Protein AF-A0A7S2RPR8-F1 (afdb_monomer_lite)

Radius of gyration: 33.52 Å; chains: 1; bounding box: 66×59×139 Å

Sequence (402 aa):
MMNMVLRSASLLLVIGLVGGADHTVGDHYTDLGHGLCRGPGGVNDKPNNMQAVEQTQAACEAACDSRREFDGFVDAKCVGYAYNPDANSGECILYGPKLDGKCSYWTASNEDDCIALGTCNLPNTASSEKECGFCQGKTTAKEEASCTTIGGTWNKNVWTKTGATWADADTPFTGESFPSTLIAGTTNEVDSKYNCYDIDTIDHLARCIGYAVDSSKNCTEAFTTVDVADRIEANCYKGCYFSPAPKGPKNPLVPHVGDIMLPGWSAAMSGECRGGVDFTDKVNGKYSNTAGAN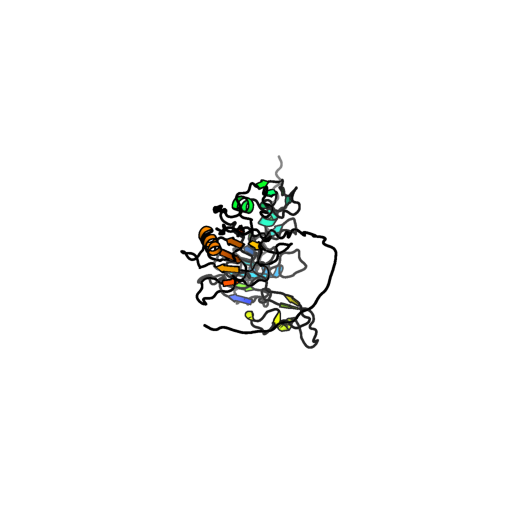GKLTQTECADECIAEENCVGYAHSISWCIVYGRNLHVIADSNSPWVSDNHESTEISGTKVNKAYICVTDPPRTDPPRATKSSTLPVFVVETSEMITTFLAVTVLSFMI

Structure (mmCIF, N/CA/C/O backbone):
data_AF-A0A7S2RPR8-F1
#
_entry.id   AF-A0A7S2RPR8-F1
#
loop_
_atom_site.group_PDB
_atom_site.id
_atom_site.type_symbol
_atom_site.label_atom_id
_atom_site.label_alt_id
_atom_site.label_comp_id
_atom_site.label_asym_id
_atom_site.label_entity_id
_atom_site.label_seq_id
_atom_site.pdbx_PDB_ins_code
_atom_site.Cartn_x
_atom_site.Cartn_y
_atom_site.Cartn_z
_atom_site.occupancy
_atom_site.B_iso_or_equiv
_atom_site.auth_seq_id
_atom_site.auth_comp_id
_atom_site.auth_asym_id
_atom_site.auth_atom_id
_atom_site.pdbx_PDB_model_num
ATOM 1 N N . MET A 1 1 ? -2.797 32.712 -48.978 1.00 40.69 1 MET A N 1
ATOM 2 C CA . MET A 1 1 ? -2.119 31.900 -50.009 1.00 40.69 1 MET A CA 1
ATOM 3 C C . MET A 1 1 ? -0.618 32.067 -49.850 1.00 40.69 1 MET A C 1
ATOM 5 O O . MET A 1 1 ? -0.105 33.096 -50.247 1.00 40.69 1 MET A O 1
ATOM 9 N N . MET A 1 2 ? 0.049 31.099 -49.225 1.00 27.83 2 MET A N 1
ATOM 10 C CA . MET A 1 2 ? 1.364 30.581 -49.622 1.00 27.83 2 MET A CA 1
ATOM 11 C C . MET A 1 2 ? 1.724 29.474 -48.635 1.00 27.83 2 MET A C 1
ATOM 13 O O . MET A 1 2 ? 1.941 29.713 -47.452 1.00 27.83 2 MET A O 1
ATOM 17 N N . ASN A 1 3 ? 1.667 28.251 -49.158 1.00 31.66 3 ASN A N 1
ATOM 18 C CA . ASN A 1 3 ? 2.090 27.017 -48.520 1.00 31.66 3 ASN A CA 1
ATOM 19 C C . ASN A 1 3 ? 3.574 27.097 -48.170 1.00 31.66 3 ASN A C 1
ATOM 21 O O . ASN A 1 3 ? 4.387 27.397 -49.044 1.00 31.66 3 ASN A O 1
ATOM 25 N N . MET A 1 4 ? 3.931 26.709 -46.950 1.00 27.58 4 MET A N 1
ATOM 26 C CA . MET A 1 4 ? 5.289 26.275 -46.650 1.00 27.58 4 MET A CA 1
ATOM 27 C C . MET A 1 4 ? 5.209 24.934 -45.924 1.00 27.58 4 MET A C 1
ATOM 29 O O . MET A 1 4 ? 4.998 24.844 -44.720 1.00 27.58 4 MET A O 1
ATOM 33 N N . VAL A 1 5 ? 5.292 23.881 -46.734 1.00 32.00 5 VAL A N 1
ATOM 34 C CA . VAL A 1 5 ? 5.473 22.493 -46.317 1.00 32.00 5 VAL A CA 1
ATOM 35 C C . VAL A 1 5 ? 6.906 22.374 -45.796 1.00 32.00 5 VAL A C 1
ATOM 37 O O . VAL A 1 5 ? 7.839 22.344 -46.597 1.00 32.00 5 VAL A O 1
ATOM 40 N N . LEU A 1 6 ? 7.099 22.318 -44.476 1.00 28.20 6 LEU A N 1
ATOM 41 C CA . LEU A 1 6 ? 8.344 21.800 -43.910 1.00 28.20 6 LEU A CA 1
ATOM 42 C C . LEU A 1 6 ? 8.233 20.276 -43.873 1.00 28.20 6 LEU A C 1
ATOM 44 O O . LEU A 1 6 ? 7.455 19.706 -43.113 1.00 28.20 6 LEU A O 1
ATOM 48 N N . ARG A 1 7 ? 8.988 19.624 -44.757 1.00 29.86 7 ARG A N 1
ATOM 49 C CA . ARG A 1 7 ? 9.185 18.177 -44.748 1.00 29.86 7 ARG A CA 1
ATOM 50 C C . ARG A 1 7 ? 10.036 17.815 -43.532 1.00 29.86 7 ARG A C 1
ATOM 52 O O . ARG A 1 7 ? 11.182 18.251 -43.448 1.00 29.86 7 ARG A O 1
ATOM 59 N N . SER A 1 8 ? 9.476 17.012 -42.631 1.00 30.67 8 SER A N 1
ATOM 60 C CA . SER A 1 8 ? 10.220 16.296 -41.597 1.00 30.67 8 SER A CA 1
ATOM 61 C C . SER A 1 8 ? 11.326 15.470 -42.248 1.00 30.67 8 SER A C 1
ATOM 63 O O . SER A 1 8 ? 11.059 14.594 -43.070 1.00 30.67 8 SER A O 1
ATOM 65 N N . ALA A 1 9 ? 12.573 15.771 -41.898 1.00 28.44 9 ALA A N 1
ATOM 66 C CA . ALA A 1 9 ? 13.699 14.907 -42.191 1.00 28.44 9 ALA A CA 1
ATOM 67 C C . ALA A 1 9 ? 13.672 13.754 -41.181 1.00 28.44 9 ALA A C 1
ATOM 69 O O . ALA A 1 9 ? 14.063 13.918 -40.029 1.00 28.44 9 ALA A O 1
ATOM 70 N N . SER A 1 10 ? 13.164 12.599 -41.611 1.00 31.64 10 SER A N 1
ATOM 71 C CA . SER A 1 10 ? 13.367 11.328 -40.922 1.00 31.64 10 SER A CA 1
ATOM 72 C C . SER A 1 10 ? 14.864 11.030 -40.900 1.00 31.64 10 SER A C 1
ATOM 74 O O . SER A 1 10 ? 15.454 10.689 -41.926 1.00 31.64 10 SER A O 1
ATOM 76 N N . LEU A 1 11 ? 15.486 11.194 -39.736 1.00 27.16 11 LEU A N 1
ATOM 77 C CA . LEU A 1 11 ? 16.835 10.716 -39.481 1.00 27.16 11 LEU A CA 1
ATOM 78 C C . LEU A 1 11 ? 16.742 9.192 -39.305 1.00 27.16 11 LEU A C 1
ATOM 80 O O . LEU A 1 11 ? 16.480 8.697 -38.215 1.00 27.16 11 LEU A O 1
ATOM 84 N N . LEU A 1 12 ? 16.871 8.451 -40.411 1.00 26.17 12 LEU A N 1
ATOM 85 C CA . LEU A 1 12 ? 17.080 7.005 -40.374 1.00 26.17 12 LEU A CA 1
ATOM 86 C C . LEU A 1 12 ? 18.435 6.742 -39.704 1.00 26.17 12 LEU A C 1
ATOM 88 O O . LEU A 1 12 ? 19.485 6.947 -40.315 1.00 26.17 12 LEU A O 1
ATOM 92 N N . LEU A 1 13 ? 18.412 6.279 -38.456 1.00 30.52 13 LEU A N 1
ATOM 93 C CA . LEU A 1 13 ? 19.562 5.640 -37.835 1.00 30.52 13 LEU A CA 1
ATOM 94 C C . LEU A 1 13 ? 19.678 4.230 -38.428 1.00 30.52 13 LEU A C 1
ATOM 96 O O . LEU A 1 13 ? 18.896 3.338 -38.112 1.00 30.52 13 LEU A O 1
ATOM 100 N N . VAL A 1 14 ? 20.630 4.044 -39.339 1.00 27.36 14 VAL A N 1
ATOM 101 C CA . VAL A 1 14 ? 21.001 2.723 -39.857 1.00 27.36 14 VAL A CA 1
ATOM 102 C C . VAL A 1 14 ? 21.813 2.018 -38.770 1.00 27.36 14 VAL A C 1
ATOM 104 O O . VAL A 1 14 ? 23.011 2.259 -38.638 1.00 27.36 14 VAL A O 1
ATOM 107 N N . ILE A 1 15 ? 21.165 1.165 -37.976 1.00 41.09 15 ILE A N 1
ATOM 108 C CA . ILE A 1 15 ? 21.865 0.203 -37.119 1.00 41.09 15 ILE A CA 1
ATOM 109 C C . ILE A 1 15 ? 22.256 -0.975 -38.015 1.00 41.09 15 ILE A C 1
ATOM 111 O O . ILE A 1 15 ? 21.409 -1.614 -38.639 1.00 41.09 15 ILE A O 1
ATOM 115 N N . GLY A 1 16 ? 23.562 -1.201 -38.145 1.00 29.88 16 GLY A N 1
ATOM 116 C CA . GLY A 1 16 ? 24.117 -2.287 -38.942 1.00 29.88 16 GLY A CA 1
ATOM 117 C C . GLY A 1 16 ? 23.655 -3.649 -38.429 1.00 29.88 16 GLY A C 1
ATOM 118 O O . GLY A 1 16 ? 23.809 -3.964 -37.253 1.00 29.88 16 GLY A O 1
ATOM 119 N N . LEU A 1 17 ? 23.124 -4.463 -39.343 1.00 34.91 17 LEU A N 1
ATOM 120 C CA . LEU A 1 17 ? 22.933 -5.898 -39.160 1.00 34.91 17 LEU A CA 1
ATOM 121 C C . LEU A 1 17 ? 24.295 -6.557 -38.914 1.00 34.91 17 LEU A C 1
ATOM 123 O O . LEU A 1 17 ? 25.077 -6.740 -39.848 1.00 34.91 17 LEU A O 1
ATOM 127 N N . VAL A 1 18 ? 24.561 -6.935 -37.667 1.00 36.47 18 VAL A N 1
ATOM 128 C CA . VAL A 1 18 ? 25.575 -7.940 -37.342 1.00 36.47 18 VAL A CA 1
ATOM 129 C C . VAL A 1 18 ? 24.824 -9.240 -37.076 1.00 36.47 18 VAL A C 1
ATOM 131 O O . VAL A 1 18 ? 23.885 -9.271 -36.284 1.00 36.47 18 VAL A O 1
ATOM 134 N N . GLY A 1 19 ? 25.173 -10.279 -37.837 1.00 27.83 19 GLY A N 1
ATOM 135 C CA . GLY A 1 19 ? 24.543 -11.594 -37.772 1.00 27.83 19 GLY A CA 1
ATOM 136 C C . GLY A 1 19 ? 24.634 -12.229 -36.386 1.00 27.83 19 GLY A C 1
ATOM 137 O O . GLY A 1 19 ? 25.514 -11.887 -35.601 1.00 27.83 19 GLY A O 1
ATOM 138 N N . GLY A 1 20 ? 23.705 -13.156 -36.130 1.00 36.72 20 GLY A N 1
ATOM 139 C CA . GLY A 1 20 ? 23.528 -13.865 -34.865 1.00 36.72 20 GLY A CA 1
ATOM 140 C C . GLY A 1 20 ? 24.839 -14.334 -34.243 1.00 36.72 20 GLY A C 1
ATOM 141 O O . GLY A 1 20 ? 25.445 -15.306 -34.692 1.00 36.72 20 GLY A O 1
ATOM 142 N N . ALA A 1 21 ? 25.239 -13.627 -33.195 1.00 30.95 21 ALA A N 1
ATOM 143 C CA . ALA A 1 21 ? 26.073 -14.140 -32.131 1.00 30.95 21 ALA A CA 1
ATOM 144 C C . ALA A 1 21 ? 25.132 -14.468 -30.967 1.00 30.95 21 ALA A C 1
ATOM 146 O O . ALA A 1 21 ? 24.177 -13.720 -30.742 1.00 30.95 21 ALA A O 1
ATOM 147 N N . ASP A 1 22 ? 25.389 -15.575 -30.267 1.00 36.75 22 ASP A N 1
ATOM 148 C CA . ASP A 1 22 ? 24.849 -15.807 -28.926 1.00 36.75 22 ASP A CA 1
ATOM 149 C C . ASP A 1 22 ? 25.022 -14.514 -28.131 1.00 36.75 22 ASP A C 1
ATOM 151 O O . ASP A 1 22 ? 26.141 -14.068 -27.870 1.00 36.75 22 ASP A O 1
ATOM 155 N N . HIS A 1 23 ? 23.905 -13.860 -27.845 1.00 38.91 23 HIS A N 1
ATOM 156 C CA . HIS A 1 23 ? 23.897 -12.648 -27.064 1.00 38.91 23 HIS A CA 1
ATOM 157 C C . HIS A 1 23 ? 24.102 -13.063 -25.609 1.00 38.91 23 HIS A C 1
ATOM 159 O O . HIS A 1 23 ? 23.178 -13.553 -24.960 1.00 38.91 23 HIS A O 1
ATOM 165 N N . THR A 1 24 ? 25.325 -12.914 -25.103 1.00 47.25 24 THR A N 1
ATOM 166 C CA . THR A 1 24 ? 25.556 -12.877 -23.662 1.00 47.25 24 THR A CA 1
ATOM 167 C C . THR A 1 24 ? 24.772 -11.681 -23.141 1.00 47.25 24 THR A C 1
ATOM 169 O O . THR A 1 24 ? 25.080 -10.550 -23.508 1.00 47.25 24 THR A O 1
ATOM 172 N N . VAL A 1 25 ? 23.736 -11.946 -22.344 1.00 56.50 25 VAL A N 1
ATOM 173 C CA . VAL A 1 25 ? 23.087 -10.952 -21.479 1.00 56.50 25 VAL A CA 1
ATOM 174 C C . VAL A 1 25 ? 24.182 -10.059 -20.890 1.00 56.50 25 VAL A C 1
ATOM 176 O O . VAL A 1 25 ? 25.179 -10.604 -20.406 1.00 56.50 25 VAL A O 1
ATOM 179 N N . GLY A 1 26 ? 24.054 -8.729 -21.001 1.00 59.62 26 GLY A N 1
ATOM 180 C CA . GLY A 1 26 ? 25.095 -7.807 -20.535 1.00 59.62 26 GLY A CA 1
ATOM 181 C C . GLY A 1 26 ? 25.586 -8.169 -19.126 1.00 59.62 26 GLY A C 1
ATOM 182 O O . GLY A 1 26 ? 24.779 -8.566 -18.288 1.00 59.62 26 GLY A O 1
ATOM 183 N N . ASP A 1 27 ? 26.895 -8.041 -18.861 1.00 66.62 27 ASP A N 1
ATOM 184 C CA . ASP A 1 27 ? 27.601 -8.548 -17.658 1.00 66.62 27 ASP A CA 1
ATOM 185 C C . ASP A 1 27 ? 26.998 -8.122 -16.291 1.00 66.62 27 ASP A C 1
ATOM 187 O O . ASP A 1 27 ? 27.447 -8.576 -15.238 1.00 66.62 27 ASP A O 1
ATOM 191 N N . HIS A 1 28 ? 26.005 -7.232 -16.277 1.00 82.19 28 HIS A N 1
ATOM 192 C CA . HIS A 1 28 ? 25.346 -6.672 -15.096 1.00 82.19 28 HIS A CA 1
ATOM 193 C C . HIS A 1 28 ? 23.863 -7.035 -14.943 1.00 82.19 28 HIS A C 1
ATOM 195 O O . HIS A 1 28 ? 23.237 -6.523 -14.020 1.00 82.19 28 HIS A O 1
ATOM 201 N N . TYR A 1 29 ? 23.286 -7.864 -15.812 1.00 91.38 29 TYR A N 1
ATOM 202 C CA . TYR A 1 29 ? 21.922 -8.365 -15.638 1.00 91.38 29 TYR A CA 1
ATOM 203 C C . TYR A 1 29 ? 21.934 -9.794 -15.096 1.00 91.38 29 TYR A C 1
ATOM 205 O O . TYR A 1 29 ? 22.652 -10.664 -15.587 1.00 91.38 29 TYR A O 1
ATOM 213 N N . THR A 1 30 ? 21.078 -10.055 -14.115 1.00 92.75 30 THR A N 1
ATOM 214 C CA . THR A 1 30 ? 20.801 -11.396 -13.606 1.00 92.75 30 THR A CA 1
ATOM 215 C C . THR A 1 30 ? 19.467 -11.879 -14.158 1.00 92.75 30 THR A C 1
ATOM 217 O O . THR A 1 30 ? 18.442 -11.231 -13.953 1.00 92.75 30 THR A O 1
ATOM 220 N N . ASP A 1 31 ? 19.477 -13.020 -14.846 1.00 92.06 31 ASP A N 1
ATOM 221 C CA . ASP A 1 31 ? 18.260 -13.699 -15.300 1.00 92.06 31 ASP A CA 1
ATOM 222 C C . ASP A 1 31 ? 17.522 -14.297 -14.092 1.00 92.06 31 ASP A C 1
ATOM 224 O O . ASP A 1 31 ? 18.045 -15.172 -13.395 1.00 92.06 31 ASP A O 1
ATOM 228 N N . LEU A 1 32 ? 16.313 -13.799 -13.829 1.00 91.19 32 LEU A N 1
ATOM 229 C CA . LEU A 1 32 ? 15.439 -14.292 -12.764 1.00 91.19 32 LEU A CA 1
ATOM 230 C C . LEU A 1 32 ? 14.531 -15.442 -13.231 1.00 91.19 32 LEU A C 1
ATOM 232 O O . LEU A 1 32 ? 13.813 -16.030 -12.420 1.00 91.19 32 LEU A O 1
ATOM 236 N N . GLY A 1 33 ? 14.567 -15.779 -14.520 1.00 88.31 33 GLY A N 1
ATOM 237 C CA . GLY A 1 33 ? 13.785 -16.827 -15.151 1.00 88.31 33 GLY A CA 1
ATOM 238 C C . GLY A 1 33 ? 12.547 -16.316 -15.887 1.00 88.31 33 GLY A C 1
ATOM 239 O O . GLY A 1 33 ? 12.369 -15.125 -16.159 1.00 88.31 33 GLY A O 1
ATOM 240 N N . HIS A 1 34 ? 11.680 -17.269 -16.229 1.00 89.06 34 HIS A N 1
ATOM 241 C CA . HIS A 1 34 ? 10.483 -17.022 -17.024 1.00 89.06 34 HIS A CA 1
ATOM 242 C C . HIS A 1 34 ? 9.440 -16.177 -16.284 1.00 89.06 34 HIS A C 1
ATOM 244 O O . HIS A 1 34 ? 9.278 -16.265 -15.062 1.00 89.06 34 HIS A O 1
ATOM 250 N N . GLY A 1 35 ? 8.686 -15.409 -17.065 1.00 90.56 35 GLY A N 1
ATOM 251 C CA . GLY A 1 35 ? 7.629 -14.525 -16.606 1.00 90.56 35 GLY A CA 1
ATOM 252 C C . GLY A 1 35 ? 8.002 -13.048 -16.663 1.00 90.56 35 GLY A C 1
ATOM 253 O O . GLY A 1 35 ? 9.143 -12.652 -16.892 1.00 90.56 35 GLY A O 1
ATOM 254 N N . LEU A 1 36 ? 6.993 -12.214 -16.437 1.00 93.25 36 LEU A N 1
ATOM 255 C CA . LEU A 1 36 ? 7.174 -10.777 -16.280 1.00 93.25 36 LEU A CA 1
ATOM 256 C C . LEU A 1 36 ? 7.785 -10.474 -14.906 1.00 93.25 36 LEU A C 1
ATOM 258 O O . LEU A 1 36 ? 7.477 -11.161 -13.928 1.00 93.25 36 LEU A O 1
ATOM 262 N N . CYS A 1 37 ? 8.571 -9.401 -14.806 1.00 95.19 37 CYS A N 1
ATOM 263 C CA . CYS A 1 37 ? 9.144 -8.976 -13.530 1.00 95.19 37 CYS A CA 1
ATOM 264 C C . CYS A 1 37 ? 8.063 -8.519 -12.541 1.00 95.19 37 CYS A C 1
ATOM 266 O O . CYS A 1 37 ? 7.033 -7.944 -12.919 1.00 95.19 37 CYS A O 1
ATOM 268 N N . ARG A 1 38 ? 8.291 -8.778 -11.255 1.00 94.44 38 ARG A N 1
ATOM 269 C CA . ARG A 1 38 ? 7.381 -8.462 -10.152 1.00 94.44 38 ARG A CA 1
ATOM 270 C C . ARG A 1 38 ? 8.105 -7.771 -9.013 1.00 94.44 38 ARG A C 1
ATOM 272 O O . ARG A 1 38 ? 9.277 -8.031 -8.767 1.00 94.44 38 ARG A O 1
ATOM 279 N N . GLY A 1 39 ? 7.388 -6.871 -8.352 1.00 93.81 39 GLY A N 1
ATOM 280 C CA . GLY A 1 39 ? 7.885 -6.096 -7.230 1.00 93.81 39 GLY A CA 1
ATOM 281 C C . GLY A 1 39 ? 7.785 -6.844 -5.896 1.00 93.81 39 GLY A C 1
ATOM 282 O O . GLY A 1 39 ? 7.315 -7.986 -5.835 1.00 93.81 39 GLY A O 1
ATOM 283 N N . PRO A 1 40 ? 8.198 -6.198 -4.793 1.00 91.56 40 PRO A N 1
ATOM 284 C CA . PRO A 1 40 ? 8.252 -6.814 -3.464 1.00 91.56 40 PRO A CA 1
ATOM 285 C C . PRO A 1 40 ? 6.896 -7.284 -2.902 1.00 91.56 40 PRO A C 1
ATOM 287 O O . PRO A 1 40 ? 6.852 -7.997 -1.902 1.00 91.56 40 PRO A O 1
ATOM 290 N N . GLY A 1 41 ? 5.770 -6.884 -3.499 1.00 87.62 41 GLY A N 1
ATOM 291 C CA . GLY A 1 41 ? 4.424 -7.355 -3.154 1.00 87.62 41 GLY A CA 1
ATOM 292 C C . GLY A 1 41 ? 4.049 -8.720 -3.740 1.00 87.62 41 GLY A C 1
ATOM 293 O O . GLY A 1 41 ? 2.939 -9.197 -3.498 1.00 87.62 41 GLY A O 1
ATOM 294 N N . GLY A 1 42 ? 4.951 -9.359 -4.488 1.00 86.88 42 GLY A N 1
ATOM 295 C CA . GLY A 1 42 ? 4.760 -10.688 -5.063 1.00 86.88 42 GLY A CA 1
ATOM 296 C C . GLY A 1 42 ? 4.085 -10.665 -6.435 1.00 86.88 42 GLY A C 1
ATOM 297 O O . GLY A 1 42 ? 4.129 -9.678 -7.159 1.00 86.88 42 GLY A O 1
ATOM 298 N N . VAL A 1 43 ? 3.436 -11.770 -6.812 1.00 84.56 43 VAL A N 1
ATOM 299 C CA . VAL A 1 43 ? 3.011 -12.042 -8.205 1.00 84.56 43 VAL A CA 1
ATOM 300 C C . VAL A 1 43 ? 2.034 -11.031 -8.819 1.00 84.56 43 VAL A C 1
ATOM 302 O O . VAL A 1 43 ? 1.934 -10.953 -10.041 1.00 84.56 43 VAL A O 1
ATOM 305 N N . ASN A 1 44 ? 1.323 -10.258 -7.997 1.00 84.25 44 ASN A N 1
ATOM 306 C CA . ASN A 1 44 ? 0.377 -9.231 -8.452 1.00 84.25 44 ASN A CA 1
ATOM 307 C C . ASN A 1 44 ? 0.957 -7.811 -8.390 1.00 84.25 44 ASN A C 1
ATOM 309 O O . ASN A 1 44 ? 0.294 -6.863 -8.803 1.00 84.25 44 ASN A O 1
ATOM 313 N N . ASP A 1 45 ? 2.167 -7.656 -7.857 1.00 90.12 45 ASP A N 1
ATOM 314 C CA . ASP A 1 45 ? 2.836 -6.370 -7.740 1.00 90.12 45 ASP A CA 1
ATOM 315 C C . ASP A 1 45 ? 3.633 -6.085 -9.010 1.00 90.12 45 ASP A C 1
ATOM 317 O O . ASP A 1 45 ? 4.717 -6.628 -9.224 1.00 90.12 45 ASP A O 1
ATOM 321 N N . LYS A 1 46 ? 3.065 -5.265 -9.889 1.00 91.19 46 LYS A N 1
ATOM 322 C CA . LYS A 1 46 ? 3.745 -4.814 -11.100 1.00 91.19 46 LYS A CA 1
ATOM 323 C C . LYS A 1 46 ? 4.679 -3.655 -10.741 1.00 91.19 46 LYS A C 1
ATOM 325 O O . LYS A 1 46 ? 4.202 -2.678 -10.166 1.00 91.19 46 LYS A O 1
ATOM 330 N N . PRO A 1 47 ? 5.979 -3.718 -11.072 1.00 92.81 47 PRO A N 1
ATOM 331 C CA . PRO A 1 47 ? 6.837 -2.553 -10.964 1.00 92.81 47 PRO A CA 1
ATOM 332 C C . PRO A 1 47 ? 6.476 -1.530 -12.043 1.00 92.81 47 PRO A C 1
ATOM 334 O O . PRO A 1 47 ? 6.027 -1.880 -13.140 1.00 92.81 47 PRO A O 1
ATOM 337 N N . ASN A 1 48 ? 6.701 -0.265 -11.718 1.00 92.62 48 ASN A N 1
ATOM 338 C CA . ASN A 1 48 ? 6.600 0.871 -12.608 1.00 92.62 48 ASN A CA 1
ATOM 339 C C . ASN A 1 48 ? 7.426 0.611 -13.855 1.00 92.62 48 ASN A C 1
ATOM 341 O O . ASN A 1 48 ? 8.571 0.156 -13.743 1.00 92.62 48 ASN A O 1
ATOM 345 N N . ASN A 1 49 ? 6.850 0.862 -15.023 1.00 94.75 49 ASN A N 1
ATOM 346 C CA . ASN A 1 49 ? 7.498 0.450 -16.249 1.00 94.75 49 ASN A CA 1
ATOM 347 C C . ASN A 1 49 ? 7.136 1.311 -17.449 1.00 94.75 49 ASN A C 1
ATOM 349 O O . ASN A 1 49 ? 6.242 2.152 -17.417 1.00 94.75 49 ASN A O 1
ATOM 353 N N . MET A 1 50 ? 7.866 1.065 -18.524 1.00 96.00 50 MET A N 1
ATOM 354 C CA . MET A 1 50 ? 7.510 1.511 -19.854 1.00 96.00 50 MET A CA 1
ATOM 355 C C . MET A 1 50 ? 7.802 0.393 -20.848 1.00 96.00 50 MET A C 1
ATOM 357 O O . MET A 1 50 ? 8.768 -0.354 -20.680 1.00 96.00 50 MET A O 1
ATOM 361 N N . GLN A 1 51 ? 6.988 0.283 -21.889 1.00 96.69 51 GLN A N 1
ATOM 362 C CA . GLN A 1 51 ? 7.066 -0.805 -22.858 1.00 96.69 51 GLN A CA 1
ATOM 363 C C . GLN A 1 51 ? 7.192 -0.297 -24.290 1.00 96.69 51 GLN A C 1
ATOM 365 O O . GLN A 1 51 ? 6.595 0.713 -24.657 1.00 96.69 51 GLN A O 1
ATOM 370 N N . ALA A 1 52 ? 7.961 -1.013 -25.102 1.00 96.88 52 ALA A N 1
ATOM 371 C CA . ALA A 1 52 ? 8.085 -0.805 -26.536 1.00 96.88 52 ALA A CA 1
ATOM 372 C C . ALA A 1 52 ? 7.992 -2.150 -27.263 1.00 96.88 52 ALA A C 1
ATOM 374 O O . ALA A 1 52 ? 8.405 -3.187 -26.746 1.00 96.88 52 ALA A O 1
ATOM 375 N N . VAL A 1 53 ? 7.464 -2.117 -28.481 1.00 96.12 53 VAL A N 1
ATOM 376 C CA . VAL A 1 53 ? 7.304 -3.287 -29.356 1.00 96.12 53 VAL A CA 1
ATOM 377 C C . VAL A 1 53 ? 8.297 -3.232 -30.516 1.00 96.12 53 VAL A C 1
ATOM 379 O O . VAL A 1 53 ? 8.965 -2.210 -30.708 1.00 96.12 53 VAL A O 1
ATOM 382 N N . GLU A 1 54 ? 8.393 -4.313 -31.294 1.00 93.81 54 GLU A N 1
ATOM 383 C CA . GLU A 1 54 ? 9.303 -4.418 -32.446 1.00 93.81 54 GLU A CA 1
ATOM 384 C C . GLU A 1 54 ? 10.785 -4.164 -32.085 1.00 93.81 54 GLU A C 1
ATOM 386 O O . GLU A 1 54 ? 11.559 -3.623 -32.878 1.00 93.81 54 GLU A O 1
ATOM 391 N N . GLN A 1 55 ? 11.189 -4.528 -30.865 1.00 94.69 55 GLN A N 1
ATOM 392 C CA . GLN A 1 55 ? 12.548 -4.371 -30.346 1.00 94.69 55 GLN A CA 1
ATOM 393 C C . GLN A 1 55 ? 13.341 -5.677 -30.423 1.00 94.69 55 GLN A C 1
ATOM 395 O O . GLN A 1 55 ? 12.801 -6.769 -30.305 1.00 94.69 55 GLN A O 1
ATOM 400 N N . THR A 1 56 ? 14.664 -5.580 -30.542 1.00 94.50 56 THR A N 1
ATOM 401 C CA . THR A 1 56 ? 15.549 -6.715 -30.243 1.00 94.50 56 THR A CA 1
ATOM 402 C C . THR A 1 56 ? 15.915 -6.715 -28.761 1.00 94.50 56 THR A C 1
ATOM 404 O O . THR A 1 56 ? 15.894 -5.665 -28.117 1.00 94.50 56 THR A O 1
ATOM 407 N N . GLN A 1 57 ? 16.330 -7.863 -28.217 1.00 92.81 57 GLN A N 1
ATOM 408 C CA . GLN A 1 57 ? 16.816 -7.927 -26.832 1.00 92.81 57 GLN A CA 1
ATOM 409 C C . GLN A 1 57 ? 17.979 -6.954 -26.592 1.00 92.81 57 GLN A C 1
ATOM 411 O O . GLN A 1 57 ? 17.963 -6.203 -25.626 1.00 92.81 57 GLN A O 1
ATOM 416 N N . ALA A 1 58 ? 18.934 -6.886 -27.523 1.00 92.06 58 ALA A N 1
ATOM 417 C CA . ALA A 1 58 ? 20.057 -5.954 -27.439 1.00 92.06 58 ALA A CA 1
ATOM 418 C C . ALA A 1 58 ? 19.613 -4.476 -27.456 1.00 92.06 58 ALA A C 1
ATOM 420 O O . ALA A 1 58 ? 20.212 -3.645 -26.780 1.00 92.06 58 ALA A O 1
ATOM 421 N N . ALA A 1 59 ? 18.558 -4.128 -28.205 1.00 92.94 59 ALA A N 1
ATOM 422 C CA . ALA A 1 59 ? 17.987 -2.780 -28.168 1.00 92.94 59 ALA A CA 1
ATOM 423 C C . ALA A 1 59 ? 17.294 -2.492 -26.826 1.00 92.94 59 ALA A C 1
ATOM 425 O O . ALA A 1 59 ? 17.391 -1.376 -26.317 1.00 92.94 59 ALA A O 1
ATOM 426 N N . CYS A 1 60 ? 16.643 -3.502 -26.241 1.00 93.56 60 CYS A N 1
ATOM 427 C CA . CYS A 1 60 ? 16.038 -3.415 -24.915 1.00 93.56 60 CYS A CA 1
ATOM 428 C C . CYS A 1 60 ? 17.095 -3.154 -23.832 1.00 93.56 60 CYS A C 1
ATOM 430 O O . CYS A 1 60 ? 16.971 -2.203 -23.059 1.00 93.56 60 CYS A O 1
ATOM 432 N N . GLU A 1 61 ? 18.182 -3.930 -23.843 1.00 93.25 61 GLU A N 1
ATOM 433 C CA . GLU A 1 61 ? 19.319 -3.735 -22.940 1.00 93.25 61 GLU A CA 1
ATOM 434 C C . GLU A 1 61 ? 19.952 -2.363 -23.121 1.00 93.25 61 GLU A C 1
ATOM 436 O O . GLU A 1 61 ? 20.077 -1.626 -22.151 1.00 93.25 61 GLU A O 1
ATOM 441 N N . ALA A 1 62 ? 20.244 -1.954 -24.358 1.00 91.75 62 ALA A N 1
ATOM 442 C CA . ALA A 1 62 ? 20.818 -0.639 -24.626 1.00 91.75 62 ALA A CA 1
ATOM 443 C C . ALA A 1 62 ? 19.927 0.511 -24.115 1.00 91.75 62 ALA A C 1
ATOM 445 O O . ALA A 1 62 ? 20.434 1.506 -23.593 1.00 91.75 62 ALA A O 1
ATOM 446 N N . ALA A 1 63 ? 18.601 0.386 -24.241 1.00 92.75 63 ALA A N 1
ATOM 447 C CA . ALA A 1 63 ? 17.653 1.383 -23.747 1.00 92.75 63 ALA A CA 1
ATOM 448 C C . ALA A 1 63 ? 17.573 1.426 -22.212 1.00 92.75 63 ALA A C 1
ATOM 450 O O . ALA A 1 63 ? 17.363 2.500 -21.636 1.00 92.75 63 ALA A O 1
ATOM 451 N N . CYS A 1 64 ? 17.738 0.279 -21.553 1.00 93.44 64 CYS A N 1
ATOM 452 C CA . CYS A 1 64 ? 17.842 0.199 -20.102 1.00 93.44 64 CYS A CA 1
ATOM 453 C C . CYS A 1 64 ? 19.187 0.757 -19.615 1.00 93.44 64 CYS A C 1
ATOM 455 O O . CYS A 1 64 ? 19.217 1.592 -18.713 1.00 93.44 64 CYS A O 1
ATOM 457 N N . ASP A 1 65 ? 20.288 0.375 -20.264 1.00 91.12 65 ASP A N 1
ATOM 458 C CA . ASP A 1 65 ? 21.649 0.822 -19.968 1.00 91.12 65 ASP A CA 1
ATOM 459 C C . ASP A 1 65 ? 21.807 2.333 -20.069 1.00 91.12 65 ASP A C 1
ATOM 461 O O . ASP A 1 65 ? 22.399 2.956 -19.186 1.00 91.12 65 ASP A O 1
ATOM 465 N N . SER A 1 66 ? 21.190 2.954 -21.078 1.00 89.56 66 SER A N 1
ATOM 466 C CA . SER A 1 66 ? 21.191 4.411 -21.222 1.00 89.56 66 SER A CA 1
ATOM 467 C C . SER A 1 66 ? 20.452 5.145 -20.092 1.00 89.56 66 SER A C 1
ATOM 469 O O . SER A 1 66 ? 20.424 6.372 -20.090 1.00 89.56 66 SER A O 1
ATOM 471 N N . ARG A 1 67 ? 19.800 4.414 -19.176 1.00 88.88 67 ARG A N 1
ATOM 472 C CA . ARG A 1 67 ? 19.021 4.912 -18.029 1.00 88.88 67 ARG A CA 1
ATOM 473 C C . ARG A 1 67 ? 19.491 4.302 -16.703 1.00 88.88 67 ARG A C 1
ATOM 475 O O . ARG A 1 67 ? 18.737 4.283 -15.733 1.00 88.88 67 ARG A O 1
ATOM 482 N N . ARG A 1 68 ? 20.705 3.745 -16.647 1.00 81.69 68 ARG A N 1
ATOM 483 C CA . ARG A 1 68 ? 21.238 3.117 -15.425 1.00 81.69 68 ARG A CA 1
ATOM 484 C C . ARG A 1 68 ? 21.824 4.098 -14.427 1.00 81.69 68 ARG A C 1
ATOM 486 O O . ARG A 1 68 ? 21.740 3.851 -13.221 1.00 81.69 68 ARG A O 1
ATOM 493 N N . GLU A 1 69 ? 22.472 5.149 -14.919 1.00 67.38 69 GLU A N 1
ATOM 494 C CA . GLU A 1 69 ? 23.199 6.082 -14.062 1.00 67.38 69 GLU A CA 1
ATOM 495 C C . GLU A 1 69 ? 22.222 6.942 -13.247 1.00 67.38 69 GLU A C 1
ATOM 497 O O . GLU A 1 69 ? 21.191 7.399 -13.733 1.00 67.38 69 GLU A O 1
ATOM 502 N N . PHE A 1 70 ? 22.516 7.039 -11.949 1.00 53.66 70 PHE A N 1
ATOM 503 C CA . PHE A 1 70 ? 21.714 7.729 -10.947 1.00 53.66 70 PHE A CA 1
ATOM 504 C C . PHE A 1 70 ? 22.445 9.004 -10.529 1.00 53.66 70 PHE A C 1
ATOM 506 O O . PHE A 1 70 ? 23.373 8.958 -9.721 1.00 53.66 70 PHE A O 1
ATOM 513 N N . ASP A 1 71 ? 22.006 10.142 -11.052 1.00 47.16 71 ASP A N 1
ATOM 514 C CA . ASP A 1 71 ? 22.568 11.462 -10.746 1.00 47.16 71 ASP A CA 1
ATOM 515 C C . ASP A 1 71 ? 21.833 12.131 -9.565 1.00 47.16 71 ASP A C 1
ATOM 517 O O . ASP A 1 71 ? 22.276 13.150 -9.031 1.00 47.16 71 ASP A O 1
ATOM 521 N N . GLY A 1 72 ? 20.697 11.568 -9.130 1.00 49.38 72 GLY A N 1
ATOM 522 C CA . GLY A 1 72 ? 19.892 12.088 -8.027 1.00 49.38 72 GLY A CA 1
ATOM 523 C C . GLY A 1 72 ? 18.442 11.592 -8.012 1.00 49.38 72 GLY A C 1
ATOM 524 O O . GLY A 1 72 ? 18.032 10.738 -8.787 1.00 49.38 72 GLY A O 1
ATOM 525 N N . PHE A 1 73 ? 17.630 12.166 -7.119 1.00 51.28 73 PHE A N 1
ATOM 526 C CA . PHE A 1 73 ? 16.216 11.808 -6.888 1.00 51.28 73 PHE A CA 1
ATOM 527 C C . PHE A 1 73 ? 15.252 12.138 -8.049 1.00 51.28 73 PHE A C 1
ATOM 529 O O . PHE A 1 73 ? 14.039 11.949 -7.913 1.00 51.28 73 PHE A O 1
ATOM 536 N N . VAL A 1 74 ? 15.736 12.702 -9.158 1.00 57.91 74 VAL A N 1
ATOM 537 C CA . VAL A 1 74 ? 14.885 13.421 -10.118 1.00 57.91 74 VAL A CA 1
ATOM 538 C C . VAL A 1 74 ? 14.611 12.620 -11.392 1.00 57.91 74 VAL A C 1
ATOM 540 O O . VAL A 1 74 ? 13.486 12.710 -11.884 1.00 57.91 74 VAL A O 1
ATOM 543 N N . ASP A 1 75 ? 15.528 11.759 -11.827 1.00 68.81 75 ASP A N 1
ATOM 544 C CA . ASP A 1 75 ? 15.491 11.186 -13.177 1.00 68.81 75 ASP A CA 1
ATOM 545 C C . ASP A 1 75 ? 15.037 9.723 -13.235 1.00 68.81 75 ASP A C 1
ATOM 547 O O . ASP A 1 75 ? 14.994 9.009 -12.228 1.00 68.81 75 ASP A O 1
ATOM 551 N N . ALA A 1 76 ? 14.621 9.316 -14.434 1.00 82.50 76 ALA A N 1
ATOM 552 C CA . ALA A 1 76 ? 14.142 7.976 -14.724 1.00 82.50 76 ALA A CA 1
ATOM 553 C C . ALA A 1 76 ? 15.298 6.975 -14.657 1.00 82.50 76 ALA A C 1
ATOM 555 O O . ALA A 1 76 ? 16.330 7.179 -15.295 1.00 82.50 76 ALA A O 1
ATOM 556 N N . LYS A 1 77 ? 15.115 5.892 -13.898 1.00 88.88 77 LYS A N 1
ATOM 557 C CA . LYS A 1 77 ? 16.149 4.871 -13.700 1.00 88.88 77 LYS A CA 1
ATOM 558 C C . LYS A 1 77 ? 15.636 3.515 -14.148 1.00 88.88 77 LYS A C 1
ATOM 560 O O . LYS A 1 77 ? 14.575 3.094 -13.702 1.00 88.88 77 LYS A O 1
ATOM 565 N N . CYS A 1 78 ? 16.416 2.813 -14.961 1.00 93.06 78 CYS A N 1
ATOM 566 C CA . CYS A 1 78 ? 16.182 1.403 -15.232 1.00 93.06 78 CYS A CA 1
ATOM 567 C C . CYS A 1 78 ? 16.827 0.544 -14.136 1.00 93.06 78 CYS A C 1
ATOM 569 O O . CYS A 1 78 ? 18.018 0.689 -13.850 1.00 93.06 78 CYS A O 1
ATOM 571 N N . VAL A 1 79 ? 16.039 -0.333 -13.516 1.00 94.12 79 VAL A N 1
ATOM 572 C CA . VAL A 1 79 ? 16.508 -1.345 -12.548 1.00 94.12 79 VAL A CA 1
ATOM 573 C C . VAL A 1 79 ? 16.532 -2.750 -13.151 1.00 94.12 79 VAL A C 1
ATOM 575 O O . VAL A 1 79 ? 17.093 -3.663 -12.565 1.00 94.12 79 VAL A O 1
ATOM 578 N N . GLY A 1 80 ? 15.966 -2.920 -14.343 1.00 95.50 80 GLY A N 1
ATOM 579 C CA . GLY A 1 80 ? 15.932 -4.182 -15.064 1.00 95.50 80 GLY A CA 1
ATOM 580 C C . GLY A 1 80 ? 14.901 -4.148 -16.181 1.00 95.50 80 GLY A C 1
ATOM 581 O O . GLY A 1 80 ? 14.270 -3.117 -16.433 1.00 95.50 80 GLY A O 1
ATOM 582 N N . TYR A 1 81 ? 14.726 -5.270 -16.865 1.00 96.38 81 TYR A N 1
ATOM 583 C CA . TYR A 1 81 ? 13.818 -5.366 -17.998 1.00 96.38 81 TYR A CA 1
ATOM 584 C C . TYR A 1 81 ? 13.197 -6.756 -18.127 1.00 96.38 81 TYR A C 1
ATOM 586 O O . TYR A 1 81 ? 13.715 -7.736 -17.601 1.00 96.38 81 TYR A O 1
ATOM 594 N N . ALA A 1 82 ? 12.089 -6.848 -18.855 1.00 96.12 82 ALA A N 1
ATOM 595 C CA . ALA A 1 82 ? 11.574 -8.104 -19.374 1.00 96.12 82 ALA A CA 1
ATOM 596 C C . ALA A 1 82 ? 11.546 -8.052 -20.897 1.00 96.12 82 ALA A C 1
ATOM 598 O O . ALA A 1 82 ? 11.276 -7.005 -21.491 1.00 96.12 82 ALA A O 1
ATOM 599 N N . TYR A 1 83 ? 11.821 -9.188 -21.528 1.00 95.75 83 TYR A N 1
ATOM 600 C CA . TYR A 1 83 ? 11.832 -9.294 -22.980 1.00 95.75 83 TYR A CA 1
ATOM 601 C C . TYR A 1 83 ? 11.129 -10.561 -23.450 1.00 95.75 83 TYR A C 1
ATOM 603 O O . TYR A 1 83 ? 11.320 -11.633 -22.873 1.00 95.75 83 TYR A O 1
ATOM 611 N N . ASN A 1 84 ? 10.340 -10.430 -24.515 1.00 94.81 84 ASN A N 1
ATOM 612 C CA . ASN A 1 84 ? 9.706 -11.544 -25.205 1.00 94.81 84 ASN A CA 1
ATOM 613 C C . ASN A 1 84 ? 9.894 -11.390 -26.723 1.00 94.81 84 ASN A C 1
ATOM 615 O O . ASN A 1 84 ? 9.302 -10.486 -27.316 1.00 94.81 84 ASN A O 1
ATOM 619 N N . PRO A 1 85 ? 10.668 -12.276 -27.377 1.00 93.38 85 PRO A N 1
ATOM 620 C CA . PRO A 1 85 ? 10.946 -12.171 -28.809 1.00 93.38 85 PRO A CA 1
ATOM 621 C C . PRO A 1 85 ? 9.715 -12.416 -29.694 1.00 93.38 85 PRO A C 1
ATOM 623 O O . PRO A 1 85 ? 9.682 -11.962 -30.836 1.00 93.38 85 PRO A O 1
ATOM 626 N N . ASP A 1 86 ? 8.711 -13.134 -29.186 1.00 92.31 86 ASP A N 1
ATOM 627 C CA . ASP A 1 86 ? 7.547 -13.563 -29.964 1.00 92.31 86 ASP A CA 1
ATOM 628 C C . ASP A 1 86 ? 6.336 -12.634 -29.785 1.00 92.31 86 ASP A C 1
ATOM 630 O O . ASP A 1 86 ? 5.480 -12.555 -30.670 1.00 92.31 86 ASP A O 1
ATOM 634 N N . ALA A 1 87 ? 6.240 -11.929 -28.654 1.00 89.75 87 ALA A N 1
ATOM 635 C CA . ALA A 1 87 ? 5.187 -10.943 -28.425 1.00 89.75 87 ALA A CA 1
ATOM 636 C C . ALA A 1 87 ? 5.476 -9.670 -29.222 1.00 89.75 87 ALA A C 1
ATOM 638 O O . ALA A 1 87 ? 6.574 -9.133 -29.137 1.00 89.75 87 ALA A O 1
ATOM 639 N N . ASN A 1 88 ? 4.497 -9.195 -30.000 1.00 91.38 88 ASN A N 1
ATOM 640 C CA . ASN A 1 88 ? 4.565 -7.922 -30.731 1.00 91.38 88 ASN A CA 1
ATOM 641 C C . ASN A 1 88 ? 5.889 -7.714 -31.505 1.00 91.38 88 ASN A C 1
ATOM 643 O O . ASN A 1 88 ? 6.438 -6.614 -31.544 1.00 91.38 88 ASN A O 1
ATOM 647 N N . SER A 1 89 ? 6.408 -8.799 -32.097 1.00 92.44 89 SER A N 1
ATOM 648 C CA . SER A 1 89 ? 7.683 -8.834 -32.831 1.00 92.44 89 SER A CA 1
ATOM 649 C C . SER A 1 89 ? 8.908 -8.389 -32.018 1.00 92.44 89 SER A C 1
ATOM 651 O O . SER A 1 89 ? 9.851 -7.839 -32.585 1.00 92.44 89 SER A O 1
ATOM 653 N N . GLY A 1 90 ? 8.896 -8.649 -30.709 1.00 92.81 90 GLY A N 1
ATOM 654 C CA . GLY A 1 90 ? 9.950 -8.285 -29.772 1.00 92.81 90 GLY A CA 1
ATOM 655 C C . GLY A 1 90 ? 9.469 -7.225 -28.792 1.00 92.81 90 GLY A C 1
ATOM 656 O O . GLY A 1 90 ? 9.732 -6.036 -28.964 1.00 92.81 90 GLY A O 1
ATOM 657 N N . GLU A 1 91 ? 8.736 -7.644 -27.767 1.00 95.56 91 GLU A N 1
ATOM 658 C CA . GLU A 1 91 ? 8.275 -6.738 -26.724 1.00 95.56 91 GLU A CA 1
ATOM 659 C C . GLU A 1 91 ? 9.347 -6.578 -25.647 1.00 95.56 91 GLU A C 1
ATOM 661 O O . GLU A 1 91 ? 9.862 -7.556 -25.102 1.00 95.56 91 GLU A O 1
ATOM 666 N N . CYS A 1 92 ? 9.670 -5.323 -25.354 1.00 96.62 92 CYS A N 1
ATOM 667 C CA . CYS A 1 92 ? 10.631 -4.891 -24.355 1.00 96.62 92 CYS A CA 1
ATOM 668 C C . CYS A 1 92 ? 9.911 -4.069 -23.289 1.00 96.62 92 CYS A C 1
ATOM 670 O O . CYS A 1 92 ? 9.278 -3.065 -23.615 1.00 96.62 92 CYS A O 1
ATOM 672 N N . ILE A 1 93 ? 10.051 -4.454 -22.023 1.00 97.31 93 ILE A N 1
ATOM 673 C CA . ILE A 1 93 ? 9.478 -3.739 -20.881 1.00 97.31 93 ILE A CA 1
ATOM 674 C C . ILE A 1 93 ? 10.620 -3.349 -19.954 1.00 97.31 93 ILE A C 1
ATOM 676 O O . ILE A 1 93 ? 11.298 -4.218 -19.418 1.00 97.31 93 ILE A O 1
ATOM 680 N N . LEU A 1 94 ? 10.834 -2.052 -19.758 1.00 97.19 94 LEU A N 1
ATOM 681 C CA . LEU A 1 94 ? 11.845 -1.528 -18.844 1.00 97.19 94 LEU A CA 1
ATOM 682 C C . LEU A 1 94 ? 11.192 -1.185 -17.511 1.00 97.19 94 LEU A C 1
ATOM 684 O O . LEU A 1 94 ? 10.178 -0.491 -17.493 1.00 97.19 94 LEU A O 1
ATOM 688 N N . TYR A 1 95 ? 11.780 -1.641 -16.407 1.00 95.88 95 TYR A N 1
ATOM 689 C CA . TYR A 1 95 ? 11.258 -1.426 -15.058 1.00 95.88 95 TYR A CA 1
ATOM 690 C C . TYR A 1 95 ? 12.112 -0.439 -14.278 1.00 95.88 95 TYR A C 1
ATOM 692 O O . TYR A 1 95 ? 13.340 -0.425 -14.397 1.00 95.88 95 TYR A O 1
ATOM 700 N N . GLY A 1 96 ? 11.455 0.358 -13.440 1.00 91.81 96 GLY A N 1
ATOM 701 C CA . GLY A 1 96 ? 12.109 1.279 -12.524 1.00 91.81 96 GLY A CA 1
ATOM 702 C C . GLY A 1 96 ? 11.371 2.604 -12.339 1.00 91.81 96 GLY A C 1
ATOM 703 O O . GLY A 1 96 ? 10.343 2.866 -12.973 1.00 91.81 96 GLY A O 1
ATOM 704 N N . PRO A 1 97 ? 11.845 3.449 -11.411 1.00 88.56 97 PRO A N 1
ATOM 705 C CA . PRO A 1 97 ? 11.164 4.688 -11.063 1.00 88.56 97 PRO A CA 1
ATOM 706 C C . PRO A 1 97 ? 11.133 5.669 -12.243 1.00 88.56 97 PRO A C 1
ATOM 708 O O . PRO A 1 97 ? 12.151 5.878 -12.905 1.00 88.56 97 PRO A O 1
ATOM 711 N N . LYS A 1 98 ? 9.976 6.320 -12.442 1.00 86.69 98 LYS A N 1
ATOM 712 C CA . LYS A 1 98 ? 9.747 7.416 -13.406 1.00 86.69 98 LYS A CA 1
ATOM 713 C C . LYS A 1 98 ? 9.993 7.068 -14.881 1.00 86.69 98 LYS A C 1
ATOM 715 O O . LYS A 1 98 ? 10.204 7.963 -15.696 1.00 86.69 98 LYS A O 1
ATOM 720 N N . LEU A 1 99 ? 10.013 5.782 -15.232 1.00 91.25 99 LEU A N 1
ATOM 721 C CA . LEU A 1 99 ? 10.089 5.344 -16.631 1.00 91.25 99 LEU A CA 1
ATOM 722 C C . LEU A 1 99 ? 8.767 5.561 -17.377 1.00 91.25 99 LEU A C 1
ATOM 724 O O . LEU A 1 99 ? 8.762 5.828 -18.571 1.00 91.25 99 LEU A O 1
ATOM 728 N N . ASP A 1 100 ? 7.658 5.478 -16.655 1.00 92.38 100 ASP A N 1
ATOM 729 C CA . ASP A 1 100 ? 6.293 5.673 -17.134 1.00 92.38 100 ASP A CA 1
ATOM 730 C C . ASP A 1 100 ? 5.986 7.120 -17.555 1.00 92.38 100 ASP A C 1
ATOM 732 O O . ASP A 1 100 ? 5.056 7.378 -18.320 1.00 92.38 100 ASP A O 1
ATOM 736 N N . GLY A 1 101 ? 6.780 8.067 -17.065 1.00 90.38 101 GLY A N 1
ATOM 737 C CA . GLY A 1 101 ? 6.630 9.483 -17.341 1.00 90.38 101 GLY A CA 1
ATOM 738 C C . GLY A 1 101 ? 7.037 10.333 -16.147 1.00 90.38 101 GLY A C 1
ATOM 739 O O . GLY A 1 101 ? 7.688 9.885 -15.199 1.00 90.38 101 GLY A O 1
ATOM 740 N N . LYS A 1 102 ? 6.670 11.612 -16.199 1.00 89.81 102 LYS A N 1
ATOM 741 C CA . LYS A 1 102 ? 6.963 12.571 -15.133 1.00 89.81 102 LYS A CA 1
ATOM 742 C C . LYS A 1 102 ? 5.838 13.568 -14.932 1.00 89.81 102 LYS A C 1
ATOM 744 O O . LYS A 1 102 ? 5.331 14.177 -15.873 1.00 89.81 102 LYS A O 1
ATOM 749 N N . CYS A 1 103 ? 5.524 13.821 -13.669 1.00 90.19 103 CYS A N 1
ATOM 750 C CA . CYS A 1 103 ? 4.645 14.913 -13.295 1.00 90.19 103 CYS A CA 1
ATOM 751 C C . CYS A 1 103 ? 5.389 16.254 -13.359 1.00 90.19 103 CYS A C 1
ATOM 753 O O . CYS A 1 103 ? 6.561 16.347 -12.988 1.00 90.19 103 CYS A O 1
ATOM 755 N N . SER A 1 104 ? 4.695 17.329 -13.738 1.00 91.56 104 SER A N 1
ATOM 756 C CA . SER A 1 104 ? 5.231 18.695 -13.635 1.00 91.56 104 SER A CA 1
ATOM 757 C C . SER A 1 104 ? 5.495 19.141 -12.189 1.00 91.56 104 SER A C 1
ATOM 759 O O . SER A 1 104 ? 6.189 20.134 -11.968 1.00 91.56 104 SER A O 1
ATOM 761 N N . TYR A 1 105 ? 4.997 18.383 -11.206 1.00 87.25 105 TYR A N 1
ATOM 762 C CA . TYR A 1 105 ? 5.270 18.539 -9.782 1.00 87.25 105 TYR A CA 1
ATOM 763 C C . TYR A 1 105 ? 5.957 17.290 -9.229 1.00 87.25 105 TYR A C 1
ATOM 765 O O . TYR A 1 105 ? 5.423 16.188 -9.295 1.00 87.25 105 TYR A O 1
ATOM 773 N N . TRP A 1 106 ? 7.117 17.478 -8.601 1.00 81.69 106 TRP A N 1
ATOM 774 C CA . TRP A 1 106 ? 7.963 16.394 -8.085 1.00 81.69 106 TRP A CA 1
ATOM 775 C C . TRP A 1 106 ? 7.338 15.574 -6.944 1.00 81.69 106 TRP A C 1
ATOM 777 O O . TRP A 1 106 ? 7.875 14.533 -6.578 1.00 81.69 106 TRP A O 1
ATOM 787 N N . THR A 1 107 ? 6.234 16.042 -6.357 1.00 81.44 107 THR A N 1
ATOM 788 C CA . THR A 1 107 ? 5.557 15.390 -5.229 1.00 81.44 107 THR A CA 1
ATOM 789 C C . THR A 1 107 ? 4.716 14.181 -5.635 1.00 81.44 107 THR A C 1
ATOM 791 O O . THR A 1 107 ? 4.390 13.375 -4.770 1.00 81.44 107 THR A O 1
ATOM 794 N N . ALA A 1 108 ? 4.352 14.048 -6.914 1.00 84.56 108 ALA A N 1
ATOM 795 C CA . ALA A 1 108 ? 3.641 12.884 -7.437 1.00 84.56 108 ALA A CA 1
ATOM 796 C C . ALA A 1 108 ? 4.608 11.967 -8.194 1.00 84.56 108 ALA A C 1
ATOM 798 O O . ALA A 1 108 ? 5.461 12.441 -8.945 1.00 84.56 108 ALA A O 1
ATOM 799 N N . SER A 1 109 ? 4.472 10.656 -7.984 1.00 79.62 109 SER A N 1
ATOM 800 C CA . SER A 1 109 ? 5.362 9.637 -8.569 1.00 79.62 109 SER A CA 1
ATOM 801 C C . SER A 1 109 ? 4.693 8.772 -9.644 1.00 79.62 109 SER A C 1
ATOM 803 O O . SER A 1 109 ? 5.354 7.901 -10.188 1.00 79.62 109 SER A O 1
ATOM 805 N N . ASN A 1 110 ? 3.408 9.001 -9.927 1.00 83.81 110 ASN A N 1
ATOM 806 C CA . ASN A 1 110 ? 2.626 8.335 -10.971 1.00 83.81 110 ASN A CA 1
ATOM 807 C C . ASN A 1 110 ? 1.610 9.319 -11.580 1.00 83.81 110 ASN A C 1
ATOM 809 O O . ASN A 1 110 ? 1.369 10.396 -11.014 1.00 83.81 110 ASN A O 1
ATOM 813 N N . GLU A 1 111 ? 1.028 8.948 -12.722 1.00 86.69 111 GLU A N 1
ATOM 814 C CA . GLU A 1 111 ? 0.073 9.781 -13.458 1.00 86.69 111 GLU A CA 1
ATOM 815 C C . GLU A 1 111 ? -1.171 10.122 -12.626 1.00 86.69 111 GLU A C 1
ATOM 817 O O . GLU A 1 111 ? -1.523 11.299 -12.509 1.00 86.69 111 GLU A O 1
ATOM 822 N N . ASP A 1 112 ? -1.789 9.123 -11.989 1.00 85.31 112 ASP A N 1
ATOM 823 C CA . ASP A 1 112 ? -3.017 9.281 -11.200 1.00 85.31 112 ASP A CA 1
ATOM 824 C C . ASP A 1 112 ? -2.845 10.283 -10.046 1.00 85.31 112 ASP A C 1
ATOM 826 O O . ASP A 1 112 ? -3.664 11.189 -9.856 1.00 85.31 112 ASP A O 1
ATOM 830 N N . ASP A 1 113 ? -1.747 10.172 -9.300 1.00 86.25 113 ASP A N 1
ATOM 831 C CA . ASP A 1 113 ? -1.412 11.105 -8.230 1.00 86.25 113 ASP A CA 1
ATOM 832 C C . ASP A 1 113 ? -1.147 12.502 -8.798 1.00 86.25 113 ASP A C 1
ATOM 834 O O . ASP A 1 113 ? -1.577 13.493 -8.205 1.00 86.25 113 ASP A O 1
ATOM 838 N N . CYS A 1 114 ? -0.493 12.601 -9.962 1.00 89.44 114 CYS A N 1
ATOM 839 C CA . CYS A 1 114 ? -0.202 13.874 -10.617 1.00 89.44 114 CYS A CA 1
ATOM 840 C C . CYS A 1 114 ? -1.485 14.623 -10.988 1.00 89.44 114 CYS A C 1
ATOM 842 O O . CYS A 1 114 ? -1.651 15.789 -10.623 1.00 89.44 114 CYS A O 1
ATOM 844 N N . ILE A 1 115 ? -2.423 13.954 -11.665 1.00 88.94 115 ILE A N 1
ATOM 845 C CA . ILE A 1 115 ? -3.697 14.560 -12.082 1.00 88.94 115 ILE A CA 1
ATOM 846 C C . ILE A 1 115 ? -4.617 14.870 -10.890 1.00 88.94 115 ILE A C 1
ATOM 848 O O . ILE A 1 115 ? -5.497 15.737 -10.992 1.00 88.94 115 ILE A O 1
ATOM 852 N N . ALA A 1 116 ? -4.420 14.180 -9.762 1.00 89.44 116 ALA A N 1
ATOM 853 C CA . ALA A 1 116 ? -5.163 14.382 -8.524 1.00 89.44 116 ALA A CA 1
ATOM 854 C C . ALA A 1 116 ? -4.618 15.531 -7.657 1.00 89.44 116 ALA A C 1
ATOM 856 O O . ALA A 1 116 ? -5.334 15.989 -6.759 1.00 89.44 116 ALA A O 1
ATOM 857 N N . LEU A 1 117 ? -3.402 16.033 -7.926 1.00 91.75 117 LEU A N 1
ATOM 858 C CA . LEU A 1 117 ? -2.784 17.099 -7.135 1.00 91.75 117 LEU A CA 1
ATOM 859 C C . LEU A 1 117 ? -3.678 18.342 -7.035 1.00 91.75 117 LEU A C 1
ATOM 861 O O . LEU A 1 117 ? -4.185 18.899 -8.016 1.00 91.75 117 LEU A O 1
ATOM 865 N N . GLY A 1 118 ? -3.807 18.830 -5.810 1.00 92.94 118 GLY A N 1
ATOM 866 C CA . GLY A 1 118 ? -4.567 20.021 -5.483 1.00 92.94 118 GLY A CA 1
ATOM 867 C C . GLY A 1 118 ? -4.421 20.381 -4.018 1.00 92.94 118 GLY A C 1
ATOM 868 O O . GLY A 1 118 ? -3.663 19.763 -3.272 1.00 92.94 118 GLY A O 1
ATOM 869 N N . THR A 1 119 ? -5.146 21.414 -3.615 1.00 93.81 119 THR A N 1
ATOM 870 C CA . THR A 1 119 ? -5.231 21.836 -2.220 1.00 93.81 119 THR A CA 1
ATOM 871 C C . THR A 1 119 ? -6.681 22.034 -1.826 1.00 93.81 119 THR A C 1
ATOM 873 O O . THR A 1 119 ? -7.511 22.478 -2.622 1.00 93.81 119 THR A O 1
ATOM 876 N N . CYS A 1 120 ? -6.999 21.704 -0.581 1.00 96.19 120 CYS A N 1
ATOM 877 C CA . CYS A 1 120 ? -8.310 21.976 -0.021 1.00 96.19 120 CYS A CA 1
ATOM 878 C C . CYS A 1 120 ? -8.295 23.309 0.724 1.00 96.19 120 CYS A C 1
ATOM 880 O O . CYS A 1 120 ? -7.358 23.590 1.473 1.00 96.19 120 CYS A O 1
ATOM 882 N N . ASN A 1 121 ? -9.351 24.111 0.582 1.00 94.19 121 ASN A N 1
ATOM 883 C CA . ASN A 1 121 ? -9.494 25.319 1.392 1.00 94.19 121 ASN A CA 1
ATOM 884 C C . ASN A 1 121 ? -9.583 24.987 2.896 1.00 94.19 121 ASN A C 1
ATOM 886 O O . ASN A 1 121 ? -8.943 25.665 3.694 1.00 94.19 121 ASN A O 1
ATOM 890 N N . LEU A 1 122 ? -10.324 23.937 3.278 1.00 90.94 122 LEU A N 1
ATOM 891 C CA . 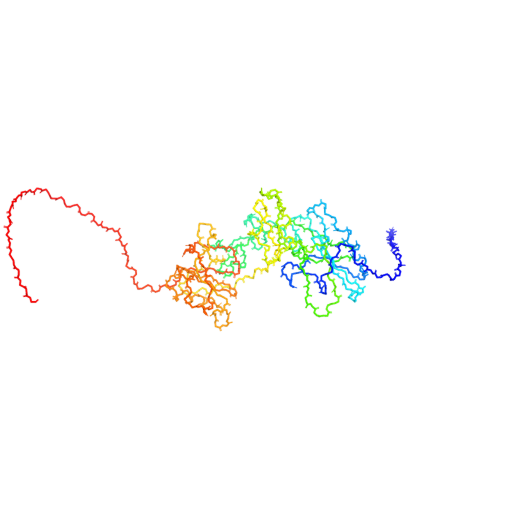LEU A 1 122 ? -10.402 23.389 4.637 1.00 90.94 122 LEU A CA 1
ATOM 892 C C . LEU A 1 122 ? -10.814 21.898 4.605 1.00 90.94 122 LEU A C 1
ATOM 894 O O . LEU A 1 122 ? -11.786 21.569 3.934 1.00 90.94 122 LEU A O 1
ATOM 898 N N . PRO A 1 123 ? -10.187 21.000 5.381 1.00 89.94 123 PRO A N 1
ATOM 899 C CA . PRO A 1 123 ? -8.976 21.229 6.159 1.00 89.94 123 PRO A CA 1
ATOM 900 C C . PRO A 1 123 ? -7.756 21.371 5.237 1.00 89.94 123 PRO A C 1
ATOM 902 O O . PRO A 1 123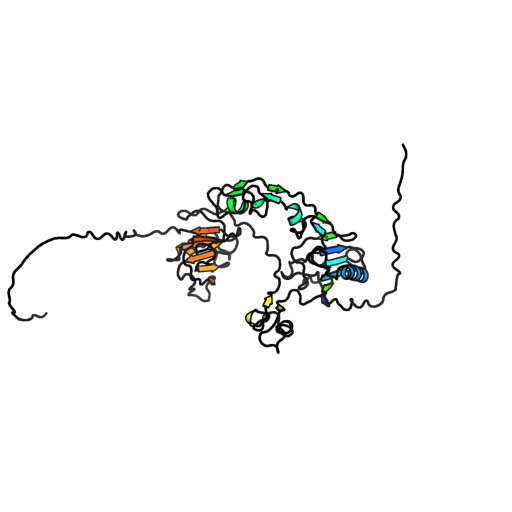 ? -7.637 20.675 4.235 1.00 89.94 123 PRO A O 1
ATOM 905 N N . ASN A 1 124 ? -6.811 22.240 5.603 1.00 90.31 124 ASN A N 1
ATOM 906 C CA . ASN A 1 124 ? -5.559 22.427 4.852 1.00 90.31 124 ASN A CA 1
ATOM 907 C C . ASN A 1 124 ? -4.606 21.217 4.938 1.00 90.31 124 ASN A C 1
ATOM 909 O O . ASN A 1 124 ? -3.572 21.200 4.280 1.00 90.31 124 ASN A O 1
ATOM 913 N N . THR A 1 125 ? -4.955 20.217 5.750 1.00 88.81 125 THR A N 1
ATOM 914 C CA . THR A 1 125 ? -4.255 18.937 5.876 1.00 88.81 125 THR A CA 1
ATOM 915 C C . THR A 1 125 ? -4.785 17.861 4.927 1.00 88.81 125 THR A C 1
ATOM 917 O O . THR A 1 125 ? -4.251 16.757 4.942 1.00 88.81 125 THR A O 1
ATOM 920 N N . ALA A 1 126 ? -5.856 18.124 4.165 1.00 90.75 126 ALA A N 1
ATOM 921 C CA . ALA A 1 126 ? -6.392 17.158 3.208 1.00 90.75 126 ALA A CA 1
ATOM 922 C C . ALA A 1 126 ? -5.360 16.872 2.109 1.00 90.75 126 ALA A C 1
ATOM 924 O O . ALA A 1 126 ? -4.872 17.793 1.453 1.00 90.75 126 ALA A O 1
ATOM 925 N N . SER A 1 127 ? -5.059 15.592 1.906 1.00 88.19 127 SER A N 1
ATOM 926 C CA . SER A 1 127 ? -4.074 15.115 0.930 1.00 88.19 127 SER A CA 1
ATOM 927 C C . SER A 1 127 ? -4.698 14.705 -0.407 1.00 88.19 127 SER A C 1
ATOM 929 O O . SER A 1 127 ? -3.991 14.516 -1.392 1.00 88.19 127 SER A O 1
ATOM 931 N N . SER A 1 128 ? -6.028 14.606 -0.465 1.00 89.69 128 SER A N 1
ATOM 932 C CA . SER A 1 128 ? -6.784 14.280 -1.675 1.00 89.69 128 SER A CA 1
ATOM 933 C C . SER A 1 128 ? -8.137 14.992 -1.705 1.00 89.69 128 SER A C 1
ATOM 935 O O . SER A 1 128 ? -8.662 15.408 -0.669 1.00 89.69 128 SER A O 1
ATOM 937 N N . GLU A 1 129 ? -8.759 15.068 -2.886 1.00 92.00 129 GLU A N 1
ATOM 938 C CA . GLU A 1 129 ? -10.104 15.643 -3.040 1.00 92.00 129 GLU A CA 1
ATOM 939 C C . GLU A 1 129 ? -11.146 14.941 -2.149 1.00 92.00 129 GLU A C 1
ATOM 941 O O . GLU A 1 129 ? -12.049 15.587 -1.619 1.00 92.00 129 GLU A O 1
ATOM 946 N N . LYS A 1 130 ? -10.998 13.629 -1.923 1.00 90.25 130 LYS A N 1
ATOM 947 C CA . LYS A 1 130 ? -11.912 12.828 -1.088 1.00 90.25 130 LYS A CA 1
ATOM 948 C C . LYS A 1 130 ? -11.861 13.215 0.390 1.00 90.25 130 LYS A C 1
ATOM 950 O O . LYS A 1 130 ? -12.834 12.994 1.106 1.00 90.25 130 LYS A O 1
ATOM 955 N N . GLU A 1 131 ? -10.747 13.792 0.832 1.00 92.44 131 GLU A N 1
ATOM 956 C CA . GLU A 1 131 ? -10.548 14.314 2.187 1.00 92.44 131 GLU A CA 1
ATOM 957 C C . GLU A 1 131 ? -10.933 15.798 2.302 1.00 92.44 131 GLU A C 1
ATOM 959 O O . GLU A 1 131 ? -10.931 16.365 3.396 1.00 92.44 131 GLU A O 1
ATOM 964 N N . CYS A 1 132 ? -11.282 16.448 1.185 1.00 95.62 132 CYS A N 1
ATOM 965 C CA . CYS A 1 132 ? -11.602 17.868 1.152 1.00 95.62 132 CYS A CA 1
ATOM 966 C C . CYS A 1 132 ? -13.040 18.136 1.605 1.00 95.62 132 CYS A C 1
ATOM 968 O O . CYS A 1 132 ? -13.970 18.315 0.813 1.00 95.62 132 CYS A O 1
ATOM 970 N N . GLY A 1 133 ? -13.225 18.143 2.918 1.00 94.81 133 GLY A N 1
ATOM 971 C CA . GLY A 1 133 ? -14.518 18.326 3.554 1.00 94.81 133 GLY A CA 1
ATOM 972 C C . GLY A 1 133 ? -14.478 17.926 5.018 1.00 94.81 133 GLY A C 1
ATOM 973 O O . GLY A 1 133 ? -13.414 17.784 5.621 1.00 94.81 133 GLY A O 1
ATOM 974 N N . PHE A 1 134 ? -15.655 17.751 5.606 1.00 94.06 134 PHE A N 1
ATOM 975 C CA . PHE A 1 134 ? -15.781 17.196 6.948 1.00 94.06 134 PHE A CA 1
ATOM 976 C C . PHE A 1 134 ? -17.094 16.434 7.115 1.00 94.06 134 PHE A C 1
ATOM 978 O O . PHE A 1 134 ? -18.127 16.789 6.545 1.00 94.06 134 PHE A O 1
ATOM 985 N N . CYS A 1 135 ? -17.066 15.405 7.958 1.00 94.00 135 CYS A N 1
ATOM 986 C CA . CYS A 1 135 ? -18.256 14.653 8.330 1.00 94.00 135 CYS A CA 1
ATOM 987 C C . CYS A 1 135 ? -18.949 15.315 9.531 1.00 94.00 135 CYS A C 1
ATOM 989 O O . CYS A 1 135 ? -18.352 15.465 10.604 1.00 94.00 135 CYS A O 1
ATOM 991 N N . GLN A 1 136 ? -20.204 15.740 9.368 1.00 92.44 136 GLN A N 1
ATOM 992 C CA . GLN A 1 136 ? -20.928 16.471 10.412 1.00 92.44 136 GLN A CA 1
ATOM 993 C C . GLN A 1 136 ? -21.109 15.617 11.673 1.00 92.44 136 GLN A C 1
ATOM 995 O O . GLN A 1 136 ? -21.688 14.535 11.623 1.00 92.44 136 GLN A O 1
ATOM 1000 N N . GLY A 1 137 ? -20.617 16.111 12.813 1.00 84.06 137 GLY A N 1
ATOM 1001 C CA . GLY A 1 137 ? -20.752 15.437 14.110 1.00 84.06 137 GLY A CA 1
ATOM 1002 C C . GLY A 1 137 ? -19.943 14.142 14.263 1.00 84.06 137 GLY A C 1
ATOM 1003 O O . GLY A 1 137 ? -20.047 13.502 15.303 1.00 84.06 137 GLY A O 1
ATOM 1004 N N . LYS A 1 138 ? -19.133 13.751 13.267 1.00 86.00 138 LYS A N 1
ATOM 1005 C CA . LYS A 1 138 ? -18.378 12.487 13.258 1.00 86.00 138 LYS A CA 1
ATOM 1006 C C . LYS A 1 138 ? -16.934 12.715 12.800 1.00 86.00 138 LYS A C 1
ATOM 1008 O O . LYS A 1 138 ? -16.552 12.414 11.674 1.00 86.00 138 LYS A O 1
ATOM 1013 N N . THR A 1 139 ? -16.112 13.267 13.688 1.00 82.44 139 THR A N 1
ATOM 1014 C CA . THR A 1 139 ? -14.748 13.755 13.389 1.00 82.44 139 THR A CA 1
ATOM 1015 C C . THR A 1 139 ? -13.725 12.665 13.035 1.00 82.44 139 THR A C 1
ATOM 1017 O O . THR A 1 139 ? -12.631 12.991 12.555 1.00 82.44 139 THR A O 1
ATOM 1020 N N . THR A 1 140 ? -14.067 11.393 13.257 1.00 83.75 140 THR A N 1
ATOM 1021 C CA . THR A 1 140 ? -13.239 10.216 12.949 1.00 83.75 140 THR A CA 1
ATOM 1022 C C . THR A 1 140 ? -13.262 9.844 11.464 1.00 83.75 140 THR A C 1
ATOM 1024 O O . THR A 1 140 ? -12.276 9.313 10.955 1.00 83.75 140 THR A O 1
ATOM 1027 N N . ALA A 1 141 ? -14.323 10.197 10.729 1.00 89.19 141 ALA A N 1
ATOM 1028 C CA . ALA A 1 141 ? -14.378 10.040 9.278 1.00 89.19 141 ALA A CA 1
ATOM 1029 C C . ALA A 1 141 ? -13.651 11.198 8.576 1.00 89.19 141 ALA A C 1
ATOM 1031 O O . ALA A 1 141 ? -14.102 12.345 8.607 1.00 89.19 141 ALA A O 1
ATOM 1032 N N . LYS A 1 142 ? -12.515 10.886 7.940 1.00 89.56 142 LYS A N 1
ATOM 1033 C CA . LYS A 1 142 ? -11.661 11.859 7.232 1.00 89.56 142 LYS A CA 1
ATOM 1034 C C . LYS A 1 142 ? -11.915 11.955 5.727 1.00 89.56 142 LYS A C 1
ATOM 1036 O O . LYS A 1 142 ? -11.375 12.850 5.096 1.00 89.56 142 LYS A O 1
ATOM 1041 N N . GLU A 1 143 ? -12.744 11.079 5.172 1.00 91.38 143 GLU A N 1
ATOM 1042 C CA . GLU A 1 143 ? -13.118 11.066 3.754 1.00 91.38 143 GLU A CA 1
ATOM 1043 C C . GLU A 1 143 ? -14.619 10.776 3.587 1.00 91.38 143 GLU A C 1
ATOM 1045 O O . GLU A 1 143 ? -15.256 10.179 4.462 1.00 91.38 143 GLU A O 1
ATOM 1050 N N . GLU A 1 144 ? -15.177 11.173 2.441 1.00 91.81 144 GLU A N 1
ATOM 1051 C CA . GLU A 1 144 ? -16.606 11.051 2.110 1.00 91.81 144 GLU A CA 1
ATOM 1052 C C . GLU A 1 144 ? -17.155 9.622 2.259 1.00 91.81 144 GLU A C 1
ATOM 1054 O O . GLU A 1 144 ? -18.204 9.410 2.875 1.00 91.81 144 GLU A O 1
ATOM 1059 N N . ALA A 1 145 ? -16.426 8.628 1.742 1.00 90.50 145 ALA A N 1
ATOM 1060 C CA . ALA A 1 145 ? -16.836 7.226 1.812 1.00 90.50 145 ALA A CA 1
ATOM 1061 C C . ALA A 1 145 ? -16.927 6.746 3.268 1.00 90.50 145 ALA A C 1
ATOM 1063 O O . ALA A 1 145 ? -17.960 6.230 3.685 1.00 90.50 145 ALA A O 1
ATOM 1064 N N . SER A 1 146 ? -15.891 7.016 4.066 1.00 91.00 146 SER A N 1
ATOM 1065 C CA . SER A 1 146 ? -15.881 6.704 5.498 1.00 91.00 146 SER A CA 1
ATOM 1066 C C . SER A 1 146 ? -17.015 7.392 6.266 1.00 91.00 146 SER A C 1
ATOM 1068 O O . SER A 1 146 ? -17.586 6.799 7.175 1.00 91.00 146 SER A O 1
ATOM 1070 N N . CYS A 1 147 ? -17.365 8.632 5.903 1.00 93.25 147 CYS A N 1
ATOM 1071 C CA . CYS A 1 147 ? -18.479 9.360 6.514 1.00 93.25 147 CYS A CA 1
ATOM 1072 C C . CYS A 1 147 ? -19.820 8.679 6.226 1.00 93.25 147 CYS A C 1
ATOM 1074 O O . CYS A 1 147 ? -20.622 8.471 7.137 1.00 93.25 147 CYS A O 1
ATOM 1076 N N . THR A 1 148 ? -20.018 8.273 4.971 1.00 90.75 148 THR A N 1
ATOM 1077 C CA . THR A 1 148 ? -21.216 7.554 4.523 1.00 90.75 148 THR A CA 1
ATOM 1078 C C . THR A 1 148 ? -21.346 6.208 5.232 1.00 90.75 148 THR A C 1
ATOM 1080 O O . THR A 1 148 ? -22.425 5.872 5.714 1.00 90.75 148 THR A O 1
ATOM 1083 N N . THR A 1 149 ? -20.240 5.466 5.366 1.00 90.44 149 THR A N 1
ATOM 1084 C CA . THR A 1 149 ? -20.192 4.174 6.062 1.00 90.44 149 THR A CA 1
ATOM 1085 C C . THR A 1 149 ? -20.741 4.259 7.485 1.00 90.44 149 THR A C 1
ATOM 1087 O O . THR A 1 149 ? -21.454 3.365 7.913 1.00 90.44 149 THR A O 1
ATOM 1090 N N . ILE A 1 150 ? -20.476 5.335 8.222 1.00 91.75 150 ILE A N 1
ATOM 1091 C CA . ILE A 1 150 ? -20.965 5.494 9.602 1.00 91.75 150 ILE A CA 1
ATOM 1092 C C . ILE A 1 150 ? -22.275 6.294 9.693 1.00 91.75 150 ILE A C 1
ATOM 1094 O O . ILE A 1 150 ? -22.584 6.857 10.747 1.00 91.75 150 ILE A O 1
ATOM 1098 N N . GLY A 1 151 ? -23.024 6.403 8.590 1.00 89.12 151 GLY A N 1
ATOM 1099 C CA . GLY A 1 151 ? -24.310 7.104 8.522 1.00 89.12 151 GLY A CA 1
ATOM 1100 C C . GLY A 1 151 ? -24.216 8.621 8.715 1.00 89.12 151 GLY A C 1
ATOM 1101 O O . GLY A 1 151 ? -25.162 9.242 9.193 1.00 89.12 151 GLY A O 1
ATOM 1102 N N . GLY A 1 152 ? -23.058 9.219 8.433 1.00 90.88 152 GLY A N 1
ATOM 1103 C CA . GLY A 1 152 ? -22.841 10.660 8.519 1.00 90.88 152 GLY A CA 1
ATOM 1104 C C . GLY A 1 152 ? -23.167 11.407 7.225 1.00 90.88 152 GLY A C 1
ATOM 1105 O O . GLY A 1 152 ? -23.289 10.819 6.153 1.00 90.88 152 GLY A O 1
ATOM 1106 N N . THR A 1 153 ? -23.239 12.735 7.332 1.00 94.19 153 THR A N 1
ATOM 1107 C CA . THR A 1 153 ? -23.374 13.644 6.184 1.00 94.19 153 THR A CA 1
ATOM 1108 C C . THR A 1 153 ? -22.036 14.316 5.895 1.00 94.19 153 THR A C 1
ATOM 1110 O O . THR A 1 153 ? -21.487 15.015 6.756 1.00 94.19 153 THR A O 1
ATOM 1113 N N . TRP A 1 154 ? -21.516 14.122 4.682 1.00 95.06 154 TRP A N 1
ATOM 1114 C CA . TRP A 1 154 ? -20.284 14.763 4.230 1.00 95.06 154 TRP A CA 1
ATOM 1115 C C . TRP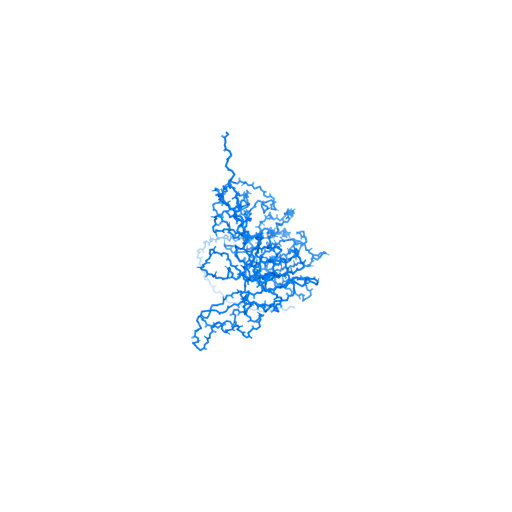 A 1 154 ? -20.557 16.184 3.732 1.00 95.06 154 TRP A C 1
ATOM 1117 O O . TRP A 1 154 ? -21.356 16.394 2.822 1.00 95.06 154 TRP A O 1
ATOM 1127 N N . ASN A 1 155 ? -19.868 17.165 4.308 1.00 95.00 155 ASN A N 1
ATOM 1128 C CA . ASN A 1 155 ? -19.869 18.539 3.821 1.00 95.00 155 ASN A CA 1
ATOM 1129 C C . ASN A 1 155 ? -18.628 18.738 2.953 1.00 95.00 155 ASN A C 1
ATOM 1131 O O . ASN A 1 155 ? -17.522 18.892 3.477 1.00 95.00 155 ASN A O 1
ATOM 1135 N N . LYS A 1 156 ? -18.816 18.697 1.629 1.00 95.38 156 LYS A N 1
ATOM 1136 C CA . LYS A 1 156 ? -17.733 18.882 0.659 1.00 95.38 156 LYS A CA 1
ATOM 1137 C C . LYS A 1 156 ? -17.227 20.324 0.699 1.00 95.38 156 LYS A C 1
ATOM 1139 O O . LYS A 1 156 ? -18.010 21.269 0.639 1.00 95.38 156 LYS A O 1
ATOM 1144 N N . ASN A 1 157 ? -15.911 20.468 0.764 1.00 96.12 157 ASN A N 1
ATOM 1145 C CA . ASN A 1 157 ? -15.210 21.739 0.671 1.00 96.12 157 ASN A CA 1
ATOM 1146 C C . ASN A 1 157 ? -14.582 21.908 -0.725 1.00 96.12 157 ASN A C 1
ATOM 1148 O O . ASN A 1 157 ? -14.751 21.068 -1.612 1.00 96.12 157 ASN A O 1
ATOM 1152 N N . VAL A 1 158 ? -13.925 23.043 -0.969 1.00 95.81 158 VAL A N 1
ATOM 1153 C CA . VAL A 1 158 ? -13.424 23.390 -2.305 1.00 95.81 158 VAL A CA 1
ATOM 1154 C C . VAL A 1 158 ? -12.016 22.835 -2.486 1.00 95.81 158 VAL A C 1
ATOM 1156 O O . VAL A 1 158 ? -11.061 23.337 -1.889 1.00 95.81 158 VAL A O 1
ATOM 1159 N N . TRP A 1 159 ? -11.895 21.829 -3.353 1.00 95.88 159 TRP A N 1
ATOM 1160 C CA . TRP A 1 159 ? -10.614 21.340 -3.852 1.00 95.88 159 TRP A CA 1
ATOM 1161 C C . TRP A 1 159 ? -10.179 22.168 -5.059 1.00 95.88 159 TRP A C 1
ATOM 1163 O O . TRP A 1 159 ? -10.859 22.201 -6.086 1.00 95.88 159 TRP A O 1
ATOM 1173 N N . THR A 1 160 ? -9.042 22.841 -4.942 1.00 95.00 160 THR A N 1
ATOM 1174 C CA . THR A 1 160 ? -8.433 23.601 -6.032 1.00 95.00 160 THR A CA 1
ATOM 1175 C C . THR A 1 160 ? -7.337 22.752 -6.649 1.00 95.00 160 THR A C 1
ATOM 1177 O O . THR A 1 160 ? -6.293 22.545 -6.030 1.00 95.00 160 THR A O 1
ATOM 1180 N N . LYS A 1 161 ? -7.571 22.245 -7.864 1.00 93.38 161 LYS A N 1
ATOM 1181 C CA . LYS A 1 161 ? -6.551 21.496 -8.605 1.00 93.38 161 LYS A CA 1
ATOM 1182 C C . LYS A 1 161 ? -5.333 22.378 -8.856 1.00 93.38 161 LYS A C 1
ATOM 1184 O O . LYS A 1 161 ? -5.477 23.540 -9.229 1.00 93.38 161 LYS A O 1
ATOM 1189 N N . THR A 1 162 ? -4.145 21.801 -8.720 1.00 91.31 162 THR A N 1
ATOM 1190 C CA . THR A 1 162 ? -2.884 22.515 -8.967 1.00 91.31 162 THR A CA 1
ATOM 1191 C C . THR A 1 162 ? -2.673 22.807 -10.459 1.00 91.31 162 THR A C 1
ATOM 1193 O O . THR A 1 162 ? -1.897 23.686 -10.816 1.00 91.31 162 THR A O 1
ATOM 1196 N N . GLY A 1 163 ? -3.375 22.088 -11.345 1.00 90.12 163 GLY A N 1
ATOM 1197 C CA . GLY A 1 163 ? -3.125 22.144 -12.788 1.00 90.12 163 GLY A CA 1
ATOM 1198 C C . GLY A 1 163 ? -1.833 21.426 -13.180 1.00 90.12 163 GLY A C 1
ATOM 1199 O O . GLY A 1 163 ? -1.222 21.771 -14.188 1.00 90.12 163 GLY A O 1
ATOM 1200 N N . ALA A 1 164 ? -1.404 20.458 -12.364 1.00 92.50 164 ALA A N 1
ATOM 1201 C CA . ALA A 1 164 ? -0.287 19.587 -12.681 1.00 92.50 164 ALA A CA 1
ATOM 1202 C C . ALA A 1 164 ? -0.563 18.814 -13.979 1.00 92.50 164 ALA A C 1
ATOM 1204 O O . ALA A 1 164 ? -1.707 18.496 -14.307 1.00 92.50 164 ALA A O 1
ATOM 1205 N N . THR A 1 165 ? 0.500 18.541 -14.724 1.00 91.81 165 THR A N 1
ATOM 1206 C CA . THR A 1 165 ? 0.456 17.888 -16.031 1.00 91.81 165 THR A CA 1
ATOM 1207 C C . THR A 1 165 ? 1.407 16.710 -16.013 1.00 91.81 165 THR A C 1
ATOM 1209 O O . THR A 1 165 ? 2.541 16.849 -15.547 1.00 91.81 165 THR A O 1
ATOM 1212 N N . TRP A 1 166 ? 0.958 15.585 -16.549 1.00 92.25 166 TRP A N 1
ATOM 1213 C CA . TRP A 1 166 ? 1.802 14.429 -16.794 1.00 92.25 166 TRP A CA 1
ATOM 1214 C C . TRP A 1 166 ? 2.467 14.555 -18.166 1.00 92.25 166 TRP A C 1
ATOM 1216 O O . TRP A 1 166 ? 1.832 14.981 -19.130 1.00 92.25 166 TRP A O 1
ATOM 1226 N N . ALA A 1 167 ? 3.758 14.254 -18.229 1.00 92.06 167 ALA A N 1
ATOM 1227 C CA . ALA A 1 167 ? 4.484 14.063 -19.472 1.00 92.06 167 ALA A CA 1
ATOM 1228 C C . ALA A 1 167 ? 4.794 12.573 -19.607 1.00 92.06 167 ALA A C 1
ATOM 1230 O O . ALA A 1 167 ? 5.438 12.013 -18.719 1.00 92.06 167 ALA A O 1
ATOM 1231 N N . ASP A 1 168 ? 4.336 11.974 -20.702 1.00 91.50 168 ASP A N 1
ATOM 1232 C CA . ASP A 1 168 ? 4.481 10.545 -20.975 1.00 91.50 168 ASP A CA 1
ATOM 1233 C C . ASP A 1 168 ? 5.948 10.111 -21.107 1.00 91.50 168 ASP A C 1
ATOM 1235 O O . ASP A 1 168 ? 6.859 10.935 -21.259 1.00 91.50 168 ASP A O 1
ATOM 1239 N N . ALA A 1 169 ? 6.158 8.795 -21.073 1.00 91.19 169 ALA A N 1
ATOM 1240 C CA . ALA A 1 169 ? 7.429 8.162 -21.399 1.00 91.19 169 ALA A CA 1
ATOM 1241 C C . ALA A 1 169 ? 7.976 8.603 -22.773 1.00 91.19 169 ALA A C 1
ATOM 1243 O O . ALA A 1 169 ? 7.234 8.927 -23.707 1.00 91.19 169 ALA A O 1
ATOM 1244 N N . ASP A 1 170 ? 9.303 8.579 -22.914 1.00 87.19 170 ASP A N 1
ATOM 1245 C CA . ASP A 1 170 ? 9.959 8.921 -24.174 1.00 87.19 170 ASP A CA 1
ATOM 1246 C C . ASP A 1 170 ? 9.601 7.912 -25.278 1.00 87.19 170 ASP A C 1
ATOM 1248 O O . ASP A 1 170 ? 9.713 6.698 -25.102 1.00 87.19 170 ASP A O 1
ATOM 1252 N N . THR A 1 171 ? 9.271 8.406 -26.473 1.00 88.06 171 THR A N 1
ATOM 1253 C CA . THR A 1 171 ? 9.096 7.565 -27.670 1.00 88.06 171 THR A CA 1
ATOM 1254 C C . THR A 1 171 ? 10.361 6.724 -27.933 1.00 88.06 171 THR A C 1
ATOM 1256 O O . THR A 1 171 ? 11.464 7.274 -27.871 1.00 88.06 171 THR A O 1
ATOM 1259 N N . PRO A 1 172 ? 10.252 5.423 -28.276 1.00 92.75 172 PRO A N 1
ATOM 1260 C CA . PRO A 1 172 ? 9.050 4.675 -28.677 1.00 92.75 172 PRO A CA 1
ATOM 1261 C C . PRO A 1 172 ? 8.271 4.016 -27.532 1.00 92.75 172 PRO A C 1
ATOM 1263 O O . PRO A 1 172 ? 7.361 3.234 -27.800 1.00 92.75 172 PRO A O 1
ATOM 1266 N N . PHE A 1 173 ? 8.624 4.289 -26.279 1.00 95.19 173 PHE A N 1
ATOM 1267 C CA . PHE A 1 173 ? 8.007 3.628 -25.142 1.00 95.19 173 PHE A CA 1
ATOM 1268 C C . PHE A 1 173 ? 6.635 4.220 -24.807 1.00 95.19 173 PHE A C 1
ATOM 1270 O O . PHE A 1 173 ? 6.369 5.401 -25.019 1.00 95.19 173 PHE A O 1
ATOM 1277 N N . THR A 1 174 ? 5.766 3.375 -24.259 1.00 95.50 174 THR A N 1
ATOM 1278 C CA . THR A 1 174 ? 4.518 3.758 -23.595 1.00 95.50 174 THR A CA 1
ATOM 1279 C C . THR A 1 174 ? 4.646 3.421 -22.118 1.00 95.50 174 THR A C 1
ATOM 1281 O O . THR A 1 174 ? 4.991 2.291 -21.780 1.00 95.50 174 THR A O 1
ATOM 1284 N N . GLY A 1 175 ? 4.408 4.399 -21.249 1.00 93.00 175 GLY A N 1
ATOM 1285 C CA . GLY A 1 175 ? 4.513 4.232 -19.805 1.00 93.00 175 GLY A CA 1
ATOM 1286 C C . GLY A 1 175 ? 3.304 3.543 -19.183 1.00 93.00 175 GLY A C 1
ATOM 1287 O O . GLY A 1 175 ? 2.174 3.785 -19.599 1.00 93.00 175 GLY A O 1
ATOM 1288 N N . GLU A 1 176 ? 3.540 2.730 -18.157 1.00 91.62 176 GLU A N 1
ATOM 1289 C CA . GLU A 1 176 ? 2.502 2.232 -17.258 1.00 91.62 176 GLU A CA 1
ATOM 1290 C C . GLU A 1 176 ? 2.901 2.501 -15.801 1.00 91.62 176 GLU A C 1
ATOM 1292 O O . GLU A 1 176 ? 3.876 1.945 -15.279 1.00 91.62 176 GLU A O 1
ATOM 1297 N N . SER A 1 177 ? 2.118 3.356 -15.140 1.00 88.75 177 SER A N 1
ATOM 1298 C CA . SER A 1 177 ? 2.366 3.757 -13.760 1.00 88.75 177 SER A CA 1
ATOM 1299 C C . SER A 1 1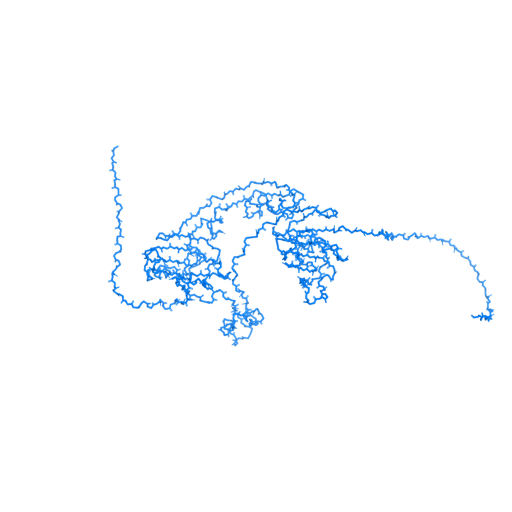77 ? 2.028 2.654 -12.761 1.00 88.75 177 SER A C 1
ATOM 1301 O O . SER A 1 177 ? 0.873 2.236 -12.644 1.00 88.75 177 SER A O 1
ATOM 1303 N N . PHE A 1 178 ? 3.006 2.270 -11.939 1.00 87.56 178 PHE A N 1
ATOM 1304 C CA . PHE A 1 178 ? 2.766 1.428 -10.766 1.00 87.56 178 PHE A CA 1
ATOM 1305 C C . PHE A 1 178 ? 3.568 1.905 -9.545 1.00 87.56 178 PHE A C 1
ATOM 1307 O O . PHE A 1 178 ? 4.624 2.512 -9.699 1.00 87.56 178 PHE A O 1
ATOM 1314 N N . PRO A 1 179 ? 3.112 1.641 -8.304 1.00 84.81 179 PRO A N 1
ATOM 1315 C CA . PRO A 1 179 ? 3.788 2.173 -7.116 1.00 84.81 179 PRO A CA 1
ATOM 1316 C C . PRO A 1 179 ? 5.154 1.544 -6.815 1.00 84.81 179 PRO A C 1
ATOM 1318 O O . PRO A 1 179 ? 6.012 2.196 -6.219 1.00 84.81 179 PRO A O 1
ATOM 1321 N N . SER A 1 180 ? 5.347 0.269 -7.159 1.00 89.25 180 SER A N 1
ATOM 1322 C CA . SER A 1 180 ? 6.618 -0.424 -6.937 1.00 89.25 180 SER A CA 1
ATOM 1323 C C . SER A 1 180 ? 7.652 0.023 -7.955 1.00 89.25 180 SER A C 1
ATOM 1325 O O . SER A 1 180 ? 7.335 0.190 -9.121 1.00 89.25 180 SER A O 1
ATOM 1327 N N . THR A 1 181 ? 8.906 0.183 -7.547 1.00 90.50 181 THR A N 1
ATOM 1328 C CA . THR A 1 181 ? 9.982 0.674 -8.431 1.00 90.50 181 THR A CA 1
ATOM 1329 C C . THR A 1 181 ? 11.184 -0.263 -8.501 1.00 90.50 181 THR A C 1
ATOM 1331 O O . THR A 1 181 ? 12.155 0.054 -9.180 1.00 90.50 181 THR A O 1
ATOM 1334 N N . LEU A 1 182 ? 11.112 -1.403 -7.809 1.00 92.94 182 LEU A N 1
ATOM 1335 C CA . LEU A 1 182 ? 12.159 -2.421 -7.723 1.00 92.94 182 LEU A CA 1
ATOM 1336 C C . LEU A 1 182 ? 11.648 -3.741 -8.300 1.00 92.94 182 LEU A C 1
ATOM 1338 O O . LEU A 1 182 ? 10.437 -3.994 -8.295 1.00 92.94 182 LEU A O 1
ATOM 1342 N N . ILE A 1 183 ? 12.575 -4.590 -8.733 1.00 94.94 183 ILE A N 1
ATOM 1343 C CA . ILE A 1 183 ? 12.304 -5.978 -9.102 1.00 94.94 183 ILE A CA 1
ATOM 1344 C C . ILE A 1 183 ? 12.650 -6.862 -7.896 1.00 94.94 183 ILE A C 1
ATOM 1346 O O . ILE A 1 183 ? 13.627 -6.639 -7.194 1.00 94.94 183 ILE A O 1
ATOM 1350 N N . ALA A 1 184 ? 11.795 -7.838 -7.606 1.00 93.69 184 ALA A N 1
ATOM 1351 C CA . ALA A 1 184 ? 11.967 -8.783 -6.501 1.00 93.69 184 ALA A CA 1
ATOM 1352 C C . ALA A 1 184 ? 11.658 -10.235 -6.898 1.00 93.69 184 ALA A C 1
ATOM 1354 O O . ALA A 1 184 ? 11.717 -11.140 -6.068 1.00 93.69 184 ALA A O 1
ATOM 1355 N N . GLY A 1 185 ? 11.275 -10.471 -8.153 1.00 92.19 185 GLY A N 1
ATOM 1356 C CA . GLY A 1 185 ? 10.953 -11.798 -8.657 1.00 92.19 185 GLY A CA 1
ATOM 1357 C C . GLY A 1 185 ? 10.219 -11.748 -9.988 1.00 92.19 185 GLY A C 1
ATOM 1358 O O . GLY A 1 185 ? 10.190 -10.720 -10.665 1.00 92.19 185 GLY A O 1
ATOM 1359 N N . THR A 1 186 ? 9.593 -12.866 -10.345 1.00 91.69 186 THR A N 1
ATOM 1360 C CA . THR A 1 186 ? 8.835 -13.022 -11.589 1.00 91.69 186 THR A CA 1
ATOM 1361 C C . THR A 1 186 ? 7.441 -13.582 -11.321 1.00 91.69 186 THR A C 1
ATOM 1363 O O . THR A 1 186 ? 7.106 -14.013 -10.212 1.00 91.69 186 THR A O 1
ATOM 1366 N N . THR A 1 187 ? 6.587 -13.575 -12.339 1.00 85.50 187 THR A N 1
ATOM 1367 C CA . THR A 1 187 ? 5.386 -14.412 -12.330 1.00 85.50 187 THR A CA 1
ATOM 1368 C C . THR A 1 187 ? 5.689 -15.850 -12.692 1.00 85.50 187 THR A C 1
ATOM 1370 O O . THR A 1 187 ? 6.247 -16.112 -13.752 1.00 85.50 187 THR A O 1
ATOM 1373 N N . ASN A 1 188 ? 5.136 -16.781 -11.917 1.00 69.31 188 ASN A N 1
ATOM 1374 C CA . ASN A 1 188 ? 5.055 -18.196 -12.283 1.00 69.31 188 ASN A CA 1
ATOM 1375 C C . ASN A 1 188 ? 3.942 -18.448 -13.322 1.00 69.31 188 ASN A C 1
ATOM 1377 O O . ASN A 1 188 ? 3.044 -19.261 -13.106 1.00 69.31 188 ASN A O 1
ATOM 1381 N N . GLU A 1 189 ? 3.960 -17.710 -14.430 1.00 69.31 189 GLU A N 1
ATOM 1382 C CA . GLU A 1 189 ? 3.073 -17.951 -15.565 1.00 69.31 189 GLU A CA 1
ATOM 1383 C C . GLU A 1 189 ? 3.674 -19.072 -16.411 1.00 69.31 189 GLU A C 1
ATOM 1385 O O . GLU A 1 189 ? 4.609 -18.867 -17.186 1.00 69.31 189 GLU A O 1
ATOM 1390 N N . VAL A 1 190 ? 3.141 -20.280 -16.219 1.00 54.84 190 VAL A N 1
ATOM 1391 C CA . VAL A 1 190 ? 3.432 -21.434 -17.073 1.00 54.84 190 VAL A CA 1
ATOM 1392 C C . VAL A 1 190 ? 3.102 -21.018 -18.511 1.00 54.84 190 VAL A C 1
ATOM 1394 O O . VAL A 1 190 ? 1.998 -20.543 -18.760 1.00 54.84 190 VAL A O 1
ATOM 1397 N N . ASP A 1 191 ? 4.069 -21.135 -19.420 1.00 62.38 191 ASP A N 1
ATOM 1398 C CA . ASP A 1 191 ? 4.008 -20.725 -20.838 1.00 62.38 191 ASP A CA 1
ATOM 1399 C C . ASP A 1 191 ? 4.266 -19.240 -21.152 1.00 62.38 191 ASP A C 1
ATOM 1401 O O . ASP A 1 191 ? 4.197 -18.835 -22.319 1.00 62.38 191 ASP A O 1
ATOM 1405 N N . SER A 1 192 ? 4.637 -18.421 -20.164 1.00 77.75 192 SER A N 1
ATOM 1406 C CA . SER A 1 192 ? 5.130 -17.072 -20.451 1.00 77.75 192 SER A CA 1
ATOM 1407 C C . SER A 1 192 ? 6.480 -17.141 -21.168 1.00 77.75 192 SER A C 1
ATOM 1409 O O . SER A 1 192 ? 7.441 -17.715 -20.659 1.00 77.75 192 SER A O 1
ATOM 1411 N N . LYS A 1 193 ? 6.558 -16.544 -22.362 1.00 88.19 193 LYS A N 1
ATOM 1412 C CA . LYS A 1 193 ? 7.808 -16.405 -23.130 1.00 88.19 193 LYS A CA 1
ATOM 1413 C C . LYS A 1 193 ? 8.612 -15.158 -22.760 1.00 88.19 193 LYS A C 1
ATOM 1415 O O . LYS A 1 193 ? 9.609 -14.860 -23.412 1.00 88.19 193 LYS A O 1
ATOM 1420 N N . TYR A 1 194 ? 8.164 -14.418 -21.748 1.00 92.81 194 TYR A N 1
ATOM 1421 C CA . TYR A 1 194 ? 8.971 -13.357 -21.162 1.00 92.81 194 TYR A CA 1
ATOM 1422 C C . TYR A 1 194 ? 10.067 -13.976 -20.305 1.00 92.81 194 TYR A C 1
ATOM 1424 O O . TYR A 1 194 ? 9.809 -14.940 -19.585 1.00 92.81 194 TYR A O 1
ATOM 1432 N N . ASN A 1 195 ? 11.251 -13.380 -20.350 1.00 93.31 195 ASN A N 1
ATOM 1433 C CA . ASN A 1 195 ? 12.276 -13.555 -19.328 1.00 93.31 195 ASN A CA 1
ATOM 1434 C C . ASN A 1 195 ? 12.489 -12.226 -18.616 1.00 93.31 195 ASN A C 1
ATOM 1436 O O . ASN A 1 195 ? 12.485 -11.176 -19.265 1.00 93.31 195 ASN A O 1
ATOM 1440 N N . CYS A 1 196 ? 12.670 -12.286 -17.300 1.00 94.75 196 CYS A N 1
ATOM 1441 C CA . CYS A 1 196 ? 12.928 -11.126 -16.462 1.00 94.75 196 CYS A CA 1
ATOM 1442 C C . CYS A 1 196 ? 14.413 -11.031 -16.110 1.00 94.75 196 CYS A C 1
ATOM 1444 O O . CYS A 1 196 ? 15.021 -12.006 -15.671 1.00 94.75 196 CYS A O 1
ATOM 1446 N N . TYR A 1 197 ? 14.960 -9.830 -16.235 1.00 95.31 197 TYR A N 1
ATOM 1447 C CA . TYR A 1 197 ? 16.354 -9.513 -15.979 1.00 95.31 197 TYR A CA 1
ATOM 1448 C C . TYR A 1 197 ? 16.446 -8.368 -14.976 1.00 95.31 197 TYR A C 1
ATOM 1450 O O . TYR A 1 197 ? 15.864 -7.303 -15.186 1.00 95.31 197 TYR A O 1
ATOM 1458 N N . ASP A 1 198 ? 17.197 -8.576 -13.901 1.00 94.69 198 ASP A N 1
ATOM 1459 C CA . ASP A 1 198 ? 17.375 -7.617 -12.810 1.00 94.69 198 ASP A CA 1
ATOM 1460 C C . ASP A 1 198 ? 18.835 -7.161 -12.728 1.00 94.69 198 ASP A C 1
ATOM 1462 O O . ASP A 1 198 ? 19.755 -7.967 -12.868 1.00 94.69 198 ASP A O 1
ATOM 1466 N N . ILE A 1 199 ? 19.056 -5.865 -12.528 1.00 92.88 199 ILE A N 1
ATOM 1467 C CA . ILE A 1 199 ? 20.394 -5.286 -12.371 1.00 92.88 199 ILE A CA 1
ATOM 1468 C C . ILE A 1 199 ? 20.910 -5.474 -10.937 1.00 92.88 199 ILE A C 1
ATOM 1470 O O . ILE A 1 199 ? 22.114 -5.637 -10.741 1.00 92.88 199 ILE A O 1
ATOM 1474 N N . ASP A 1 200 ? 20.031 -5.431 -9.931 1.00 90.19 200 ASP A N 1
ATOM 1475 C CA . ASP A 1 200 ? 20.402 -5.517 -8.516 1.00 90.19 200 ASP A CA 1
ATOM 1476 C C . ASP A 1 200 ? 19.454 -6.447 -7.755 1.00 90.19 200 ASP A C 1
ATOM 1478 O O . ASP A 1 200 ? 18.484 -6.034 -7.126 1.00 90.19 200 ASP A O 1
ATOM 1482 N N . THR A 1 201 ? 19.815 -7.728 -7.715 1.00 89.56 201 THR A N 1
ATOM 1483 C CA . THR A 1 201 ? 18.994 -8.774 -7.095 1.00 89.56 201 THR A CA 1
ATOM 1484 C C . THR A 1 201 ? 18.912 -8.697 -5.568 1.00 89.56 201 THR A C 1
ATOM 1486 O O . THR A 1 201 ? 18.419 -9.636 -4.940 1.00 89.56 201 THR A O 1
ATOM 1489 N N . ILE A 1 202 ? 19.469 -7.665 -4.926 1.00 87.81 202 ILE A N 1
ATOM 1490 C CA . ILE A 1 202 ? 19.445 -7.515 -3.467 1.00 87.81 202 ILE A CA 1
ATOM 1491 C C . ILE A 1 202 ? 18.814 -6.200 -2.995 1.00 87.81 202 ILE A C 1
ATOM 1493 O O . ILE A 1 202 ? 18.693 -6.006 -1.781 1.00 87.81 202 ILE A O 1
ATOM 1497 N N . ASP A 1 203 ? 18.396 -5.308 -3.895 1.00 87.62 203 ASP A N 1
ATOM 1498 C CA . ASP A 1 203 ? 17.823 -4.001 -3.544 1.00 87.62 203 ASP A CA 1
ATOM 1499 C C . ASP A 1 203 ? 16.453 -4.094 -2.839 1.00 87.62 203 ASP A C 1
ATOM 1501 O O . ASP A 1 203 ? 16.103 -3.240 -2.018 1.00 87.62 203 ASP A O 1
ATOM 1505 N N . HIS A 1 204 ? 15.724 -5.181 -3.081 1.00 89.94 204 HIS A N 1
ATOM 1506 C CA . HIS A 1 204 ? 14.461 -5.530 -2.443 1.00 89.94 204 HIS A CA 1
ATOM 1507 C C . HIS A 1 204 ? 14.639 -6.292 -1.115 1.00 89.94 204 HIS A C 1
ATOM 1509 O O . HIS A 1 204 ? 13.651 -6.587 -0.438 1.00 89.94 204 HIS A O 1
ATOM 1515 N N . LEU A 1 205 ? 15.873 -6.613 -0.710 1.00 91.38 205 LEU A N 1
ATOM 1516 C CA . LEU A 1 205 ? 16.162 -7.307 0.548 1.00 91.38 205 LEU A CA 1
ATOM 1517 C C . LEU A 1 205 ? 16.414 -6.324 1.697 1.00 91.38 205 LEU A C 1
ATOM 1519 O O . LEU A 1 205 ? 16.812 -5.175 1.510 1.00 91.38 205 LEU A O 1
ATOM 1523 N N . ALA A 1 206 ? 16.231 -6.795 2.933 1.00 92.12 206 ALA A N 1
ATOM 1524 C CA . ALA A 1 206 ? 16.625 -6.029 4.110 1.00 92.12 206 ALA A CA 1
ATOM 1525 C C . ALA A 1 206 ? 18.153 -5.851 4.157 1.00 92.12 206 ALA A C 1
ATOM 1527 O O . ALA A 1 206 ? 18.921 -6.736 3.756 1.00 92.12 206 ALA A O 1
ATOM 1528 N N . ARG A 1 207 ? 18.593 -4.697 4.670 1.00 91.12 207 ARG A N 1
ATOM 1529 C CA . ARG A 1 207 ? 19.998 -4.274 4.697 1.00 91.12 207 ARG A CA 1
ATOM 1530 C C . ARG A 1 207 ? 20.431 -3.896 6.107 1.00 91.12 207 ARG A C 1
ATOM 1532 O O . ARG A 1 207 ? 19.654 -3.372 6.898 1.00 91.12 207 ARG A O 1
ATOM 1539 N N . CYS A 1 208 ? 21.708 -4.110 6.385 1.00 91.81 208 CYS A N 1
ATOM 1540 C CA . CYS A 1 208 ? 22.393 -3.596 7.562 1.00 91.81 208 CYS A CA 1
ATOM 1541 C C . CYS A 1 208 ? 23.487 -2.650 7.046 1.00 91.81 208 CYS A C 1
ATOM 1543 O O . CYS A 1 208 ? 24.305 -3.036 6.214 1.00 91.81 208 CYS A O 1
ATOM 1545 N N . ILE A 1 209 ? 23.444 -1.374 7.428 1.00 91.38 209 ILE A N 1
ATOM 1546 C CA . ILE A 1 209 ? 24.311 -0.323 6.862 1.00 91.38 209 ILE A CA 1
ATOM 1547 C C . ILE A 1 209 ? 24.917 0.549 7.966 1.00 91.38 209 ILE A C 1
ATOM 1549 O O . ILE A 1 209 ? 24.489 0.494 9.114 1.00 91.38 209 ILE A O 1
ATOM 1553 N N . GLY A 1 210 ? 25.913 1.369 7.631 1.00 90.38 210 GLY A N 1
ATOM 1554 C CA . GLY A 1 210 ? 26.561 2.280 8.580 1.00 90.38 210 GLY A CA 1
ATOM 1555 C C . GLY A 1 210 ? 27.826 1.694 9.209 1.00 90.38 210 GLY A C 1
ATOM 1556 O O . GLY A 1 210 ? 28.588 1.012 8.527 1.00 90.38 210 GLY A O 1
ATOM 1557 N N . TYR A 1 211 ? 28.057 1.989 10.493 1.00 91.19 211 TYR A N 1
ATOM 1558 C CA . TYR A 1 211 ? 29.292 1.644 11.204 1.00 91.19 211 TYR A CA 1
ATOM 1559 C C . TYR A 1 211 ? 29.008 0.793 12.441 1.00 91.19 211 TYR A C 1
ATOM 1561 O O . TYR A 1 211 ? 28.287 1.216 13.342 1.00 91.19 211 TYR A O 1
ATOM 1569 N N . ALA A 1 212 ? 29.612 -0.390 12.515 1.00 90.75 212 ALA A N 1
ATOM 1570 C CA . ALA A 1 212 ? 29.501 -1.236 13.692 1.00 90.75 212 ALA A CA 1
ATOM 1571 C C . ALA A 1 212 ? 30.296 -0.642 14.868 1.00 90.75 212 ALA A C 1
ATOM 1573 O O . ALA A 1 212 ? 31.322 0.012 14.683 1.00 90.75 212 ALA A O 1
ATOM 1574 N N . VAL A 1 213 ? 29.840 -0.905 16.097 1.00 90.62 213 VAL A N 1
ATOM 1575 C CA . VAL A 1 213 ? 30.601 -0.560 17.315 1.00 90.62 213 VAL A CA 1
ATOM 1576 C C . VAL A 1 213 ? 31.899 -1.367 17.392 1.00 90.62 213 VAL A C 1
ATOM 1578 O O . VAL A 1 213 ? 32.922 -0.870 17.856 1.00 90.62 213 VAL A O 1
ATOM 1581 N N . ASP A 1 214 ? 31.849 -2.619 16.945 1.00 89.19 214 ASP A N 1
ATOM 1582 C CA . ASP A 1 214 ? 33.023 -3.461 16.759 1.00 89.19 214 ASP A CA 1
ATOM 1583 C C . ASP A 1 214 ? 33.618 -3.174 15.378 1.00 89.19 214 ASP A C 1
ATOM 1585 O O . ASP A 1 214 ? 33.041 -3.555 14.361 1.00 89.19 214 ASP A O 1
ATOM 1589 N N . SER A 1 215 ? 34.769 -2.505 15.343 1.00 85.88 215 SER A N 1
ATOM 1590 C CA . SER A 1 215 ? 35.433 -2.095 14.102 1.00 85.88 215 SER A CA 1
ATOM 1591 C C . SER A 1 215 ? 35.946 -3.260 13.250 1.00 85.88 215 SER A C 1
ATOM 1593 O O . SER A 1 215 ? 36.349 -3.033 12.112 1.00 85.88 215 SER A O 1
ATOM 1595 N N . SER A 1 216 ? 35.932 -4.494 13.769 1.00 86.56 216 SER A N 1
ATOM 1596 C CA . SER A 1 216 ? 36.223 -5.696 12.980 1.00 86.56 216 SER A CA 1
ATOM 1597 C C . SER A 1 216 ? 35.034 -6.175 12.141 1.00 86.56 216 SER A C 1
ATOM 1599 O O . SER A 1 216 ? 35.200 -7.057 11.300 1.00 86.56 216 SER A O 1
ATOM 1601 N N . LYS A 1 217 ? 33.839 -5.604 12.349 1.00 87.50 217 LYS A N 1
ATOM 1602 C CA . LYS A 1 217 ? 32.612 -5.982 11.646 1.00 87.50 217 LYS A CA 1
ATOM 1603 C C . LYS A 1 217 ? 32.224 -4.948 10.602 1.00 87.50 217 LYS A C 1
ATOM 1605 O O . LYS A 1 217 ? 32.146 -3.754 10.886 1.00 87.50 217 LYS A O 1
ATOM 1610 N N . ASN A 1 218 ? 31.876 -5.430 9.416 1.00 88.19 218 ASN A N 1
ATOM 1611 C CA . ASN A 1 218 ? 31.305 -4.611 8.361 1.00 88.19 218 ASN A CA 1
ATOM 1612 C C . ASN A 1 218 ? 29.775 -4.752 8.357 1.00 88.19 218 ASN A C 1
ATOM 1614 O O . ASN A 1 218 ? 29.247 -5.856 8.227 1.00 88.19 218 ASN A O 1
ATOM 1618 N N . CYS A 1 219 ? 29.049 -3.638 8.496 1.00 89.31 219 CYS A N 1
ATOM 1619 C CA . CYS A 1 219 ? 27.585 -3.652 8.502 1.00 89.31 219 CYS A CA 1
ATOM 1620 C C . CYS A 1 219 ? 27.010 -4.251 7.216 1.00 89.31 219 CYS A C 1
ATOM 1622 O O . CYS A 1 219 ? 26.066 -5.034 7.290 1.00 89.31 219 CYS A O 1
ATOM 1624 N N . THR A 1 220 ? 27.601 -3.946 6.055 1.00 83.44 220 THR A N 1
ATOM 1625 C CA . THR A 1 220 ? 27.090 -4.441 4.768 1.00 83.44 220 THR A CA 1
ATOM 1626 C C . THR A 1 220 ? 27.304 -5.941 4.584 1.00 83.44 220 THR A C 1
ATOM 1628 O O . THR A 1 220 ? 26.592 -6.554 3.796 1.00 83.44 220 THR A O 1
ATOM 1631 N N . GLU A 1 221 ? 28.220 -6.547 5.344 1.00 85.88 221 GLU A N 1
ATOM 1632 C CA . GLU A 1 221 ? 28.471 -7.992 5.359 1.00 85.88 221 GLU A CA 1
ATOM 1633 C C . GLU A 1 221 ? 27.582 -8.746 6.351 1.00 85.88 221 GLU A C 1
ATOM 1635 O O . GLU A 1 221 ? 27.491 -9.966 6.276 1.00 85.88 221 GLU A O 1
ATOM 1640 N N . ALA A 1 222 ? 26.874 -8.049 7.248 1.00 82.62 222 ALA A N 1
ATOM 1641 C CA . ALA A 1 222 ? 26.049 -8.706 8.263 1.00 82.62 222 ALA A CA 1
ATOM 1642 C C . ALA A 1 222 ? 24.978 -9.628 7.657 1.00 82.62 222 ALA A C 1
ATOM 1644 O O . ALA A 1 222 ? 24.566 -10.583 8.307 1.00 82.62 222 ALA A O 1
ATOM 1645 N N . PHE A 1 223 ? 24.543 -9.353 6.422 1.00 86.75 223 PHE A N 1
ATOM 1646 C CA . PHE A 1 223 ? 23.509 -10.119 5.728 1.00 86.75 223 PHE A CA 1
ATOM 1647 C C . PHE A 1 223 ? 23.980 -10.834 4.456 1.00 86.75 223 PHE A C 1
ATOM 1649 O O . PHE A 1 223 ? 23.162 -11.483 3.811 1.00 86.75 223 PHE A O 1
ATOM 1656 N N . THR A 1 224 ? 25.257 -10.765 4.069 1.00 78.25 224 THR A N 1
ATOM 1657 C CA . THR A 1 224 ? 25.719 -11.324 2.778 1.00 78.25 224 THR A CA 1
ATOM 1658 C C . THR A 1 224 ? 25.550 -12.837 2.674 1.00 78.25 224 THR A C 1
ATOM 1660 O O . THR A 1 224 ? 25.283 -13.339 1.588 1.00 78.25 224 THR A O 1
ATOM 1663 N N . THR A 1 225 ? 25.650 -13.555 3.792 1.00 75.00 225 THR A N 1
ATOM 1664 C CA . THR A 1 225 ? 25.494 -15.019 3.869 1.00 75.00 225 THR A CA 1
ATOM 1665 C C . THR A 1 225 ? 24.255 -15.453 4.647 1.00 75.00 225 THR A C 1
ATOM 1667 O O . THR A 1 225 ? 24.098 -16.632 4.955 1.00 75.00 225 THR A O 1
ATOM 1670 N N . VAL A 1 226 ? 23.395 -14.499 5.000 1.00 79.88 226 VAL A N 1
ATOM 1671 C CA . VAL A 1 226 ? 22.211 -14.739 5.821 1.00 79.88 226 VAL A CA 1
ATOM 1672 C C . VAL A 1 226 ? 21.013 -14.938 4.906 1.00 79.88 226 VAL A C 1
ATOM 1674 O O . VAL A 1 226 ? 20.738 -14.093 4.041 1.00 79.88 226 VAL A O 1
ATOM 1677 N N . ASP A 1 227 ? 20.305 -16.046 5.122 1.00 85.25 227 ASP A N 1
ATOM 1678 C CA . ASP A 1 227 ? 19.055 -16.351 4.434 1.00 85.25 227 ASP A CA 1
ATOM 1679 C C . ASP A 1 227 ? 18.067 -15.194 4.586 1.00 85.25 227 ASP A C 1
ATOM 1681 O O . ASP A 1 227 ? 18.026 -14.511 5.610 1.00 85.25 227 ASP A O 1
ATOM 1685 N N . VAL A 1 228 ? 17.235 -14.969 3.567 1.00 84.19 228 VAL A N 1
ATOM 1686 C CA . VAL A 1 228 ? 16.296 -13.833 3.529 1.00 84.19 228 VAL A CA 1
ATOM 1687 C C . VAL A 1 228 ? 15.415 -13.771 4.784 1.00 84.19 228 VAL A C 1
ATOM 1689 O O . VAL A 1 228 ? 15.171 -12.682 5.302 1.00 84.19 228 VAL A O 1
ATOM 1692 N N . ALA A 1 229 ? 14.995 -14.927 5.308 1.00 85.06 229 ALA A N 1
ATOM 1693 C CA . ALA A 1 229 ? 14.187 -15.031 6.524 1.00 85.06 229 ALA A CA 1
ATOM 1694 C C . ALA A 1 229 ? 14.907 -14.522 7.789 1.00 85.06 229 ALA A C 1
ATOM 1696 O O . ALA A 1 229 ? 14.257 -14.025 8.707 1.00 85.06 229 ALA A O 1
ATOM 1697 N N . ASP A 1 230 ? 16.237 -14.592 7.811 1.00 86.88 230 ASP A N 1
ATOM 1698 C CA . ASP A 1 230 ? 17.079 -14.226 8.949 1.00 86.88 230 ASP A CA 1
ATOM 1699 C C . ASP A 1 230 ? 17.650 -12.802 8.835 1.00 86.88 230 ASP A C 1
ATOM 1701 O O . ASP A 1 230 ? 18.353 -12.331 9.734 1.00 86.88 230 ASP A O 1
ATOM 1705 N N . ARG A 1 231 ? 17.321 -12.058 7.772 1.00 90.38 231 ARG A N 1
ATOM 1706 C CA . ARG A 1 231 ? 17.684 -10.638 7.617 1.00 90.38 231 ARG A CA 1
ATOM 1707 C C . ARG A 1 231 ? 16.767 -9.727 8.438 1.00 90.38 231 ARG A C 1
ATOM 1709 O O . ARG A 1 231 ? 16.066 -8.862 7.913 1.00 90.38 231 ARG A O 1
ATOM 1716 N N . ILE A 1 232 ? 16.767 -9.939 9.748 1.00 90.81 232 ILE A N 1
ATOM 1717 C CA . ILE A 1 232 ? 15.960 -9.217 10.735 1.00 90.81 232 ILE A CA 1
ATOM 1718 C C . ILE A 1 232 ? 16.814 -8.242 11.548 1.00 90.81 232 ILE A C 1
ATOM 1720 O O . ILE A 1 232 ? 18.029 -8.399 11.655 1.00 90.81 232 ILE A O 1
ATOM 1724 N N . GLU A 1 233 ? 16.170 -7.256 12.175 1.00 91.69 233 GLU A N 1
ATOM 1725 C CA . GLU A 1 233 ? 16.844 -6.227 12.979 1.00 91.69 233 GLU A CA 1
ATOM 1726 C C . GLU A 1 233 ? 17.768 -6.821 14.050 1.00 91.69 233 GLU A C 1
ATOM 1728 O O . GLU A 1 233 ? 18.902 -6.371 14.201 1.00 91.69 233 GLU A O 1
ATOM 1733 N N . ALA A 1 234 ? 17.326 -7.888 14.725 1.00 89.31 234 ALA A N 1
ATOM 1734 C CA . ALA A 1 234 ? 18.099 -8.571 15.764 1.00 89.31 234 ALA A CA 1
ATOM 1735 C C . ALA A 1 234 ? 19.439 -9.150 15.269 1.00 89.31 234 ALA A C 1
ATOM 1737 O O . ALA A 1 234 ? 20.363 -9.314 16.065 1.00 89.31 234 ALA A O 1
ATOM 1738 N N . ASN A 1 235 ? 19.552 -9.430 13.967 1.00 89.75 235 ASN A N 1
ATOM 1739 C CA . ASN A 1 235 ? 20.750 -9.992 13.347 1.00 89.75 235 ASN A CA 1
ATOM 1740 C C . ASN A 1 235 ? 21.663 -8.918 12.729 1.00 89.75 235 ASN A C 1
ATOM 1742 O O . ASN A 1 235 ? 22.768 -9.230 12.288 1.00 89.75 235 ASN A O 1
ATOM 1746 N N . CYS A 1 236 ? 21.251 -7.647 12.723 1.00 91.88 236 CYS A N 1
ATOM 1747 C CA . CYS A 1 236 ? 22.113 -6.536 12.326 1.00 91.88 236 CYS A CA 1
ATOM 1748 C C . CYS A 1 236 ? 23.069 -6.178 13.478 1.00 91.88 236 CYS A C 1
ATOM 1750 O O . CYS A 1 236 ? 22.675 -6.109 14.645 1.00 91.88 236 CYS A O 1
ATOM 1752 N N . TYR A 1 237 ? 24.358 -5.982 13.179 1.00 91.62 237 TYR A N 1
ATOM 1753 C CA . TYR A 1 237 ? 25.349 -5.754 14.232 1.00 91.62 237 TYR A CA 1
ATOM 1754 C C . TYR A 1 237 ? 25.078 -4.464 15.009 1.00 91.62 237 TYR A C 1
ATOM 1756 O O . TYR A 1 237 ? 24.680 -3.440 14.459 1.00 91.62 237 TYR A O 1
ATOM 1764 N N . LYS A 1 238 ? 25.385 -4.482 16.309 1.00 91.62 238 LYS A N 1
ATOM 1765 C CA . LYS A 1 238 ? 25.269 -3.298 17.164 1.00 91.62 238 LYS A CA 1
ATOM 1766 C C . LYS A 1 238 ? 26.083 -2.126 16.594 1.00 91.62 238 LYS A C 1
ATOM 1768 O O . LYS A 1 238 ? 27.279 -2.267 16.340 1.00 91.62 238 LYS A O 1
ATOM 1773 N N . GLY A 1 239 ? 25.441 -0.967 16.455 1.00 89.88 239 GLY A N 1
ATOM 1774 C CA . GLY A 1 239 ? 26.010 0.244 15.845 1.00 89.88 239 GLY A CA 1
ATOM 1775 C C . GLY A 1 239 ? 25.599 0.442 14.389 1.00 89.88 239 GLY A C 1
ATOM 1776 O O . GLY A 1 239 ? 25.491 1.581 13.942 1.00 89.88 239 GLY A O 1
ATOM 1777 N N . CYS A 1 240 ? 25.288 -0.643 13.683 1.00 94.19 240 CYS A N 1
ATOM 1778 C CA . CYS A 1 240 ? 24.715 -0.561 12.353 1.00 94.19 240 CYS A CA 1
ATOM 1779 C C . CYS A 1 240 ? 23.248 -0.115 12.409 1.00 94.19 240 CYS A C 1
ATOM 1781 O O . CYS A 1 240 ? 22.556 -0.279 13.416 1.00 94.19 240 CYS A O 1
ATOM 1783 N N . TYR A 1 241 ? 22.774 0.424 11.292 1.00 93.94 241 TYR A N 1
ATOM 1784 C CA . TYR A 1 241 ? 21.381 0.756 11.048 1.00 93.94 241 TYR A CA 1
ATOM 1785 C C . TYR A 1 241 ? 20.720 -0.354 10.232 1.00 93.94 241 TYR A C 1
ATOM 1787 O O . TYR A 1 241 ? 21.170 -0.683 9.130 1.00 93.94 241 TYR A O 1
ATOM 1795 N N . PHE A 1 242 ? 19.643 -0.917 10.772 1.00 94.44 242 PHE A N 1
ATOM 1796 C CA . PHE A 1 242 ? 18.795 -1.854 10.052 1.00 94.44 242 PHE A CA 1
ATOM 1797 C C . PHE A 1 242 ? 17.824 -1.093 9.145 1.00 94.44 242 PHE A C 1
ATOM 1799 O O . PHE A 1 242 ? 17.029 -0.280 9.613 1.00 94.44 242 PHE A O 1
ATOM 1806 N N . SER A 1 243 ? 17.868 -1.392 7.849 1.00 92.69 243 SER A N 1
ATOM 1807 C CA . SER A 1 243 ? 16.874 -0.954 6.875 1.00 92.69 243 SER A CA 1
ATOM 1808 C C . SER A 1 243 ? 16.009 -2.156 6.490 1.00 92.69 243 SER A C 1
ATOM 1810 O O . SER A 1 243 ? 16.539 -3.107 5.906 1.00 92.69 243 SER A O 1
ATOM 1812 N N . PRO A 1 244 ? 14.697 -2.149 6.787 1.00 92.25 244 PRO A N 1
ATOM 1813 C CA . PRO A 1 244 ? 13.818 -3.251 6.416 1.00 92.25 244 PRO A CA 1
ATOM 1814 C C . PRO A 1 244 ? 13.713 -3.385 4.894 1.00 92.25 244 PRO A C 1
ATOM 1816 O O . PRO A 1 244 ? 13.892 -2.410 4.162 1.00 92.25 244 PRO A O 1
ATOM 1819 N N . ALA A 1 245 ? 13.374 -4.590 4.432 1.00 91.12 245 ALA A N 1
ATOM 1820 C CA . ALA A 1 245 ? 13.035 -4.831 3.035 1.00 91.12 245 ALA A CA 1
ATOM 1821 C C . ALA A 1 245 ? 11.858 -3.928 2.603 1.00 91.12 245 ALA A C 1
ATOM 1823 O O . ALA A 1 245 ? 10.889 -3.791 3.371 1.00 91.12 245 ALA A O 1
ATOM 1824 N N . PRO A 1 246 ? 11.905 -3.329 1.399 1.00 89.88 246 PRO A N 1
ATOM 1825 C CA . PRO A 1 246 ? 10.754 -2.669 0.800 1.00 89.88 246 PRO A CA 1
ATOM 1826 C C . PRO A 1 246 ? 9.546 -3.609 0.764 1.00 89.88 246 PRO A C 1
ATOM 1828 O O . PRO A 1 246 ? 9.669 -4.808 0.526 1.00 89.88 246 PRO A O 1
ATOM 1831 N N . LYS A 1 247 ? 8.359 -3.065 1.022 1.00 87.25 247 LYS A N 1
ATOM 1832 C CA . LYS A 1 247 ? 7.099 -3.807 0.918 1.00 87.25 247 LYS A CA 1
ATOM 1833 C C . LYS A 1 247 ? 6.389 -3.362 -0.346 1.00 87.25 247 LYS A C 1
ATOM 1835 O O . LYS A 1 247 ? 6.430 -2.175 -0.665 1.00 87.25 247 LYS A O 1
ATOM 1840 N N . GLY A 1 248 ? 5.708 -4.289 -1.012 1.00 81.56 248 GLY A N 1
ATOM 1841 C CA . GLY A 1 248 ? 4.836 -3.929 -2.124 1.00 81.56 248 GLY A CA 1
ATOM 1842 C C . GLY A 1 248 ? 3.747 -2.933 -1.708 1.00 81.56 248 GLY A C 1
ATOM 1843 O O . GLY A 1 248 ? 3.493 -2.740 -0.506 1.00 81.56 248 GLY A O 1
ATOM 1844 N N . PRO A 1 249 ? 3.081 -2.301 -2.688 1.00 75.06 249 PRO A N 1
ATOM 1845 C CA . PRO A 1 249 ? 1.983 -1.394 -2.435 1.00 75.06 249 PRO A CA 1
ATOM 1846 C C . PRO A 1 249 ? 0.948 -2.072 -1.550 1.00 75.06 249 PRO A C 1
ATOM 1848 O O . PRO A 1 249 ? 0.544 -3.217 -1.759 1.00 75.06 249 PRO A O 1
ATOM 1851 N N . LYS A 1 250 ? 0.495 -1.342 -0.532 1.00 67.56 250 LYS A N 1
ATOM 1852 C CA . LYS A 1 250 ? -0.673 -1.781 0.221 1.00 67.56 250 LYS A CA 1
ATOM 1853 C C . LYS A 1 250 ? -1.854 -1.758 -0.735 1.00 67.56 250 LYS A C 1
ATOM 1855 O O . LYS A 1 250 ? -2.102 -0.728 -1.359 1.00 67.56 250 LYS A O 1
ATOM 1860 N N . ASN A 1 251 ? -2.598 -2.860 -0.797 1.00 65.12 251 ASN A N 1
ATOM 1861 C CA . ASN A 1 251 ? -3.883 -2.867 -1.486 1.00 65.12 251 ASN A CA 1
ATOM 1862 C C . ASN A 1 251 ? -4.700 -1.656 -1.018 1.00 65.12 251 ASN A C 1
ATOM 1864 O O . ASN A 1 251 ? -4.762 -1.412 0.198 1.00 65.12 251 ASN A O 1
ATOM 1868 N N . PRO A 1 252 ? -5.301 -0.890 -1.945 1.00 67.25 252 PRO A N 1
ATOM 1869 C CA . PRO A 1 252 ? -6.119 0.242 -1.565 1.00 67.25 252 PRO A CA 1
ATOM 1870 C C . PRO A 1 252 ? -7.191 -0.253 -0.601 1.00 67.25 252 PRO A C 1
ATOM 1872 O O . PRO A 1 252 ? -7.886 -1.237 -0.864 1.00 67.25 252 PRO A O 1
ATOM 1875 N N . LEU A 1 253 ? -7.284 0.405 0.554 1.00 74.50 253 LEU A N 1
ATOM 1876 C CA . LEU A 1 253 ? -8.279 0.046 1.552 1.00 74.50 253 LEU A CA 1
ATOM 1877 C C . LEU A 1 253 ? -9.662 0.173 0.905 1.00 74.50 253 LEU A C 1
ATOM 1879 O O . LEU A 1 253 ? -10.016 1.221 0.363 1.00 74.50 253 LEU A O 1
ATOM 1883 N N . VAL A 1 254 ? -10.442 -0.898 0.937 1.00 81.94 254 VAL A N 1
ATOM 1884 C CA . VAL A 1 254 ? -11.833 -0.846 0.491 1.00 81.94 254 VAL A CA 1
ATOM 1885 C C . VAL A 1 254 ? -12.652 -0.281 1.650 1.00 81.94 254 VAL A C 1
ATOM 1887 O O . VAL A 1 254 ? -12.504 -0.786 2.766 1.00 81.94 254 VAL A O 1
ATOM 1890 N N . PRO A 1 255 ? -13.475 0.764 1.433 1.00 83.56 255 PRO A N 1
ATOM 1891 C CA . PRO A 1 255 ? -14.370 1.258 2.467 1.00 83.56 255 PRO A CA 1
ATOM 1892 C C . PRO A 1 255 ? -15.239 0.133 3.029 1.00 83.56 255 PRO A C 1
ATOM 1894 O O . PRO A 1 255 ? -15.752 -0.709 2.290 1.00 83.56 255 PRO A O 1
ATOM 1897 N N . HIS A 1 256 ? -15.394 0.124 4.345 1.00 89.44 256 HIS A N 1
ATOM 1898 C CA . HIS A 1 256 ? -16.258 -0.813 5.033 1.00 89.44 256 HIS A CA 1
ATOM 1899 C C . HIS A 1 256 ? -17.726 -0.606 4.627 1.00 89.44 256 HIS A C 1
ATOM 1901 O O . HIS A 1 256 ? -18.152 0.517 4.334 1.00 89.44 256 HIS A O 1
ATOM 1907 N N . VAL A 1 257 ? -18.514 -1.685 4.630 1.00 87.44 257 VAL A N 1
ATOM 1908 C CA . VAL A 1 257 ? -19.969 -1.600 4.428 1.00 87.44 257 VAL A CA 1
ATOM 1909 C C . VAL A 1 257 ? -20.618 -0.754 5.526 1.00 87.44 257 VAL A C 1
ATOM 1911 O O . VAL A 1 257 ? -20.081 -0.645 6.624 1.00 87.44 257 VAL A O 1
ATOM 1914 N N . GLY A 1 258 ? -21.764 -0.136 5.246 1.00 89.31 258 GLY A N 1
ATOM 1915 C CA . GLY A 1 258 ? -22.418 0.753 6.210 1.00 89.31 258 GLY A CA 1
ATOM 1916 C C . GLY A 1 258 ? -22.645 0.110 7.586 1.00 89.31 258 GLY A C 1
ATOM 1917 O O . GLY A 1 258 ? -22.953 -1.080 7.668 1.00 89.31 258 GLY A O 1
ATOM 1918 N N . ASP A 1 259 ? -22.490 0.901 8.648 1.00 92.00 259 ASP A N 1
ATOM 1919 C CA . ASP A 1 259 ? -22.914 0.563 10.008 1.00 92.00 259 ASP A CA 1
ATOM 1920 C C . ASP A 1 259 ? -24.395 0.169 9.991 1.00 92.00 259 ASP A C 1
ATOM 1922 O O . ASP A 1 259 ? -25.240 0.904 9.471 1.00 92.00 259 ASP A O 1
ATOM 1926 N N . ILE A 1 260 ? -24.705 -1.004 10.541 1.00 93.25 260 ILE A N 1
ATOM 1927 C CA . ILE A 1 260 ? -26.080 -1.515 10.612 1.00 93.25 260 ILE A CA 1
ATOM 1928 C C . ILE A 1 260 ? -26.877 -0.930 11.788 1.00 93.25 260 ILE A C 1
ATOM 1930 O O . ILE A 1 260 ? -28.063 -1.228 11.907 1.00 93.25 260 ILE A O 1
ATOM 1934 N N . MET A 1 261 ? -26.250 -0.104 12.636 1.00 91.12 261 MET A N 1
ATOM 1935 C CA . MET A 1 261 ? -26.879 0.610 13.754 1.00 91.12 261 MET A CA 1
ATOM 1936 C C . MET A 1 261 ? -27.634 -0.331 14.702 1.00 91.12 261 MET A C 1
ATOM 1938 O O . MET A 1 261 ? -28.842 -0.196 14.920 1.00 91.12 261 MET A O 1
ATOM 1942 N N . LEU A 1 262 ? -26.918 -1.318 15.249 1.00 92.25 262 LEU A N 1
ATOM 1943 C CA . LEU A 1 262 ? -27.510 -2.308 16.148 1.00 92.25 262 LEU A CA 1
ATOM 1944 C C . LEU A 1 262 ? -28.193 -1.639 17.358 1.00 92.25 262 LEU A C 1
ATOM 1946 O O . LEU A 1 262 ? -27.606 -0.751 17.983 1.00 92.25 262 LEU A O 1
ATOM 1950 N N . PRO A 1 263 ? -29.409 -2.071 17.742 1.00 91.00 263 PRO A N 1
ATOM 1951 C CA . PRO A 1 263 ? -30.118 -1.487 18.874 1.00 91.00 263 PRO A CA 1
ATOM 1952 C C . PRO A 1 263 ? -29.312 -1.538 20.176 1.00 91.00 263 PRO A C 1
ATOM 1954 O O . PRO A 1 263 ? -28.796 -2.585 20.560 1.00 91.00 263 PRO A O 1
ATOM 1957 N N . GLY A 1 264 ? -29.253 -0.405 20.877 1.00 90.62 264 GLY A N 1
ATOM 1958 C CA . GLY A 1 264 ? -28.593 -0.287 22.179 1.00 90.62 264 GLY A CA 1
ATOM 1959 C C . GLY A 1 264 ? -27.073 -0.115 22.130 1.00 90.62 264 GLY A C 1
ATOM 1960 O O . GLY A 1 264 ? -26.483 0.099 23.182 1.00 90.62 264 GLY A O 1
ATOM 1961 N N . TRP A 1 265 ? -26.466 -0.150 20.942 1.00 93.94 265 TRP A N 1
ATOM 1962 C CA . TRP A 1 265 ? -25.065 0.207 20.731 1.00 93.94 265 TRP A CA 1
ATOM 1963 C C . TRP A 1 265 ? -24.902 1.698 20.441 1.00 93.94 265 TRP A C 1
ATOM 1965 O O . TRP A 1 265 ? -25.798 2.343 19.885 1.00 93.94 265 TRP A O 1
ATOM 1975 N N . SER A 1 266 ? -23.731 2.242 20.768 1.00 92.12 266 SER A N 1
ATOM 1976 C CA . SER A 1 266 ? -23.346 3.575 20.305 1.00 92.12 266 SER A CA 1
ATOM 1977 C C . SER A 1 266 ? -23.170 3.602 18.786 1.00 92.12 266 SER A C 1
ATOM 1979 O O . SER A 1 266 ? -22.840 2.599 18.156 1.00 92.12 266 SER A O 1
ATOM 1981 N N . ALA A 1 267 ? -23.373 4.775 18.182 1.00 89.75 267 ALA A N 1
ATOM 1982 C CA . ALA A 1 267 ? -23.153 4.951 16.750 1.00 89.75 267 ALA A CA 1
ATOM 1983 C C . ALA A 1 267 ? -21.694 4.639 16.382 1.00 89.75 267 ALA A C 1
ATOM 1985 O O . ALA A 1 267 ? -20.776 5.087 17.075 1.00 89.75 267 ALA A O 1
ATOM 1986 N N . ALA A 1 268 ? -21.476 3.947 15.261 1.00 92.94 268 ALA A N 1
ATOM 1987 C CA . ALA A 1 268 ? -20.128 3.592 14.848 1.00 92.94 268 ALA A CA 1
ATOM 1988 C C . ALA A 1 268 ? -19.237 4.821 14.591 1.00 92.94 268 ALA A C 1
ATOM 1990 O O . ALA A 1 268 ? -19.663 5.860 14.065 1.00 92.94 268 ALA A O 1
ATOM 1991 N N . MET A 1 269 ? -17.957 4.658 14.914 1.00 94.06 269 MET A N 1
ATOM 1992 C CA . MET A 1 269 ? -16.853 5.520 14.515 1.00 94.06 269 MET A CA 1
ATOM 1993 C C . MET A 1 269 ? -16.125 4.903 13.316 1.00 94.06 269 MET A C 1
ATOM 1995 O O . MET A 1 269 ? -15.992 3.685 13.217 1.00 94.06 269 MET A O 1
ATOM 1999 N N . SER A 1 270 ? -15.626 5.738 12.403 1.00 93.00 270 SER A N 1
ATOM 2000 C CA . SER A 1 270 ? -14.832 5.263 11.265 1.00 93.00 270 SER A CA 1
ATOM 2001 C C . SER A 1 270 ? -13.402 4.981 11.715 1.00 93.00 270 SER A C 1
ATOM 2003 O O . SER A 1 270 ? -12.731 5.891 12.202 1.00 93.00 270 SER A O 1
ATOM 2005 N N . GLY A 1 271 ? -12.896 3.776 11.467 1.00 92.00 271 GLY A N 1
ATOM 2006 C CA . GLY A 1 271 ? -11.544 3.381 11.849 1.00 92.00 271 GLY A CA 1
ATOM 2007 C C . GLY A 1 271 ? -11.488 2.155 12.748 1.00 92.00 271 GLY A C 1
ATOM 2008 O O . GLY A 1 271 ? -12.500 1.619 13.191 1.00 92.00 271 GLY A O 1
ATOM 2009 N N . GLU A 1 272 ? -10.264 1.719 13.033 1.00 92.50 272 GLU A N 1
ATOM 2010 C CA . GLU A 1 272 ? -10.019 0.667 14.019 1.00 92.50 272 GLU A CA 1
ATOM 2011 C C . GLU A 1 272 ? -10.076 1.255 15.432 1.00 92.50 272 GLU A C 1
ATOM 2013 O O . GLU A 1 272 ? -9.507 2.325 15.669 1.00 92.50 272 GLU A O 1
ATOM 2018 N N . CYS A 1 273 ? -10.687 0.544 16.384 1.00 96.00 273 CYS A N 1
ATOM 2019 C CA . CYS A 1 273 ? -10.750 0.992 17.774 1.00 96.00 273 CYS A CA 1
ATOM 2020 C C . CYS A 1 273 ? -9.354 1.130 18.392 1.00 96.00 273 CYS A C 1
ATOM 2022 O O . CYS A 1 273 ? -8.470 0.287 18.180 1.00 96.00 273 CYS A O 1
ATOM 2024 N N . ARG A 1 274 ? -9.154 2.201 19.162 1.00 96.00 274 ARG A N 1
ATOM 2025 C CA . ARG A 1 274 ? -7.908 2.505 19.868 1.00 96.00 274 ARG A CA 1
ATOM 2026 C C . ARG A 1 274 ? -8.172 3.138 21.230 1.00 96.00 274 ARG A C 1
ATOM 2028 O O . ARG A 1 274 ? -9.203 3.774 21.443 1.00 96.00 274 ARG A O 1
ATOM 2035 N N . GLY A 1 275 ? -7.217 2.940 22.129 1.00 93.50 275 GLY A N 1
ATOM 2036 C CA . GLY A 1 275 ? -7.158 3.561 23.444 1.00 93.50 275 GLY A CA 1
ATOM 2037 C C . GLY A 1 275 ? -6.127 4.690 23.503 1.00 93.50 275 GLY A C 1
ATOM 2038 O O . GLY A 1 275 ? -5.447 4.997 22.517 1.00 93.50 275 GLY A O 1
ATOM 2039 N N . GLY A 1 276 ? -5.991 5.279 24.690 1.00 91.12 276 GLY A N 1
ATOM 2040 C CA . GLY A 1 276 ? -5.025 6.344 24.963 1.00 91.12 276 GLY A CA 1
ATOM 2041 C C . GLY A 1 276 ? -5.491 7.728 24.506 1.00 91.12 276 GLY A C 1
ATOM 2042 O O . GLY A 1 276 ? -6.515 7.880 23.837 1.00 91.12 276 GLY A O 1
ATOM 2043 N N . VAL A 1 277 ? -4.741 8.760 24.894 1.00 87.44 277 VAL A N 1
ATOM 2044 C CA . VAL A 1 277 ? -5.068 10.166 24.582 1.00 87.44 277 VAL A CA 1
ATOM 2045 C C . VAL A 1 277 ? -4.893 10.503 23.099 1.00 87.44 277 VAL A C 1
ATOM 2047 O O . VAL A 1 277 ? -5.628 11.336 22.577 1.00 87.44 277 VAL A O 1
ATOM 2050 N N . ASP A 1 278 ? -3.986 9.799 22.418 1.00 87.56 278 ASP A N 1
ATOM 2051 C CA . ASP A 1 278 ? -3.634 10.032 21.011 1.00 87.56 278 ASP A CA 1
ATOM 2052 C C . ASP A 1 278 ? -4.191 8.951 20.065 1.00 87.56 278 ASP A C 1
ATOM 2054 O O . ASP A 1 278 ? -3.863 8.921 18.878 1.00 87.56 278 ASP A O 1
ATOM 2058 N N . PHE A 1 279 ? -5.028 8.040 20.577 1.00 92.12 279 PHE A N 1
ATOM 2059 C CA . PHE A 1 279 ? -5.615 6.924 19.820 1.00 92.12 279 PHE A CA 1
ATOM 2060 C C . PHE A 1 279 ? -4.567 6.016 19.153 1.00 92.12 279 PHE A C 1
ATOM 2062 O O . PHE A 1 279 ? -4.790 5.459 18.075 1.00 92.12 279 PHE A O 1
ATOM 2069 N N . THR A 1 280 ? -3.404 5.860 19.782 1.00 89.56 280 THR A N 1
ATOM 2070 C CA . THR A 1 280 ? -2.321 4.996 19.295 1.00 89.56 280 THR A CA 1
ATOM 2071 C C . THR A 1 280 ? -2.324 3.622 19.944 1.00 89.56 280 THR A C 1
ATOM 2073 O O . THR A 1 280 ? -1.859 2.660 19.324 1.00 89.56 280 THR A O 1
ATOM 2076 N N . ASP A 1 281 ? -2.878 3.508 21.151 1.00 94.12 281 ASP A N 1
ATOM 2077 C CA . ASP A 1 281 ? -2.781 2.292 21.947 1.00 94.12 281 ASP A CA 1
ATOM 2078 C C . ASP A 1 281 ? -3.732 1.240 21.395 1.00 94.12 281 ASP A C 1
ATOM 2080 O O . ASP A 1 281 ? -4.935 1.470 21.230 1.00 94.12 281 ASP A O 1
ATOM 2084 N N . LYS A 1 282 ? -3.195 0.058 21.098 1.00 95.12 282 LYS A N 1
ATOM 2085 C CA . LYS A 1 282 ? -4.040 -1.090 20.793 1.00 95.12 282 LYS A CA 1
ATOM 2086 C C . LYS A 1 282 ? -4.799 -1.491 22.055 1.00 95.12 282 LYS A C 1
ATOM 2088 O O . LYS A 1 282 ? -4.214 -1.559 23.134 1.00 95.12 282 LYS A O 1
ATOM 2093 N N . VAL A 1 283 ? -6.093 -1.741 21.904 1.00 96.50 283 VAL A N 1
ATOM 2094 C CA . VAL A 1 283 ? -6.947 -2.191 23.003 1.00 96.50 283 VAL A CA 1
ATOM 2095 C C . VAL A 1 283 ? -6.879 -3.709 23.075 1.00 96.50 283 VAL A C 1
ATOM 2097 O O . VAL A 1 283 ? -6.886 -4.384 22.049 1.00 96.50 283 VAL A O 1
ATOM 2100 N N . ASN A 1 284 ? -6.802 -4.235 24.288 1.00 97.00 284 ASN A N 1
ATOM 2101 C CA . ASN A 1 284 ? -6.772 -5.654 24.574 1.00 97.00 284 ASN A CA 1
ATOM 2102 C C . ASN A 1 284 ? -7.999 -6.364 24.005 1.00 97.00 284 ASN A C 1
ATOM 2104 O O . ASN A 1 284 ? -9.121 -5.876 24.167 1.00 97.00 284 ASN A O 1
ATOM 2108 N N . GLY A 1 285 ? -7.807 -7.538 23.411 1.00 96.06 285 GLY A N 1
ATOM 2109 C CA . GLY A 1 285 ? -8.915 -8.238 22.786 1.00 96.06 285 GLY A CA 1
ATOM 2110 C C . GLY A 1 285 ? -8.561 -9.582 22.174 1.00 96.06 285 GLY A C 1
ATOM 2111 O O . GLY A 1 285 ? -7.500 -10.157 22.414 1.00 96.06 285 GLY A O 1
ATOM 2112 N N . LYS A 1 286 ? -9.489 -10.060 21.355 1.00 95.94 286 LYS A N 1
ATOM 2113 C CA . LYS A 1 286 ? -9.333 -11.214 20.472 1.00 95.94 286 LYS A CA 1
ATOM 2114 C C . LYS A 1 286 ? -9.838 -10.839 19.086 1.00 95.94 286 LYS A C 1
ATOM 2116 O O . LYS A 1 286 ? -10.758 -10.030 18.962 1.00 95.94 286 LYS A O 1
ATOM 2121 N N . TYR A 1 287 ? -9.274 -11.433 18.043 1.00 95.75 287 TYR A N 1
ATOM 2122 C CA . TYR A 1 287 ? -9.751 -11.220 16.678 1.00 95.75 287 TYR A CA 1
ATOM 2123 C C . TYR A 1 287 ? -9.915 -12.523 15.915 1.00 95.75 287 TYR A C 1
ATOM 2125 O O . TYR A 1 287 ? -9.264 -13.522 16.206 1.00 95.75 287 TYR A O 1
ATOM 2133 N N . SER A 1 288 ? -10.794 -12.514 14.921 1.00 94.62 288 SER A N 1
ATOM 2134 C CA . SER A 1 288 ? -10.972 -13.633 14.010 1.00 94.62 288 SER A CA 1
ATOM 2135 C C . SER A 1 288 ? -11.387 -13.144 12.631 1.00 94.62 288 SER A C 1
ATOM 2137 O O . SER A 1 288 ? -12.120 -12.165 12.480 1.00 94.62 288 SER A O 1
ATOM 2139 N N . ASN A 1 289 ? -10.928 -13.866 11.618 1.00 92.50 289 ASN A N 1
ATOM 2140 C CA . ASN A 1 289 ? -11.412 -13.784 10.248 1.00 92.50 289 ASN A CA 1
ATOM 2141 C C . ASN A 1 289 ? -12.046 -15.089 9.770 1.00 92.50 289 ASN A C 1
ATOM 2143 O O . ASN A 1 289 ? -12.190 -15.255 8.566 1.00 92.50 289 ASN A O 1
ATOM 2147 N N . THR A 1 290 ? -12.353 -16.016 10.682 1.00 92.31 290 THR A N 1
ATOM 2148 C CA . THR A 1 290 ? -12.852 -17.361 10.355 1.00 92.31 290 THR A CA 1
ATOM 2149 C C . THR A 1 290 ? -13.968 -17.857 11.271 1.00 92.31 290 THR A C 1
ATOM 2151 O O . THR A 1 290 ? -14.632 -18.821 10.911 1.00 92.31 290 THR A O 1
ATOM 2154 N N . ALA A 1 291 ? -14.232 -17.205 12.411 1.00 89.94 291 ALA A N 1
ATOM 2155 C CA . ALA A 1 291 ? -15.197 -17.704 13.398 1.00 89.94 291 ALA A CA 1
ATOM 2156 C C . ALA A 1 291 ? -16.680 -17.562 12.996 1.00 89.94 291 ALA A C 1
ATOM 2158 O O . ALA A 1 291 ? -17.539 -18.119 13.670 1.00 89.94 291 ALA A O 1
ATOM 2159 N N . GLY A 1 292 ? -17.000 -16.830 11.924 1.00 85.31 292 GLY A N 1
ATOM 2160 C CA . GLY A 1 292 ? -18.390 -16.658 11.479 1.00 85.31 292 GLY A CA 1
ATOM 2161 C C . GLY A 1 292 ? -18.937 -17.878 10.741 1.00 85.31 292 GLY A C 1
ATOM 2162 O O . GLY A 1 292 ? -18.171 -18.690 10.219 1.00 85.31 292 GLY A O 1
ATOM 2163 N N . ALA A 1 293 ? -20.264 -17.982 10.620 1.00 81.31 293 ALA A N 1
ATOM 2164 C CA . ALA A 1 293 ? -20.929 -19.168 10.063 1.00 81.31 293 ALA A CA 1
ATOM 2165 C C . ALA A 1 293 ? -20.494 -19.525 8.624 1.00 81.31 293 ALA A C 1
ATOM 2167 O O . ALA A 1 293 ? -20.544 -20.687 8.227 1.00 81.31 293 ALA A O 1
ATOM 2168 N N . ASN A 1 294 ? -20.026 -18.535 7.855 1.00 77.44 294 ASN A N 1
ATOM 2169 C CA . ASN A 1 294 ? -19.502 -18.696 6.492 1.00 77.44 294 ASN A CA 1
ATOM 2170 C C . ASN A 1 294 ? -17.989 -18.431 6.396 1.00 77.44 294 ASN A C 1
ATOM 2172 O O . ASN A 1 294 ? -17.483 -18.028 5.349 1.00 77.44 294 ASN A O 1
ATOM 2176 N N . GLY A 1 295 ? -17.267 -18.580 7.506 1.00 80.19 295 GLY A N 1
ATOM 2177 C CA . GLY A 1 295 ? -15.840 -18.288 7.585 1.00 80.19 295 GLY A CA 1
ATOM 2178 C C . GLY A 1 295 ? -15.507 -16.798 7.651 1.00 80.19 295 GLY A C 1
ATOM 2179 O O . GLY A 1 295 ? -14.347 -16.460 7.503 1.00 80.19 295 GLY A O 1
ATOM 2180 N N . LYS A 1 296 ? -16.482 -15.902 7.851 1.00 87.62 296 LYS A N 1
ATOM 2181 C CA . LYS A 1 296 ? -16.304 -14.474 8.179 1.00 87.62 296 LYS A CA 1
ATOM 2182 C C . LYS A 1 296 ? -17.473 -14.044 9.051 1.00 87.62 296 LYS A C 1
ATOM 2184 O O . LYS A 1 296 ? -18.594 -14.461 8.770 1.00 87.62 296 LYS A O 1
ATOM 2189 N N . LEU A 1 297 ? -17.216 -13.234 10.074 1.00 92.38 297 LEU A N 1
ATOM 2190 C CA . LEU A 1 297 ? -18.286 -12.686 10.902 1.00 92.38 297 LEU A CA 1
ATOM 2191 C C . LEU A 1 297 ? -18.904 -11.478 10.199 1.00 92.38 297 LEU A C 1
ATOM 2193 O O . LEU A 1 297 ? -18.199 -10.687 9.579 1.00 92.38 297 LEU A O 1
ATOM 2197 N N . THR A 1 298 ? -20.217 -11.357 10.314 1.00 93.88 298 THR A N 1
ATOM 2198 C CA . THR A 1 298 ? -20.991 -10.145 10.047 1.00 93.88 298 THR A CA 1
ATOM 2199 C C . THR A 1 298 ? -20.887 -9.167 11.222 1.00 93.88 298 THR A C 1
ATOM 2201 O O . THR A 1 298 ? -20.452 -9.533 12.315 1.00 93.88 298 THR A O 1
ATOM 2204 N N . GLN A 1 299 ? -21.344 -7.920 11.037 1.00 94.12 299 GLN A N 1
ATOM 2205 C CA . GLN A 1 299 ? -21.419 -6.942 12.134 1.00 94.12 299 GLN A CA 1
ATOM 2206 C C . GLN A 1 299 ? -22.279 -7.459 13.296 1.00 94.12 299 GLN A C 1
ATOM 2208 O O . GLN A 1 299 ? -21.906 -7.287 14.451 1.00 94.12 299 GLN A O 1
ATOM 2213 N N . THR A 1 300 ? -23.392 -8.136 12.991 1.00 94.50 300 THR A N 1
ATOM 2214 C CA . THR A 1 300 ? -24.260 -8.764 13.995 1.00 94.50 300 THR A CA 1
ATOM 2215 C C . THR A 1 300 ? -23.531 -9.866 14.753 1.00 94.50 300 THR A C 1
ATOM 2217 O O . THR A 1 300 ? -23.458 -9.793 15.971 1.00 94.50 300 THR A O 1
ATOM 2220 N N . GLU A 1 301 ? -22.910 -10.823 14.056 1.00 95.00 301 GLU A N 1
ATOM 2221 C CA . GLU A 1 301 ? -22.158 -11.903 14.718 1.00 95.00 301 GLU A CA 1
ATOM 2222 C C . GLU A 1 301 ? -20.999 -11.350 15.564 1.00 95.00 301 GLU A C 1
ATOM 2224 O O . GLU A 1 301 ? -20.741 -11.832 16.660 1.00 95.00 301 GLU A O 1
ATOM 2229 N N . CYS A 1 302 ? -20.317 -10.301 15.097 1.00 95.56 302 CYS A N 1
ATOM 2230 C CA . CYS A 1 302 ? -19.236 -9.664 15.847 1.00 95.56 302 CYS A CA 1
ATOM 2231 C C . CYS A 1 302 ? -19.730 -8.965 17.126 1.00 95.56 302 CYS A C 1
ATOM 2233 O O . CYS A 1 302 ? -19.085 -9.028 18.175 1.00 95.56 302 CYS A O 1
ATOM 2235 N N . ALA A 1 303 ? -20.891 -8.315 17.051 1.00 95.81 303 ALA A N 1
ATOM 2236 C CA . ALA A 1 303 ? -21.543 -7.713 18.204 1.00 95.81 303 ALA A CA 1
ATOM 2237 C C . ALA A 1 303 ? -22.042 -8.771 19.199 1.00 95.81 303 ALA A C 1
ATOM 2239 O O . ALA A 1 303 ? -21.859 -8.594 20.403 1.00 95.81 303 ALA A O 1
ATOM 2240 N N . ASP A 1 304 ? -22.613 -9.874 18.713 1.00 94.62 304 ASP A N 1
ATOM 2241 C CA . ASP A 1 304 ? -23.074 -10.993 19.541 1.00 94.62 304 ASP A CA 1
ATOM 2242 C C . ASP A 1 304 ? -21.907 -11.629 20.311 1.00 94.62 304 ASP A C 1
ATOM 2244 O O . ASP A 1 304 ? -22.020 -11.896 21.507 1.00 94.62 304 ASP A O 1
ATOM 2248 N N . GLU A 1 305 ? -20.749 -11.777 19.666 1.00 94.25 305 GLU A N 1
ATOM 2249 C CA . GLU A 1 305 ? -19.513 -12.244 20.305 1.00 94.25 305 GLU A CA 1
ATOM 2250 C C . GLU A 1 305 ? -19.016 -11.290 21.394 1.00 94.25 305 GLU A C 1
ATOM 2252 O O . GLU A 1 305 ? -18.536 -11.729 22.435 1.00 94.25 305 GLU A O 1
ATOM 2257 N N . CYS A 1 306 ? -19.164 -9.979 21.202 1.00 95.56 306 CYS A N 1
ATOM 2258 C CA . CYS A 1 306 ? -18.880 -9.015 22.261 1.00 95.56 306 CYS A CA 1
ATOM 2259 C C . CYS A 1 306 ? -19.887 -9.112 23.415 1.00 95.56 306 CYS A C 1
ATOM 2261 O O . CYS A 1 306 ? -19.492 -9.048 24.574 1.00 95.56 306 CYS A O 1
ATOM 2263 N N . ILE A 1 307 ? -21.178 -9.298 23.132 1.00 94.81 307 ILE A N 1
ATOM 2264 C CA . ILE A 1 307 ? -22.217 -9.437 24.166 1.00 94.81 307 ILE A CA 1
ATOM 2265 C C . ILE A 1 307 ? -22.015 -10.714 24.993 1.00 94.81 307 ILE A C 1
ATOM 2267 O O . ILE A 1 307 ? -22.278 -10.711 26.196 1.00 94.81 307 ILE A O 1
ATOM 2271 N N . ALA A 1 308 ? -21.526 -11.790 24.373 1.00 92.56 308 ALA A N 1
ATOM 2272 C CA . ALA A 1 308 ? -21.198 -13.037 25.060 1.00 92.56 308 ALA A CA 1
ATOM 2273 C C . ALA A 1 308 ? -20.032 -12.890 26.059 1.00 92.56 308 ALA A C 1
ATOM 2275 O O . ALA A 1 308 ? -19.903 -13.695 26.981 1.00 92.56 308 ALA A O 1
ATOM 2276 N N . GLU A 1 309 ? -19.200 -11.860 25.898 1.00 91.81 309 GLU A N 1
ATOM 2277 C CA . GLU A 1 309 ? -18.017 -11.608 26.713 1.00 91.81 309 GLU A CA 1
ATOM 2278 C C . GLU A 1 309 ? -18.304 -10.584 27.822 1.00 91.81 309 GLU A C 1
ATOM 2280 O O . GLU A 1 309 ? -18.474 -9.389 27.575 1.00 91.81 309 GLU A O 1
ATOM 2285 N N . GLU A 1 310 ? -18.272 -11.026 29.084 1.00 89.81 310 GLU A N 1
ATOM 2286 C CA . GLU A 1 310 ? -18.611 -10.201 30.261 1.00 89.81 310 GLU A CA 1
ATOM 2287 C C . GLU A 1 310 ? -17.820 -8.878 30.328 1.00 89.81 310 GLU A C 1
ATOM 2289 O O . GLU A 1 310 ? -18.328 -7.830 30.741 1.00 89.81 310 GLU A O 1
ATOM 2294 N N . ASN A 1 311 ? -16.560 -8.913 29.893 1.00 92.25 311 ASN A N 1
ATOM 2295 C CA . ASN A 1 311 ? -15.645 -7.777 29.951 1.00 92.25 311 ASN A CA 1
ATOM 2296 C C . ASN A 1 311 ? -15.566 -6.977 28.647 1.00 92.25 311 ASN A C 1
ATOM 2298 O O . ASN A 1 311 ? -14.682 -6.123 28.529 1.00 92.25 311 ASN A O 1
ATOM 2302 N N . CYS A 1 312 ? -16.452 -7.225 27.679 1.00 95.06 312 CYS A N 1
ATOM 2303 C CA . CYS A 1 312 ? -16.387 -6.527 26.405 1.00 95.06 312 CYS A CA 1
ATOM 2304 C C . CYS A 1 312 ? -16.737 -5.041 26.532 1.00 95.06 312 CYS A C 1
ATOM 2306 O O . CYS A 1 312 ? -17.713 -4.665 27.185 1.00 95.06 312 CYS A O 1
ATOM 2308 N N . VAL A 1 313 ? -15.943 -4.187 25.891 1.00 96.12 313 VAL A N 1
ATOM 2309 C CA . VAL A 1 313 ? -16.130 -2.727 25.851 1.00 96.12 313 VAL A CA 1
ATOM 2310 C C . VAL A 1 313 ? -16.506 -2.217 24.456 1.00 96.12 313 VAL A C 1
ATOM 2312 O O . VAL A 1 313 ? -16.892 -1.059 24.307 1.00 96.12 313 VAL A O 1
ATOM 2315 N N . GLY A 1 314 ? -16.415 -3.072 23.438 1.00 97.06 314 GLY A N 1
ATOM 2316 C CA . GLY A 1 314 ? -16.758 -2.751 22.059 1.00 97.06 314 GLY A CA 1
ATOM 2317 C C . GLY A 1 314 ? -16.166 -3.745 21.067 1.00 97.06 314 GLY A C 1
ATOM 2318 O O . GLY A 1 314 ? -15.425 -4.656 21.442 1.00 97.06 314 GLY A O 1
ATOM 2319 N N . TYR A 1 315 ? -16.456 -3.541 19.787 1.00 97.19 315 TYR A N 1
ATOM 2320 C CA . TYR A 1 315 ? -15.887 -4.328 18.698 1.00 97.19 315 TYR A CA 1
ATOM 2321 C C . TYR A 1 315 ? -15.433 -3.439 17.538 1.00 97.19 315 TYR A C 1
ATOM 2323 O O . TYR A 1 315 ? -15.925 -2.326 17.346 1.00 97.19 315 TYR A O 1
ATOM 2331 N N . ALA A 1 316 ? -14.496 -3.947 16.743 1.00 96.88 316 ALA A N 1
ATOM 2332 C CA . ALA A 1 316 ? -14.209 -3.423 15.416 1.00 96.88 316 ALA A CA 1
ATOM 2333 C C . ALA A 1 316 ? -14.531 -4.478 14.366 1.00 96.88 316 ALA A C 1
ATOM 2335 O O . ALA A 1 316 ? -14.311 -5.672 14.567 1.00 96.88 316 ALA A O 1
ATOM 2336 N N . HIS A 1 317 ? -15.033 -4.019 13.228 1.00 95.75 317 HIS A N 1
ATOM 2337 C CA . HIS A 1 317 ? -15.451 -4.891 12.144 1.00 95.75 317 HIS A CA 1
ATOM 2338 C C . HIS A 1 317 ? -14.939 -4.354 10.807 1.00 95.75 317 HIS A C 1
ATOM 2340 O O . HIS A 1 317 ? -15.038 -3.159 10.531 1.00 95.75 317 HIS A O 1
ATOM 2346 N N . SER A 1 318 ? -14.386 -5.246 9.986 1.00 91.81 318 SER A N 1
ATOM 2347 C CA . SER A 1 318 ? -14.003 -4.994 8.594 1.00 91.81 318 SER A CA 1
ATOM 2348 C C . SER A 1 318 ? -14.713 -5.959 7.645 1.00 91.81 318 SER A C 1
ATOM 2350 O O . SER A 1 318 ? -15.498 -6.798 8.061 1.00 91.81 318 SER A O 1
ATOM 2352 N N . ILE A 1 319 ? -14.379 -5.918 6.353 1.00 85.31 319 ILE A N 1
ATOM 2353 C CA . ILE A 1 319 ? -14.912 -6.859 5.351 1.00 85.31 319 ILE A CA 1
ATOM 2354 C C . ILE A 1 319 ? -14.636 -8.329 5.717 1.00 85.31 319 ILE A C 1
ATOM 2356 O O . ILE A 1 319 ? -15.318 -9.227 5.227 1.00 85.31 319 ILE A O 1
ATOM 2360 N N . SER A 1 320 ? -13.578 -8.617 6.482 1.00 84.94 320 SER A N 1
ATOM 2361 C CA . SER A 1 320 ? -13.196 -10.005 6.797 1.00 84.94 320 SER A CA 1
ATOM 2362 C C . SER A 1 320 ? -12.743 -10.242 8.228 1.00 84.94 320 SER A C 1
ATOM 2364 O O . SER A 1 320 ? -12.499 -11.388 8.566 1.00 84.94 320 SER A O 1
ATOM 2366 N N . TRP A 1 321 ? -12.622 -9.208 9.054 1.00 91.88 321 TRP A N 1
ATOM 2367 C CA . TRP A 1 321 ? -12.133 -9.332 10.425 1.00 91.88 321 TRP A CA 1
ATOM 2368 C C . TRP A 1 321 ? -13.165 -8.801 11.404 1.00 91.88 321 TRP A C 1
ATOM 2370 O O . TRP A 1 321 ? -13.660 -7.690 11.222 1.00 91.88 321 TRP A O 1
ATOM 2380 N N . CYS A 1 322 ? -13.405 -9.568 12.458 1.00 95.81 322 CYS A N 1
ATOM 2381 C CA . CYS A 1 322 ? -14.039 -9.114 13.682 1.00 95.81 322 CYS A CA 1
ATOM 2382 C C . CYS A 1 322 ? -12.991 -9.066 14.791 1.00 95.81 322 CYS A C 1
ATOM 2384 O O . CYS A 1 322 ? -12.178 -9.984 14.926 1.00 95.81 322 CYS A O 1
ATOM 2386 N N . ILE A 1 323 ? -13.015 -7.999 15.579 1.00 96.88 323 ILE A N 1
ATOM 2387 C CA . ILE A 1 323 ? -12.154 -7.810 16.740 1.00 96.88 323 ILE A CA 1
ATOM 2388 C C . ILE A 1 323 ? -13.054 -7.452 17.913 1.00 96.88 323 ILE A C 1
ATOM 2390 O O . ILE A 1 323 ? -13.803 -6.484 17.829 1.00 96.88 323 ILE A O 1
ATOM 2394 N N . VAL A 1 324 ? -12.966 -8.211 18.999 1.00 96.94 324 VAL A N 1
ATOM 2395 C CA . VAL A 1 324 ? -13.719 -7.981 20.234 1.00 96.94 324 VAL A CA 1
ATOM 2396 C C . VAL A 1 324 ? -12.751 -7.464 21.289 1.00 96.94 324 VAL A C 1
ATOM 2398 O O . VAL A 1 324 ? -11.732 -8.102 21.566 1.00 96.94 324 VAL A O 1
ATOM 2401 N N . TYR A 1 325 ? -13.061 -6.309 21.873 1.00 97.50 325 TYR A N 1
ATOM 2402 C CA . TYR A 1 325 ? -12.186 -5.618 22.816 1.00 97.50 325 TYR A CA 1
ATOM 2403 C C . TYR A 1 325 ? -12.707 -5.717 24.237 1.00 97.50 325 TYR A C 1
ATOM 2405 O O . TYR A 1 325 ? -13.900 -5.566 24.486 1.00 97.50 325 TYR A O 1
ATOM 2413 N N . GLY A 1 326 ? -11.807 -5.901 25.193 1.00 94.12 326 GLY A N 1
ATOM 2414 C CA . GLY A 1 326 ? -12.172 -5.968 26.599 1.00 94.12 326 GLY A CA 1
ATOM 2415 C C . GLY A 1 326 ? -11.052 -6.488 27.477 1.00 94.12 326 GLY A C 1
ATOM 2416 O O . GLY A 1 326 ? -10.057 -7.053 27.014 1.00 94.12 326 GLY A O 1
ATOM 2417 N N . ARG A 1 327 ? -11.212 -6.317 28.788 1.00 93.56 327 ARG A N 1
ATOM 2418 C CA . ARG A 1 327 ? -10.233 -6.798 29.767 1.00 93.56 327 ARG A CA 1
ATOM 2419 C C . ARG A 1 327 ? -10.148 -8.325 29.733 1.00 93.56 327 ARG A C 1
ATOM 2421 O O . ARG A 1 327 ? -11.167 -8.999 29.800 1.00 93.56 327 ARG A O 1
ATOM 2428 N N . ASN A 1 328 ? -8.925 -8.854 29.669 1.00 91.81 328 ASN A N 1
ATOM 2429 C CA . ASN A 1 328 ? -8.618 -10.292 29.645 1.00 91.81 328 ASN A CA 1
ATOM 2430 C C . ASN A 1 328 ? -9.208 -11.089 28.464 1.00 91.81 328 ASN A C 1
ATOM 2432 O O . ASN A 1 328 ? -9.069 -12.306 28.448 1.00 91.81 328 ASN A O 1
ATOM 2436 N N . LEU A 1 329 ? -9.789 -10.443 27.445 1.00 92.69 329 LEU A N 1
ATOM 2437 C CA . LEU A 1 329 ? -10.365 -11.152 26.290 1.00 92.69 329 LEU A CA 1
ATOM 2438 C C . LEU A 1 329 ? -9.322 -11.773 25.349 1.00 92.69 329 LEU A C 1
ATOM 2440 O O . LEU A 1 329 ? -9.663 -12.611 24.522 1.00 92.69 329 LEU A O 1
ATOM 2444 N N . HIS A 1 330 ? -8.048 -11.404 25.491 1.00 92.00 330 HIS A N 1
ATOM 2445 C CA . HIS A 1 330 ? -6.941 -12.043 24.778 1.00 92.00 330 HIS A CA 1
ATOM 2446 C C . HIS A 1 330 ? -6.688 -13.481 25.243 1.00 92.00 330 HIS A C 1
ATOM 2448 O O . HIS A 1 330 ? -5.982 -14.225 24.562 1.00 92.00 330 HIS A O 1
ATOM 2454 N N . VAL A 1 331 ? -7.191 -13.872 26.418 1.00 89.81 331 VAL A N 1
ATOM 2455 C CA . VAL A 1 331 ? -6.992 -15.215 26.960 1.00 89.81 331 VAL A CA 1
ATOM 2456 C C . VAL A 1 331 ? -7.952 -16.165 26.256 1.00 89.81 331 VAL A C 1
ATOM 2458 O O . VAL A 1 331 ? -9.149 -16.173 26.523 1.00 89.81 331 VAL A O 1
ATOM 2461 N N . ILE A 1 332 ? -7.413 -16.984 25.359 1.00 83.75 332 ILE A N 1
ATOM 2462 C CA . ILE A 1 332 ? -8.182 -17.967 24.599 1.00 83.75 332 ILE A CA 1
ATOM 2463 C C . ILE A 1 332 ? -7.938 -19.338 25.220 1.00 83.75 332 ILE A C 1
ATOM 2465 O O . ILE A 1 332 ? -6.821 -19.850 25.197 1.00 83.75 332 ILE A O 1
ATOM 2469 N N . ALA A 1 333 ? -8.984 -19.908 25.819 1.00 74.69 333 ALA A N 1
ATOM 2470 C CA . ALA A 1 333 ? -8.885 -21.146 26.590 1.00 74.69 333 ALA A CA 1
ATOM 2471 C C . ALA A 1 333 ? -8.712 -22.410 25.725 1.00 74.69 333 ALA A C 1
ATOM 2473 O O . ALA A 1 333 ? -8.185 -23.407 26.213 1.00 74.69 333 ALA A O 1
ATOM 2474 N N . ASP A 1 334 ? -9.150 -22.377 24.463 1.00 79.50 334 ASP A N 1
ATOM 2475 C CA . ASP A 1 334 ? -9.106 -23.515 23.538 1.00 79.50 334 ASP A CA 1
ATOM 2476 C C . ASP A 1 334 ? -8.067 -23.285 22.432 1.00 79.50 334 ASP A C 1
ATOM 2478 O O . ASP A 1 334 ? -8.155 -22.318 21.674 1.00 79.50 334 ASP A O 1
ATOM 2482 N N . SER A 1 335 ? -7.102 -24.200 22.305 1.00 76.19 335 SER A N 1
ATOM 2483 C CA . SER A 1 335 ? -6.090 -24.169 21.243 1.00 76.19 335 SER A CA 1
ATOM 2484 C C . SER A 1 335 ? -6.667 -24.373 19.838 1.00 76.19 335 SER A C 1
ATOM 2486 O O . SER A 1 335 ? -5.994 -24.052 18.865 1.00 76.19 335 SER A O 1
ATOM 2488 N N . ASN A 1 336 ? -7.887 -24.908 19.725 1.00 83.88 336 ASN A N 1
ATOM 2489 C CA . ASN A 1 336 ? -8.617 -25.063 18.464 1.00 83.88 336 ASN A CA 1
ATOM 2490 C C . ASN A 1 336 ? -9.603 -23.917 18.198 1.00 83.88 336 ASN A C 1
ATOM 2492 O O . ASN A 1 336 ? -10.380 -23.982 17.244 1.00 83.88 336 ASN A O 1
ATOM 2496 N N . SER A 1 337 ? -9.600 -22.880 19.037 1.00 86.88 337 SER A N 1
ATOM 2497 C CA . SER A 1 337 ? -10.459 -21.720 18.841 1.00 86.88 337 SER A CA 1
ATOM 2498 C C . SER A 1 337 ? -10.148 -21.027 17.505 1.00 86.88 337 SER A C 1
ATOM 2500 O O . SER A 1 337 ? -8.976 -20.819 17.183 1.00 86.88 337 SER A O 1
ATOM 2502 N N . PRO A 1 338 ? -11.167 -20.589 16.741 1.00 90.81 338 PRO A N 1
ATOM 2503 C CA . PRO A 1 338 ? -10.974 -19.775 15.536 1.00 90.81 338 PRO A CA 1
ATOM 2504 C C . PRO A 1 338 ? -10.551 -18.326 15.852 1.00 90.81 338 PRO A C 1
ATOM 2506 O O . PRO A 1 338 ? -10.406 -17.503 14.944 1.00 90.81 338 PRO A O 1
ATOM 2509 N N . TRP A 1 339 ? -10.400 -17.987 17.133 1.00 93.81 339 TRP A N 1
ATOM 2510 C CA . TRP A 1 339 ? -9.956 -16.684 17.607 1.00 93.81 339 TRP A CA 1
ATOM 2511 C C . TRP A 1 339 ? -8.448 -16.653 17.834 1.00 93.81 339 TRP A C 1
ATOM 2513 O O . TRP A 1 339 ? -7.836 -17.635 18.250 1.00 93.81 339 TRP A O 1
ATOM 2523 N N . VAL A 1 340 ? -7.862 -15.480 17.625 1.00 93.94 340 VAL A N 1
ATOM 2524 C CA . VAL A 1 340 ? -6.450 -15.198 17.868 1.00 93.94 340 VAL A CA 1
ATOM 2525 C C . VAL A 1 340 ? -6.318 -14.178 18.994 1.00 93.94 340 VAL A C 1
ATOM 2527 O O . VAL A 1 340 ? -7.068 -13.202 19.066 1.00 93.94 340 VAL A O 1
ATOM 2530 N N . SER A 1 341 ? -5.369 -14.442 19.892 1.00 93.81 341 SER A N 1
ATOM 2531 C CA . SER A 1 341 ? -5.063 -13.608 21.055 1.00 93.81 341 SER A CA 1
ATOM 2532 C C . SER A 1 341 ? -4.442 -12.276 20.623 1.00 93.81 341 SER A C 1
ATOM 2534 O O . SER A 1 341 ? -3.525 -12.273 19.801 1.00 93.81 341 SER A O 1
ATOM 2536 N N . ASP A 1 342 ? -4.903 -11.159 21.198 1.00 93.06 342 ASP A N 1
ATOM 2537 C CA . ASP A 1 342 ? -4.343 -9.816 20.976 1.00 93.06 342 ASP A CA 1
ATOM 2538 C C . ASP A 1 342 ? -4.130 -9.105 22.321 1.00 93.06 342 ASP A C 1
ATOM 2540 O O . ASP A 1 342 ? -4.945 -8.303 22.789 1.00 93.06 342 ASP A O 1
ATOM 2544 N N . ASN A 1 343 ? -3.048 -9.492 23.005 1.00 95.81 343 ASN A N 1
ATOM 2545 C CA . ASN A 1 343 ? -2.742 -9.026 24.355 1.00 95.81 343 ASN A CA 1
ATOM 2546 C C . ASN A 1 343 ? -2.125 -7.621 24.349 1.00 95.81 343 ASN A C 1
ATOM 2548 O O . ASN A 1 343 ? -1.021 -7.420 23.834 1.00 95.81 343 ASN A O 1
ATOM 2552 N N . HIS A 1 344 ? -2.809 -6.673 24.991 1.00 95.12 344 HIS A N 1
ATOM 2553 C CA . HIS A 1 344 ? -2.377 -5.284 25.123 1.00 95.12 344 HIS A CA 1
ATOM 2554 C C . HIS A 1 344 ? -2.719 -4.704 26.501 1.00 95.12 344 HIS A C 1
ATOM 2556 O O . HIS A 1 344 ? -3.644 -5.157 27.168 1.00 95.12 344 HIS A O 1
ATOM 2562 N N . GLU A 1 345 ? -1.980 -3.678 26.932 1.00 93.50 345 GLU A N 1
ATOM 2563 C CA . GLU A 1 345 ? -2.183 -3.060 28.253 1.00 93.50 345 GLU A CA 1
ATOM 2564 C C . GLU A 1 345 ? -3.468 -2.222 28.331 1.00 93.50 345 GLU A C 1
ATOM 2566 O O . GLU A 1 345 ? -4.145 -2.206 29.361 1.00 93.50 345 GLU A O 1
ATOM 2571 N N . SER A 1 346 ? -3.824 -1.528 27.247 1.00 94.44 346 SER A N 1
ATOM 2572 C CA . SER A 1 346 ? -5.031 -0.703 27.213 1.00 94.44 346 SER A CA 1
ATOM 2573 C C . SER A 1 346 ? -6.280 -1.579 27.181 1.00 94.44 346 SER A C 1
ATOM 2575 O O . SER A 1 346 ? -6.359 -2.527 26.408 1.00 94.44 346 SER A O 1
ATOM 2577 N N . THR A 1 347 ? -7.282 -1.263 28.001 1.00 93.12 347 THR A N 1
ATOM 2578 C CA . THR A 1 347 ? -8.543 -2.032 28.083 1.00 93.12 347 THR A CA 1
ATOM 2579 C C . THR A 1 347 ? -9.781 -1.196 27.774 1.00 93.12 347 THR A C 1
ATOM 2581 O O . THR A 1 347 ? -10.898 -1.692 27.890 1.00 93.12 347 THR A O 1
ATOM 2584 N N . GLU A 1 348 ? -9.587 0.053 27.352 1.00 93.94 348 GLU A N 1
ATOM 2585 C CA . GLU A 1 348 ? -10.653 1.010 27.060 1.00 93.94 348 GLU A CA 1
ATOM 2586 C C . GLU A 1 348 ? -10.507 1.547 25.636 1.00 93.94 348 GLU A C 1
ATOM 2588 O O . GLU A 1 348 ? -9.398 1.797 25.157 1.00 93.94 348 GLU A O 1
ATOM 2593 N N . ILE A 1 349 ? -11.643 1.745 24.967 1.00 95.94 349 ILE A N 1
ATOM 2594 C CA . ILE A 1 349 ? -11.706 2.412 23.667 1.00 95.94 349 ILE A CA 1
ATOM 2595 C C . ILE A 1 349 ? -11.964 3.895 23.930 1.00 95.94 349 ILE A C 1
ATOM 2597 O O . ILE A 1 349 ? -13.011 4.258 24.459 1.00 95.94 349 ILE A O 1
ATOM 2601 N N . SER A 1 350 ? -11.018 4.749 23.552 1.00 93.50 350 SER A N 1
ATOM 2602 C CA . SER A 1 350 ? -11.135 6.210 23.663 1.00 93.50 350 SER A CA 1
ATOM 2603 C C . SER A 1 350 ? -11.324 6.891 22.306 1.00 93.50 350 SER A C 1
ATOM 2605 O O . SER A 1 350 ? -11.708 8.058 22.253 1.00 93.50 350 SER A O 1
ATOM 2607 N N . GLY A 1 351 ? -11.076 6.177 21.204 1.00 93.00 351 GLY A N 1
ATOM 2608 C CA . GLY A 1 351 ? -11.261 6.686 19.852 1.00 93.00 351 GLY A CA 1
ATOM 2609 C C . GLY A 1 351 ? -10.872 5.671 18.784 1.00 93.00 351 GLY A C 1
ATOM 2610 O O . GLY A 1 351 ? -10.938 4.457 18.988 1.00 93.00 351 GLY A O 1
ATOM 2611 N N . THR A 1 352 ? -10.467 6.172 17.618 1.00 93.56 352 THR A N 1
ATOM 2612 C CA . THR A 1 352 ? -10.138 5.336 16.459 1.00 93.56 352 THR A CA 1
ATOM 2613 C C . THR A 1 352 ? -8.874 5.793 15.757 1.00 93.56 352 THR A C 1
ATOM 2615 O O . THR A 1 352 ? -8.688 6.988 15.516 1.00 93.56 352 THR A O 1
ATOM 2618 N N . LYS A 1 353 ? -8.073 4.835 15.292 1.00 90.75 353 LYS A N 1
ATOM 2619 C CA . LYS A 1 353 ? -7.076 5.094 14.250 1.00 90.75 353 LYS A CA 1
ATOM 2620 C C . LYS A 1 353 ? -7.770 5.100 12.893 1.00 90.75 353 LYS A C 1
ATOM 2622 O O . LYS A 1 353 ? -8.495 4.160 12.569 1.00 90.75 353 LYS A O 1
ATOM 2627 N N . VAL A 1 354 ? -7.505 6.132 12.090 1.00 86.06 354 VAL A N 1
ATOM 2628 C CA . VAL A 1 354 ? -8.073 6.282 10.741 1.00 86.06 354 VAL A CA 1
ATOM 2629 C C . VAL A 1 354 ? -7.788 5.029 9.911 1.00 86.06 354 VAL A C 1
ATOM 2631 O O . VAL A 1 354 ? -6.637 4.724 9.598 1.00 86.06 354 VAL A O 1
ATOM 2634 N N . ASN A 1 355 ? -8.851 4.303 9.571 1.00 88.00 355 ASN A N 1
ATOM 2635 C CA . ASN A 1 355 ? -8.819 3.162 8.669 1.00 88.00 355 ASN A CA 1
ATOM 2636 C C . ASN A 1 355 ? -10.222 2.925 8.095 1.00 88.00 355 ASN A C 1
ATOM 2638 O O . ASN A 1 355 ? -11.085 2.359 8.756 1.00 88.00 355 ASN A O 1
ATOM 2642 N N . LYS A 1 356 ? -10.440 3.321 6.842 1.00 87.19 356 LYS A N 1
ATOM 2643 C CA . LYS A 1 356 ? -11.747 3.201 6.180 1.00 87.19 356 LYS A CA 1
ATOM 2644 C C . LYS A 1 356 ? -12.257 1.774 5.998 1.00 87.19 356 LYS A C 1
ATOM 2646 O O . LYS A 1 356 ? -13.442 1.592 5.746 1.00 87.19 356 LYS A O 1
ATOM 2651 N N . ALA A 1 357 ? -11.384 0.773 6.104 1.00 90.50 357 ALA A N 1
ATOM 2652 C CA . ALA A 1 357 ? -11.778 -0.629 6.014 1.00 90.50 357 ALA A CA 1
ATOM 2653 C C . ALA A 1 357 ? -12.417 -1.154 7.307 1.00 90.50 357 ALA A C 1
ATOM 2655 O O . ALA A 1 357 ? -12.907 -2.281 7.305 1.00 90.50 357 ALA A O 1
ATOM 2656 N N . TYR A 1 358 ? -12.420 -0.358 8.380 1.00 93.62 358 TYR A N 1
ATOM 2657 C CA . TYR A 1 358 ? -12.985 -0.723 9.671 1.00 93.62 358 TYR A CA 1
ATOM 2658 C C . TYR A 1 358 ? -14.023 0.290 10.144 1.00 93.62 358 TYR A C 1
ATOM 2660 O O . TYR A 1 358 ? -13.903 1.497 9.922 1.00 93.62 358 TYR A O 1
ATOM 2668 N N . ILE A 1 359 ? -15.001 -0.223 10.877 1.00 95.69 359 ILE A N 1
ATOM 2669 C CA . ILE A 1 359 ? -15.793 0.552 11.827 1.00 95.69 359 ILE A CA 1
ATOM 2670 C C . ILE A 1 359 ? -15.451 0.107 13.247 1.00 95.69 359 ILE A C 1
ATOM 2672 O O . ILE A 1 359 ? -15.095 -1.051 13.471 1.00 95.69 359 ILE A O 1
ATOM 2676 N N . CYS A 1 360 ? -15.588 1.028 14.191 1.00 96.50 360 CYS A N 1
ATOM 2677 C CA . CYS A 1 360 ? -15.440 0.794 15.618 1.00 96.50 360 CYS A CA 1
ATOM 2678 C C . CYS A 1 360 ? -16.754 1.126 16.321 1.00 96.50 360 CYS A C 1
ATOM 2680 O O . CYS A 1 360 ? -17.295 2.215 16.126 1.00 96.50 360 CYS A O 1
ATOM 2682 N N . VAL A 1 361 ? -17.251 0.212 17.149 1.00 96.12 361 VAL A N 1
ATOM 2683 C CA . VAL A 1 361 ? -18.523 0.354 17.861 1.00 96.12 361 VAL A CA 1
ATOM 2684 C C . VAL A 1 361 ? -18.290 0.088 19.347 1.00 96.12 361 VAL A C 1
ATOM 2686 O O . VAL A 1 361 ? -17.674 -0.910 19.720 1.00 96.12 361 VAL A O 1
ATOM 2689 N N . THR A 1 362 ? -18.755 1.002 20.195 1.00 94.94 362 THR A N 1
ATOM 2690 C CA . THR A 1 362 ? -18.586 0.966 21.656 1.00 94.94 362 THR A CA 1
ATOM 2691 C C . THR A 1 362 ? -19.927 0.805 22.361 1.00 94.94 362 THR A C 1
ATOM 2693 O O . THR A 1 362 ? -20.979 0.815 21.722 1.00 94.94 362 THR A O 1
ATOM 2696 N N . ASP A 1 363 ? -19.875 0.699 23.689 1.00 87.38 363 ASP A N 1
ATOM 2697 C CA . ASP A 1 363 ? -21.047 0.669 24.568 1.00 87.38 363 ASP A CA 1
ATOM 2698 C C . ASP A 1 363 ? -21.997 -0.487 24.226 1.00 87.38 363 ASP A C 1
ATOM 2700 O O . ASP A 1 363 ? -23.135 -0.252 23.814 1.00 87.38 363 ASP A O 1
ATOM 2704 N N . PRO A 1 364 ? -21.541 -1.750 24.369 1.00 85.25 364 PRO A N 1
ATOM 2705 C CA . PRO A 1 364 ? -22.415 -2.894 24.161 1.00 85.25 364 PRO A CA 1
ATOM 2706 C C . PRO A 1 364 ? -23.666 -2.767 25.041 1.00 85.25 364 PRO A C 1
ATOM 2708 O O . PRO A 1 364 ? -23.555 -2.359 26.205 1.00 85.25 364 PRO A O 1
ATOM 2711 N N . PRO A 1 365 ? -24.851 -3.147 24.537 1.00 82.12 365 PRO A N 1
ATOM 2712 C CA . PRO A 1 365 ? -26.076 -3.129 25.310 1.00 82.12 365 PRO A CA 1
ATOM 2713 C C . PRO A 1 365 ? -25.952 -4.148 26.439 1.00 82.12 365 PRO A C 1
ATOM 2715 O O . PRO A 1 365 ? -26.109 -5.351 26.244 1.00 82.12 365 PRO A O 1
ATOM 2718 N N . ARG A 1 366 ? -25.655 -3.666 27.644 1.00 74.81 366 ARG A N 1
ATOM 2719 C CA . ARG A 1 366 ? -25.640 -4.505 28.838 1.00 74.81 366 ARG A CA 1
ATOM 2720 C C . ARG A 1 366 ? -27.014 -4.475 29.479 1.00 74.81 366 ARG A C 1
ATOM 2722 O O . ARG A 1 366 ? -27.499 -3.424 29.898 1.00 74.81 366 ARG A O 1
ATOM 2729 N N . THR A 1 367 ? -27.636 -5.640 29.603 1.00 53.94 367 THR A N 1
ATOM 2730 C CA . THR A 1 367 ? -28.725 -5.831 30.558 1.00 53.94 367 THR A CA 1
ATOM 2731 C C . THR A 1 367 ? -28.112 -5.934 31.953 1.00 53.94 367 THR A C 1
ATOM 2733 O O . THR A 1 367 ? -27.910 -7.033 32.464 1.00 53.94 367 THR A O 1
ATOM 2736 N N . ASP A 1 368 ? -27.765 -4.808 32.572 1.00 48.56 368 ASP A N 1
ATOM 2737 C CA . ASP A 1 368 ? -27.421 -4.826 33.994 1.00 48.56 368 ASP A CA 1
ATOM 2738 C C . ASP A 1 368 ? -28.694 -5.191 34.796 1.00 48.56 368 ASP A C 1
ATOM 2740 O O . ASP A 1 368 ? -29.717 -4.509 34.654 1.00 48.56 368 ASP A O 1
ATOM 2744 N N . PRO A 1 369 ? -28.680 -6.193 35.701 1.00 41.72 369 PRO A N 1
ATOM 2745 C CA . PRO A 1 369 ? -29.504 -6.090 36.897 1.00 41.72 369 PRO A CA 1
ATOM 2746 C C . PRO A 1 369 ? -29.027 -4.847 37.674 1.00 41.72 369 PRO A C 1
ATOM 2748 O O . PRO A 1 369 ? -27.837 -4.535 37.666 1.00 41.72 369 PRO A O 1
ATOM 2751 N N . PRO A 1 370 ? -29.937 -4.089 38.306 1.00 39.53 370 PRO A N 1
ATOM 2752 C CA . PRO A 1 370 ? -29.745 -2.676 38.615 1.00 39.53 370 PRO A CA 1
ATOM 2753 C C . PRO A 1 370 ? -28.424 -2.403 39.338 1.00 39.53 370 PRO A C 1
ATOM 2755 O O . PRO A 1 370 ? -28.184 -2.891 40.444 1.00 39.53 370 PRO A O 1
ATOM 2758 N N . ARG A 1 371 ? -27.587 -1.567 38.714 1.00 38.19 371 ARG A N 1
ATOM 2759 C CA . ARG A 1 371 ? -26.361 -1.017 39.289 1.00 38.19 371 ARG A CA 1
ATOM 2760 C C . ARG A 1 371 ? -26.708 -0.296 40.589 1.00 38.19 371 ARG A C 1
ATOM 2762 O O . ARG A 1 371 ? -27.232 0.817 40.569 1.00 38.19 371 ARG A O 1
ATOM 2769 N N . ALA A 1 372 ? -26.409 -0.918 41.728 1.00 37.81 372 ALA A N 1
ATOM 2770 C CA . ALA A 1 372 ? -26.439 -0.237 43.011 1.00 37.81 372 ALA A CA 1
ATOM 2771 C C . ALA A 1 372 ? -25.472 0.951 42.935 1.00 37.81 372 ALA A C 1
ATOM 2773 O O . ALA A 1 372 ? -24.250 0.792 42.905 1.00 37.81 372 ALA A O 1
ATOM 2774 N N . THR A 1 373 ? -26.027 2.156 42.867 1.00 35.56 373 THR A N 1
ATOM 2775 C CA . THR A 1 373 ? -25.287 3.399 43.031 1.00 35.56 373 THR A CA 1
ATOM 2776 C C . THR A 1 373 ? -24.579 3.353 44.381 1.00 35.56 373 THR A C 1
ATOM 2778 O O . THR A 1 373 ? -25.208 3.535 45.423 1.00 35.56 373 THR A O 1
ATOM 2781 N N . LYS A 1 374 ? -23.260 3.137 44.384 1.00 39.41 374 LYS A N 1
ATOM 2782 C CA . LYS A 1 374 ? -22.416 3.544 45.509 1.00 39.41 374 LYS A CA 1
ATOM 2783 C C . LYS A 1 374 ? -22.401 5.071 45.535 1.00 39.41 374 LYS A C 1
ATOM 2785 O O . LYS A 1 374 ? -21.528 5.708 44.959 1.00 39.41 374 LYS A O 1
ATOM 2790 N N . SER A 1 375 ? -23.400 5.648 46.195 1.00 35.03 375 SER A N 1
ATOM 2791 C CA . SER A 1 375 ? -23.308 7.000 46.727 1.00 35.03 375 SER A CA 1
ATOM 2792 C C . SER A 1 375 ? -22.347 6.946 47.914 1.00 35.03 375 SER A C 1
ATOM 2794 O O . SER A 1 375 ? -22.694 6.498 49.005 1.00 35.03 375 SER A O 1
ATOM 2796 N N . SER A 1 376 ? -21.094 7.334 47.686 1.00 45.94 376 SER A N 1
ATOM 2797 C CA . SER A 1 376 ? -20.176 7.683 48.762 1.00 45.94 376 SER A CA 1
ATOM 2798 C C . SER A 1 376 ? -20.507 9.098 49.229 1.00 45.94 376 SER A C 1
ATOM 2800 O O . SER A 1 376 ? -19.912 10.080 48.787 1.00 45.94 376 SER A O 1
ATOM 2802 N N . THR A 1 377 ? -21.485 9.217 50.118 1.00 36.16 377 THR A N 1
ATOM 2803 C CA . THR A 1 377 ? -21.621 10.387 50.987 1.00 36.16 377 THR A CA 1
ATOM 2804 C C . THR A 1 377 ? -22.107 9.893 52.342 1.00 36.16 377 THR A C 1
ATOM 2806 O O . THR A 1 377 ? -23.298 9.723 52.579 1.00 36.16 377 THR A O 1
ATOM 2809 N N . LEU A 1 378 ? -21.154 9.589 53.224 1.00 33.94 378 LEU A N 1
ATOM 2810 C CA . LEU A 1 378 ? -21.433 9.415 54.645 1.00 33.94 378 LEU A CA 1
ATOM 2811 C C . LEU A 1 378 ? -21.820 10.787 55.221 1.00 33.94 378 LEU A C 1
ATOM 2813 O O . LEU A 1 378 ? -21.038 11.729 55.070 1.00 33.94 378 LEU A O 1
ATOM 2817 N N . PRO A 1 379 ? -22.973 10.937 55.892 1.00 35.66 379 PRO A N 1
ATOM 2818 C CA . PRO A 1 379 ? -23.226 12.116 56.700 1.00 35.66 379 PRO A CA 1
ATOM 2819 C C . PRO A 1 379 ? -22.356 12.050 57.961 1.00 35.66 379 PRO A C 1
ATOM 2821 O O . PRO A 1 379 ? -22.489 11.150 58.790 1.00 35.66 379 PRO A O 1
ATOM 2824 N N . VAL A 1 380 ? -21.458 13.023 58.098 1.00 33.00 380 VAL A N 1
ATOM 2825 C CA . VAL A 1 380 ? -20.769 13.325 59.353 1.00 33.00 380 VAL A CA 1
ATOM 2826 C C . VAL A 1 380 ? -21.807 13.913 60.309 1.00 33.00 380 VAL A C 1
ATOM 2828 O O . VAL A 1 380 ? -22.148 15.089 60.219 1.00 33.00 380 VAL A O 1
ATOM 2831 N N . PHE A 1 381 ? -22.332 13.091 61.216 1.00 33.03 381 PHE A N 1
ATOM 2832 C CA . PHE A 1 381 ? -23.016 13.576 62.411 1.00 33.03 381 PHE A CA 1
ATOM 2833 C C . PHE A 1 381 ? -21.965 13.817 63.496 1.00 33.03 381 PHE A C 1
ATOM 2835 O O . PHE A 1 381 ? -21.467 12.879 64.117 1.00 33.03 381 PHE A O 1
ATOM 2842 N N . VAL A 1 382 ? -21.617 15.087 63.708 1.00 35.31 382 VAL A N 1
ATOM 2843 C CA . VAL A 1 382 ? -20.962 15.533 64.940 1.00 35.31 382 VAL A CA 1
ATOM 2844 C C . VAL A 1 382 ? -22.046 15.576 66.011 1.00 35.31 382 VAL A C 1
ATOM 2846 O O . VAL A 1 382 ? -22.921 16.437 65.974 1.00 35.31 382 VAL A O 1
ATOM 2849 N N . VAL A 1 383 ? -22.015 14.623 66.939 1.00 35.59 383 VAL A N 1
ATOM 2850 C CA . VAL A 1 383 ? -22.749 14.727 68.202 1.00 35.59 383 VAL A CA 1
ATOM 2851 C C . VAL A 1 383 ? -21.726 15.109 69.264 1.00 35.59 383 VAL A C 1
ATOM 2853 O O . VAL A 1 383 ? -20.909 14.293 69.684 1.00 35.59 383 VAL A O 1
ATOM 2856 N N . GLU A 1 384 ? -21.747 16.383 69.648 1.00 42.09 384 GLU A N 1
ATOM 2857 C CA . GLU A 1 384 ? -21.159 16.859 70.897 1.00 42.09 384 GLU A CA 1
ATOM 2858 C C . GLU A 1 384 ? -21.928 16.243 72.067 1.00 42.09 384 GLU A C 1
ATOM 2860 O O . GLU A 1 384 ? -23.114 16.517 72.241 1.00 42.09 384 GLU A O 1
ATOM 2865 N N . THR A 1 385 ? -21.246 15.472 72.912 1.00 37.81 385 THR A N 1
ATOM 2866 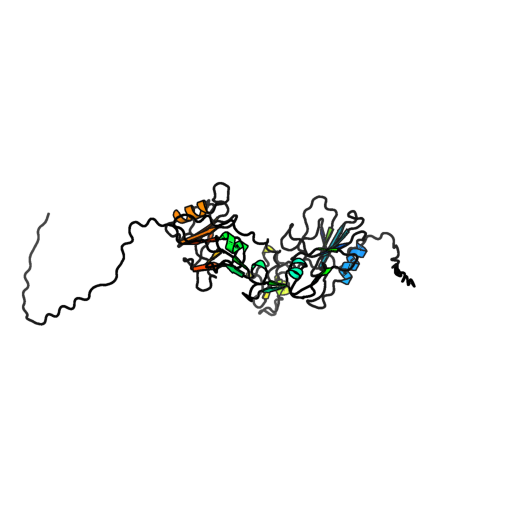C CA . THR A 1 385 ? -21.635 15.336 74.319 1.00 37.81 385 THR A CA 1
ATOM 2867 C C . THR A 1 385 ? -20.389 15.312 75.192 1.00 37.81 385 THR A C 1
ATOM 2869 O O . THR A 1 385 ? -19.578 14.388 75.142 1.00 37.81 385 THR A O 1
ATOM 2872 N N . SER A 1 386 ? -20.264 16.379 75.967 1.00 37.41 386 SER A N 1
ATOM 2873 C CA . SER A 1 386 ? -19.350 16.616 77.075 1.00 37.41 386 SER A CA 1
ATOM 2874 C C . SER A 1 386 ? -19.655 15.732 78.289 1.00 37.41 386 SER A C 1
ATOM 2876 O O . SER A 1 386 ? -20.826 15.566 78.613 1.00 37.41 386 SER A O 1
ATOM 2878 N N . GLU A 1 387 ? -18.581 15.332 78.991 1.00 41.00 387 GLU A N 1
ATOM 2879 C CA . GLU A 1 387 ? -18.499 15.054 80.445 1.00 41.00 387 GLU A CA 1
ATOM 2880 C C . GLU A 1 387 ? -19.354 13.895 81.006 1.00 41.00 387 GLU A C 1
ATOM 2882 O O . GLU A 1 387 ? -20.469 13.647 80.585 1.00 41.00 387 GLU A O 1
ATOM 2887 N N . MET A 1 388 ? -18.984 13.122 82.026 1.00 35.16 388 MET A N 1
ATOM 2888 C CA . MET A 1 388 ? -17.808 12.875 82.865 1.00 35.16 388 MET A CA 1
ATOM 2889 C C . MET A 1 388 ? -18.252 11.692 83.779 1.00 35.16 388 MET A C 1
ATOM 2891 O O . MET A 1 388 ? -19.446 11.434 83.913 1.00 35.16 388 MET A O 1
ATOM 2895 N N . ILE A 1 389 ? -17.309 11.053 84.483 1.00 35.03 389 ILE A N 1
ATOM 2896 C CA . ILE A 1 389 ? -17.489 10.224 85.704 1.00 35.03 389 ILE A CA 1
ATOM 2897 C C . ILE A 1 389 ? -17.464 8.685 85.530 1.00 35.03 389 ILE A C 1
ATOM 2899 O O . ILE A 1 389 ? -18.458 8.014 85.283 1.00 35.03 389 ILE A O 1
ATOM 2903 N N . THR A 1 390 ? -16.252 8.150 85.727 1.00 35.69 390 THR A N 1
ATOM 2904 C CA . THR A 1 390 ? -15.832 7.173 86.760 1.00 35.69 390 THR A CA 1
ATOM 2905 C C . THR A 1 390 ? -16.848 6.141 87.291 1.00 35.69 390 THR A C 1
ATOM 2907 O O . THR A 1 390 ? -17.835 6.515 87.916 1.00 35.69 390 THR A O 1
ATOM 2910 N N . THR A 1 391 ? -16.498 4.841 87.255 1.00 33.91 391 THR A N 1
ATOM 2911 C CA . THR A 1 391 ? -16.183 3.972 88.431 1.00 33.91 391 THR A CA 1
ATOM 2912 C C . THR A 1 391 ? -16.295 2.465 88.096 1.00 33.91 391 THR A C 1
ATOM 2914 O O . THR A 1 391 ? -17.238 2.022 87.455 1.00 33.91 391 THR A O 1
ATOM 2917 N N . PHE A 1 392 ? -15.286 1.712 88.557 1.00 32.19 392 PHE A N 1
ATOM 2918 C CA . PHE A 1 392 ? -15.163 0.264 88.816 1.00 32.19 392 PHE A CA 1
ATOM 2919 C C . PHE A 1 392 ? -16.426 -0.631 88.788 1.00 32.19 392 PHE A C 1
ATOM 2921 O O . PHE A 1 392 ? -17.397 -0.324 89.466 1.00 32.19 392 PHE A O 1
ATOM 2928 N N . LEU A 1 393 ? -16.317 -1.851 88.231 1.00 33.59 393 LEU A N 1
ATOM 2929 C CA . LEU A 1 393 ? -16.169 -3.111 88.998 1.00 33.59 393 LEU A CA 1
ATOM 2930 C C . LEU A 1 393 ? -16.050 -4.335 88.062 1.00 33.59 393 LEU A C 1
ATOM 2932 O O . LEU A 1 393 ? -16.780 -4.468 87.085 1.00 33.59 393 LEU A O 1
ATOM 2936 N N . ALA A 1 394 ? -15.153 -5.255 88.412 1.00 40.97 394 ALA A N 1
ATOM 2937 C CA . ALA A 1 394 ? -15.081 -6.613 87.879 1.00 40.97 394 ALA A CA 1
ATOM 2938 C C . ALA A 1 394 ? -16.175 -7.499 88.493 1.00 40.97 394 ALA A C 1
ATOM 2940 O O . ALA A 1 394 ? -16.353 -7.400 89.699 1.00 40.97 394 ALA A O 1
ATOM 2941 N N . VAL A 1 395 ? -16.795 -8.414 87.731 1.00 34.62 395 VAL A N 1
ATOM 2942 C CA . VAL A 1 395 ? -17.264 -9.733 88.213 1.00 34.62 395 VAL A CA 1
ATOM 2943 C C . VAL A 1 395 ? -17.339 -10.733 87.042 1.00 34.62 395 VAL A C 1
ATOM 2945 O O . VAL A 1 395 ? -17.815 -10.445 85.950 1.00 34.62 395 VAL A O 1
ATOM 2948 N N . THR A 1 396 ? -16.809 -11.909 87.346 1.00 36.59 396 THR A N 1
ATOM 2949 C CA . THR A 1 396 ? -16.664 -13.194 86.656 1.00 36.59 396 THR A CA 1
ATOM 2950 C C . THR A 1 396 ? -18.001 -13.930 86.387 1.00 36.59 396 THR A C 1
ATOM 2952 O O . THR A 1 396 ? -18.996 -13.622 87.030 1.00 36.59 396 THR A O 1
ATOM 2955 N N . VAL A 1 397 ? -17.963 -15.000 85.566 1.00 33.12 397 VAL A N 1
ATOM 2956 C CA . VAL A 1 397 ? -18.606 -16.339 85.770 1.00 33.12 397 VAL A CA 1
ATOM 2957 C C . VAL A 1 397 ? -19.470 -16.893 84.605 1.00 33.12 397 VAL A C 1
ATOM 2959 O O . VAL A 1 397 ? -20.527 -16.371 84.283 1.00 33.12 397 VAL A O 1
ATOM 2962 N N . LEU A 1 398 ? -18.966 -18.028 84.079 1.00 33.34 398 LEU A N 1
ATOM 2963 C CA . LEU A 1 398 ? -19.565 -19.291 83.575 1.00 33.34 398 LEU A CA 1
ATOM 2964 C C . LEU A 1 398 ? -20.789 -19.346 82.628 1.00 33.34 398 LEU A C 1
ATOM 2966 O O . LEU A 1 398 ? -21.898 -18.972 82.982 1.00 33.34 398 LEU A O 1
ATOM 2970 N N . SER A 1 399 ? -20.538 -20.072 81.525 1.00 38.41 399 SER A N 1
ATOM 2971 C CA . SER A 1 399 ? -21.123 -21.366 81.085 1.00 38.41 399 SER A CA 1
ATOM 2972 C C . SER A 1 399 ? -22.637 -21.572 80.951 1.00 38.41 399 SER A C 1
ATOM 2974 O O . SER A 1 399 ? -23.365 -21.397 81.912 1.00 38.41 399 SER A O 1
ATOM 2976 N N . PHE A 1 400 ? -23.053 -22.139 79.805 1.00 35.66 400 PHE A N 1
ATOM 2977 C CA . PHE A 1 400 ? -23.678 -23.477 79.620 1.00 35.66 400 PHE A CA 1
ATOM 2978 C C . PHE A 1 400 ? -23.844 -23.717 78.093 1.00 35.66 400 PHE A C 1
ATOM 2980 O O . PHE A 1 400 ? -24.403 -22.873 77.404 1.00 35.66 400 PHE A O 1
ATOM 2987 N N . MET A 1 401 ? -23.113 -24.659 77.476 1.00 39.62 401 MET A N 1
ATOM 2988 C CA . MET A 1 401 ? -23.599 -25.965 76.967 1.00 39.62 401 MET A CA 1
ATOM 2989 C C . MET A 1 401 ? -25.061 -25.998 76.484 1.00 39.62 401 MET A C 1
ATOM 2991 O O . MET A 1 401 ? -25.956 -25.931 77.321 1.00 39.62 401 MET A O 1
ATOM 2995 N N . ILE A 1 402 ? -25.271 -26.189 75.171 1.00 46.62 402 ILE A N 1
ATOM 2996 C CA . ILE A 1 402 ? -25.649 -27.465 74.512 1.00 46.62 402 ILE A CA 1
ATOM 2997 C C . ILE A 1 402 ? -24.829 -27.575 73.223 1.00 46.62 402 ILE A C 1
ATOM 2999 O O . ILE A 1 402 ? -24.664 -26.523 72.564 1.00 46.62 402 ILE A O 1
#

Organism: NCBI:txid49252

Secondary structure (DSSP, 8-state):
--------------------------TT-EEEEES-EE-TT-TT-PBPEEEESS--HHHHHHHHHTT----STTS----EEEEESSGGGTEEEEESTTSSEEESSTT--SHHHHHH-EEESSSTT--SGGGSEEETT-TT--SHHHHHHTTPPEEE--EEE----EEEPPTT-EEE--SB-S--EE---TT---EEEES-TTTTS-EEEE--SSTT--GGGTTTTS-GGG-SGGGSPTTEEEEPPP-PPPPPPPPPPPP---TTSPPPEESEEEBSTTS-BPBPEEEESS-STTSS--HHHHHHHHHHSTTEEEEEEESS-EEEEETTTT----TT-S-EEE--SB-S--EEE--TTEEEEE-----PSP--------------------------------

Foldseek 3Di:
DDDDDDDDDPPPPDDDDDDDDPDDDPPQKDWQWFFFFAFQQPAPHDAWKKKFALDDPVRLSVVQVVADDDPDPADWHFFWWKWFCPPRNIMIITFFFQQFWDKPDSVDRFDVLNQQDWAAPPPRPDSGQQQRWAWPPFRLDRGPLLSVQLVTDTGHTDTGHPPMDTDGHDPPIHTDDGPGGATAHRHPPDPGSMIIIGSDNPLQAKFWQDAAPPNVDHQRVLPPPPDRVRLDPVSGHHPTDIDHGDHGDDDPQDAFHHDPCDPQWDRKHAAAFADDPVRPFDAFWKKAQQQDPVGADDPVRLLVVLQVDPFWFWWKDFPRMIITAGPPNLDDPDPPDRIHGDDGDHRHGPHHDHGRRMIIIGRRRDPDPDDDPPPPDDDPDDDDDDDDDDDDDDDDDDDDDD

pLDDT: mean 81.29, std 20.61, range [26.17, 97.5]